Protein 1ICA (pdb70)

Radius of gyration: 9.66 Å; Cα contacts (8 Å, |Δi|>4): 63; chains: 1; bounding box: 19×25×15 Å

InterPro domains:
  IPR001542 Defensin, invertebrate/fungal [PF01097] (62-93)
  IPR001542 Defensin, invertebrate/fungal [PS51378] (54-94)
  IPR003614 Knottins-like [SM00505] (56-94)
  IPR017982 Defensin, insect [PR00271] (65-74)
  IPR017982 Defensin, insect [PR00271] (83-92)
  IPR036574 Knottin, scorpion toxin-like superfamily [G3DSA:3.30.30.10] (55-94)
  IPR036574 Knottin, scorpion toxin-like superfamily [SSF57095] (55-94)

Sequence (40 aa):
ATCDLLSGTGINHSACAAHCLLRGNRGGYCNGKGVCVCRNATCDLLSGTGINHSACAAHCLLRGNRGGYCNGKGVCVCRNATCDLLSGTGINHSACAAHCLLRGNRGGYCNGKGVCVCRNATCDLLSGTGINHSACAAHCLLRGNRGGYCNGKGVCVCRNATCDLLSGTGINHSACAAHCLLRGNRGGYCNGKGVCVCRNATCDLLSGTGINHSACAAHCLLRGNRGGYCNGKGVCVCRNATCDLLSGTGINHSACAAHCLLRGNRGGYCNGKGVCVCRNATCDLLSGTGINHSACAAHCLLRGNRGGYCNGKGVCVCRNATCDLLSGTGINHSACAAHCLLRGNRGGYCNGKGVCVCRNATCDLLSGTGINHSACAAHCLLRGNRGGYCNGKGVCVCRN

Organism: Protophormia terraenovae (NCBI:txid34676)

CATH classification: 3.30.30.10

Solvent-accessible surface area: 3174 Å² total; per-residue (Å²): 157,112,17,65,96,138,73,81,141,31,83,89,32,51,85,9,30,52,101,0,94,154,204,57,45,177,13,4,51,43,49,96,176,40,79,66,44,55,135,149

Structure (mmCIF, N/CA/C/O backbone):
data_1ICA
#
_entry.id   1ICA
#
_cell.length_a   1.000
_cell.length_b   1.000
_cell.length_c   1.000
_cell.angle_alpha   90.00
_cell.angle_beta   90.00
_cell.angle_gamma   90.00
#
_symmetry.space_group_name_H-M   'P 1'
#
loop_
_atom_site.group_PDB
_atom_site.id
_atom_site.type_symbol
_atom_site.label_atom_id
_atom_site.label_alt_id
_atom_site.label_comp_id
_atom_site.label_asym_id
_atom_site.label_entity_id
_atom_site.label_seq_id
_atom_site.pdbx_PDB_ins_code
_atom_site.Cartn_x
_atom_site.Cartn_y
_atom_site.Cartn_z
_atom_site.occupancy
_atom_site.B_iso_or_equiv
_atom_site.auth_seq_id
_atom_site.auth_comp_id
_atom_site.auth_asym_id
_atom_site.auth_atom_id
_atom_site.pdbx_PDB_model_num
ATOM 1 N N . ALA A 1 1 ? -5.752 12.428 -3.473 1.00 0.00 1 ALA A N 1
ATOM 2 C CA . ALA A 1 1 ? -7.051 11.694 -3.493 1.00 0.00 1 ALA A CA 1
ATOM 3 C C . ALA A 1 1 ? -6.847 10.325 -2.839 1.00 0.00 1 ALA A C 1
ATOM 4 O O . ALA A 1 1 ? -7.488 10.011 -1.856 1.00 0.00 1 ALA A O 1
ATOM 13 N N . THR A 1 2 ? -5.957 9.562 -3.415 1.00 0.00 2 THR A N 1
ATOM 14 C CA . THR A 1 2 ? -5.634 8.194 -2.904 1.00 0.00 2 THR A CA 1
ATOM 15 C C . THR A 1 2 ? -4.145 8.154 -2.531 1.00 0.00 2 THR A C 1
ATOM 16 O O . THR A 1 2 ? -3.500 9.184 -2.499 1.00 0.00 2 THR A O 1
ATOM 27 N N . CYS A 1 3 ? -3.645 6.975 -2.261 1.00 0.00 3 CYS A N 1
ATOM 28 C CA . CYS A 1 3 ? -2.207 6.821 -1.884 1.00 0.00 3 CYS A CA 1
ATOM 29 C C . CYS A 1 3 ? -1.449 6.068 -2.981 1.00 0.00 3 CYS A C 1
ATOM 30 O O . CYS A 1 3 ? -1.634 4.881 -3.170 1.00 0.00 3 CYS A O 1
ATOM 37 N N . ASP A 1 4 ? -0.621 6.804 -3.671 1.00 0.00 4 ASP A N 1
ATOM 38 C CA . ASP A 1 4 ? 0.208 6.253 -4.779 1.00 0.00 4 ASP A CA 1
ATOM 39 C C . ASP A 1 4 ? 1.697 6.494 -4.438 1.00 0.00 4 ASP A C 1
ATOM 40 O O . ASP A 1 4 ? 2.152 6.043 -3.403 1.00 0.00 4 ASP A O 1
ATOM 49 N N . LEU A 1 5 ? 2.402 7.183 -5.300 1.00 0.00 5 LEU A N 1
ATOM 50 C CA . LEU A 1 5 ? 3.853 7.488 -5.093 1.00 0.00 5 LEU A CA 1
ATOM 51 C C . LEU A 1 5 ? 4.060 9.012 -5.034 1.00 0.00 5 LEU A C 1
ATOM 52 O O . LEU A 1 5 ? 4.890 9.492 -4.288 1.00 0.00 5 LEU A O 1
ATOM 68 N N . LEU A 1 6 ? 3.299 9.711 -5.846 1.00 0.00 6 LEU A N 1
ATOM 69 C CA . LEU A 1 6 ? 3.328 11.210 -5.954 1.00 0.00 6 LEU A CA 1
ATOM 70 C C . LEU A 1 6 ? 4.601 11.650 -6.688 1.00 0.00 6 LEU A C 1
ATOM 71 O O . LEU A 1 6 ? 4.531 12.135 -7.801 1.00 0.00 6 LEU A O 1
ATOM 87 N N . SER A 1 7 ? 5.722 11.466 -6.042 1.00 0.00 7 SER A N 1
ATOM 88 C CA . SER A 1 7 ? 7.037 11.844 -6.632 1.00 0.00 7 SER A CA 1
ATOM 89 C C . SER A 1 7 ? 7.956 10.625 -6.515 1.00 0.00 7 SER A C 1
ATOM 90 O O . SER A 1 7 ? 7.912 9.942 -5.511 1.00 0.00 7 SER A O 1
ATOM 98 N N . GLY A 1 8 ? 8.740 10.402 -7.544 1.00 0.00 8 GLY A N 1
ATOM 99 C CA . GLY A 1 8 ? 9.715 9.258 -7.614 1.00 0.00 8 GLY A CA 1
ATOM 100 C C . GLY A 1 8 ? 10.121 8.667 -6.255 1.00 0.00 8 GLY A C 1
ATOM 101 O O . GLY A 1 8 ? 9.915 7.497 -5.996 1.00 0.00 8 GLY A O 1
ATOM 105 N N . THR A 1 9 ? 10.685 9.521 -5.439 1.00 0.00 9 THR A N 1
ATOM 106 C CA . THR A 1 9 ? 11.148 9.126 -4.075 1.00 0.00 9 THR A CA 1
ATOM 107 C C . THR A 1 9 ? 10.430 9.932 -2.971 1.00 0.00 9 THR A C 1
ATOM 108 O O . THR A 1 9 ? 11.052 10.550 -2.128 1.00 0.00 9 THR A O 1
ATOM 119 N N . GLY A 1 10 ? 9.124 9.890 -3.015 1.00 0.00 10 GLY A N 1
ATOM 120 C CA . GLY A 1 10 ? 8.276 10.611 -2.013 1.00 0.00 10 GLY A CA 1
ATOM 121 C C . GLY A 1 10 ? 7.741 9.543 -1.058 1.00 0.00 10 GLY A C 1
ATOM 122 O O . GLY A 1 10 ? 8.444 8.585 -0.807 1.00 0.00 10 GLY A O 1
ATOM 126 N N . ILE A 1 11 ? 6.543 9.754 -0.559 1.00 0.00 11 ILE A N 1
ATOM 127 C CA . ILE A 1 11 ? 5.829 8.825 0.395 1.00 0.00 11 ILE A CA 1
ATOM 128 C C . ILE A 1 11 ? 6.412 7.392 0.445 1.00 0.00 11 ILE A C 1
ATOM 129 O O . ILE A 1 11 ? 6.682 6.857 1.502 1.00 0.00 11 ILE A O 1
ATOM 145 N N . ASN A 1 12 ? 6.586 6.838 -0.729 1.00 0.00 12 ASN A N 1
ATOM 146 C CA . ASN A 1 12 ? 7.138 5.461 -0.919 1.00 0.00 12 ASN A CA 1
ATOM 147 C C . ASN A 1 12 ? 6.472 4.418 0.008 1.00 0.00 12 ASN A C 1
ATOM 148 O O . ASN A 1 12 ? 7.114 3.807 0.840 1.00 0.00 12 ASN A O 1
ATOM 159 N N . HIS A 1 13 ? 5.184 4.236 -0.170 1.00 0.00 13 HIS A N 1
ATOM 160 C CA . HIS A 1 13 ? 4.450 3.240 0.683 1.00 0.00 13 HIS A CA 1
ATOM 161 C C . HIS A 1 13 ? 4.915 1.791 0.430 1.00 0.00 13 HIS A C 1
ATOM 162 O O . HIS A 1 13 ? 4.483 0.896 1.129 1.00 0.00 13 HIS A O 1
ATOM 177 N N . SER A 1 14 ? 5.768 1.633 -0.559 1.00 0.00 14 SER A N 1
ATOM 178 C CA . SER A 1 14 ? 6.365 0.316 -0.990 1.00 0.00 14 SER A CA 1
ATOM 179 C C . SER A 1 14 ? 6.271 -0.829 0.033 1.00 0.00 14 SER A C 1
ATOM 180 O O . SER A 1 14 ? 5.822 -1.905 -0.304 1.00 0.00 14 SER A O 1
ATOM 188 N N . ALA A 1 15 ? 6.712 -0.560 1.238 1.00 0.00 15 ALA A N 1
ATOM 189 C CA . ALA A 1 15 ? 6.685 -1.560 2.357 1.00 0.00 15 ALA A CA 1
ATOM 190 C C . ALA A 1 15 ? 5.428 -2.452 2.301 1.00 0.00 15 ALA A C 1
ATOM 191 O O . ALA A 1 15 ? 5.490 -3.665 2.378 1.00 0.00 15 ALA A O 1
ATOM 198 N N . CYS A 1 16 ? 4.311 -1.786 2.148 1.00 0.00 16 CYS A N 1
ATOM 199 C CA . CYS A 1 16 ? 2.991 -2.472 2.077 1.00 0.00 16 CYS A CA 1
ATOM 200 C C . CYS A 1 16 ? 2.919 -3.263 0.768 1.00 0.00 16 CYS A C 1
ATOM 201 O O . CYS A 1 16 ? 2.619 -4.440 0.793 1.00 0.00 16 CYS A O 1
ATOM 208 N N . ALA A 1 17 ? 3.186 -2.603 -0.335 1.00 0.00 17 ALA A N 1
ATOM 209 C CA . ALA A 1 17 ? 3.152 -3.288 -1.670 1.00 0.00 17 ALA A CA 1
ATOM 210 C C . ALA A 1 17 ? 3.878 -4.634 -1.548 1.00 0.00 17 ALA A C 1
ATOM 211 O O . ALA A 1 17 ? 3.316 -5.666 -1.844 1.00 0.00 17 ALA A O 1
ATOM 218 N N . ALA A 1 18 ? 5.112 -4.576 -1.107 1.00 0.00 18 ALA A N 1
ATOM 219 C CA . ALA A 1 18 ? 5.953 -5.805 -0.927 1.00 0.00 18 ALA A CA 1
ATOM 220 C C . ALA A 1 18 ? 5.128 -6.862 -0.182 1.00 0.00 18 ALA A C 1
ATOM 221 O O . ALA A 1 18 ? 4.846 -7.920 -0.711 1.00 0.00 18 ALA A O 1
ATOM 228 N N . HIS A 1 19 ? 4.772 -6.526 1.038 1.00 0.00 19 HIS A N 1
ATOM 229 C CA . HIS A 1 19 ? 3.956 -7.441 1.901 1.00 0.00 19 HIS A CA 1
ATOM 230 C C . HIS A 1 19 ? 2.820 -8.108 1.091 1.00 0.00 19 HIS A C 1
ATOM 231 O O . HIS A 1 19 ? 2.693 -9.316 1.057 1.00 0.00 19 HIS A O 1
ATOM 246 N N . CYS A 1 20 ? 2.027 -7.280 0.458 1.00 0.00 20 CYS A N 1
ATOM 247 C CA . CYS A 1 20 ? 0.877 -7.764 -0.372 1.00 0.00 20 CYS A CA 1
ATOM 248 C C . CYS A 1 20 ? 1.342 -8.731 -1.481 1.00 0.00 20 CYS A C 1
ATOM 249 O O . CYS A 1 20 ? 0.799 -9.810 -1.635 1.00 0.00 20 CYS A O 1
ATOM 256 N N . LEU A 1 21 ? 2.324 -8.296 -2.229 1.00 0.00 21 LEU A N 1
ATOM 257 C CA . LEU A 1 21 ? 2.908 -9.102 -3.348 1.00 0.00 21 LEU A CA 1
ATOM 258 C C . LEU A 1 21 ? 3.215 -10.527 -2.884 1.00 0.00 21 LEU A C 1
ATOM 259 O O . LEU A 1 21 ? 2.766 -11.477 -3.495 1.00 0.00 21 LEU A O 1
ATOM 275 N N . LEU A 1 22 ? 3.974 -10.609 -1.819 1.00 0.00 22 LEU A N 1
ATOM 276 C CA . LEU A 1 22 ? 4.369 -11.932 -1.225 1.00 0.00 22 LEU A CA 1
ATOM 277 C C . LEU A 1 22 ? 3.157 -12.875 -1.142 1.00 0.00 22 LEU A C 1
ATOM 278 O O . LEU A 1 22 ? 3.222 -14.012 -1.570 1.00 0.00 22 LEU A O 1
ATOM 294 N N . ARG A 1 23 ? 2.093 -12.352 -0.581 1.00 0.00 23 ARG A N 1
ATOM 295 C CA . ARG A 1 23 ? 0.824 -13.135 -0.424 1.00 0.00 23 ARG A CA 1
ATOM 296 C C . ARG A 1 23 ? 0.359 -13.588 -1.828 1.00 0.00 23 ARG A C 1
ATOM 297 O O . ARG A 1 23 ? 0.017 -14.735 -2.038 1.00 0.00 23 ARG A O 1
ATOM 318 N N . GLY A 1 24 ? 0.368 -12.637 -2.730 1.00 0.00 24 GLY A N 1
ATOM 319 C CA . GLY A 1 24 ? -0.040 -12.871 -4.153 1.00 0.00 24 GLY A CA 1
ATOM 320 C C . GLY A 1 24 ? -1.045 -11.815 -4.628 1.00 0.00 24 GLY A C 1
ATOM 321 O O . GLY A 1 24 ? -2.098 -12.137 -5.144 1.00 0.00 24 GLY A O 1
ATOM 325 N N . ASN A 1 25 ? -0.664 -10.578 -4.420 1.00 0.00 25 ASN A N 1
ATOM 326 C CA . ASN A 1 25 ? -1.506 -9.403 -4.813 1.00 0.00 25 ASN A CA 1
ATOM 327 C C . ASN A 1 25 ? -0.664 -8.439 -5.659 1.00 0.00 25 ASN A C 1
ATOM 328 O O . ASN A 1 25 ? 0.498 -8.696 -5.898 1.00 0.00 25 ASN A O 1
ATOM 339 N N . ARG A 1 26 ? -1.265 -7.360 -6.092 1.00 0.00 26 ARG A N 1
ATOM 340 C CA . ARG A 1 26 ? -0.544 -6.349 -6.923 1.00 0.00 26 ARG A CA 1
ATOM 341 C C . ARG A 1 26 ? -0.960 -4.941 -6.478 1.00 0.00 26 ARG A C 1
ATOM 342 O O . ARG A 1 26 ? -1.055 -4.023 -7.270 1.00 0.00 26 ARG A O 1
ATOM 363 N N . GLY A 1 27 ? -1.193 -4.841 -5.196 1.00 0.00 27 GLY A N 1
ATOM 364 C CA . GLY A 1 27 ? -1.609 -3.556 -4.551 1.00 0.00 27 GLY A CA 1
ATOM 365 C C . GLY A 1 27 ? -0.822 -3.353 -3.254 1.00 0.00 27 GLY A C 1
ATOM 366 O O . GLY A 1 27 ? 0.092 -4.108 -2.986 1.00 0.00 27 GLY A O 1
ATOM 370 N N . GLY A 1 28 ? -1.183 -2.356 -2.479 1.00 0.00 28 GLY A N 1
ATOM 371 C CA . GLY A 1 28 ? -0.448 -2.113 -1.193 1.00 0.00 28 GLY A CA 1
ATOM 372 C C . GLY A 1 28 ? -0.115 -0.640 -0.959 1.00 0.00 28 GLY A C 1
ATOM 373 O O . GLY A 1 28 ? 1.003 -0.212 -1.182 1.00 0.00 28 GLY A O 1
ATOM 377 N N . TYR A 1 29 ? -1.109 0.084 -0.508 1.00 0.00 29 TYR A N 1
ATOM 378 C CA . TYR A 1 29 ? -0.938 1.543 -0.233 1.00 0.00 29 TYR A CA 1
ATOM 379 C C . TYR A 1 29 ? -1.512 1.929 1.137 1.00 0.00 29 TYR A C 1
ATOM 380 O O . TYR A 1 29 ? -1.959 1.083 1.886 1.00 0.00 29 TYR A O 1
ATOM 398 N N . CYS A 1 30 ? -1.483 3.215 1.390 1.00 0.00 30 CYS A N 1
ATOM 399 C CA . CYS A 1 30 ? -1.990 3.784 2.670 1.00 0.00 30 CYS A CA 1
ATOM 400 C C . CYS A 1 30 ? -3.420 4.299 2.446 1.00 0.00 30 CYS A C 1
ATOM 401 O O . CYS A 1 30 ? -3.667 5.076 1.551 1.00 0.00 30 CYS A O 1
ATOM 408 N N . ASN A 1 31 ? -4.333 3.846 3.268 1.00 0.00 31 ASN A N 1
ATOM 409 C CA . ASN A 1 31 ? -5.763 4.289 3.126 1.00 0.00 31 ASN A CA 1
ATOM 410 C C . ASN A 1 31 ? -6.064 5.574 3.923 1.00 0.00 31 ASN A C 1
ATOM 411 O O . ASN A 1 31 ? -5.203 6.044 4.641 1.00 0.00 31 ASN A O 1
ATOM 422 N N . GLY A 1 32 ? -7.267 6.081 3.752 1.00 0.00 32 GLY A N 1
ATOM 423 C CA . GLY A 1 32 ? -7.772 7.328 4.433 1.00 0.00 32 GLY A CA 1
ATOM 424 C C . GLY A 1 32 ? -6.945 7.835 5.618 1.00 0.00 32 GLY A C 1
ATOM 425 O O . GLY A 1 32 ? -6.472 8.955 5.624 1.00 0.00 32 GLY A O 1
ATOM 429 N N . LYS A 1 33 ? -6.801 6.972 6.590 1.00 0.00 33 LYS A N 1
ATOM 430 C CA . LYS A 1 33 ? -6.018 7.316 7.819 1.00 0.00 33 LYS A CA 1
ATOM 431 C C . LYS A 1 33 ? -4.523 7.204 7.524 1.00 0.00 33 LYS A C 1
ATOM 432 O O . LYS A 1 33 ? -3.776 8.135 7.750 1.00 0.00 33 LYS A O 1
ATOM 451 N N . GLY A 1 34 ? -4.143 6.060 7.024 1.00 0.00 34 GLY A N 1
ATOM 452 C CA . GLY A 1 34 ? -2.719 5.780 6.683 1.00 0.00 34 GLY A CA 1
ATOM 453 C C . GLY A 1 34 ? -2.370 4.418 7.275 1.00 0.00 34 GLY A C 1
ATOM 454 O O . GLY A 1 34 ? -1.500 4.291 8.111 1.00 0.00 34 GLY A O 1
ATOM 458 N N . VAL A 1 35 ? -3.100 3.446 6.799 1.00 0.00 35 VAL A N 1
ATOM 459 C CA . VAL A 1 35 ? -2.939 2.022 7.226 1.00 0.00 35 VAL A CA 1
ATOM 460 C C . VAL A 1 35 ? -2.630 1.263 5.933 1.00 0.00 35 VAL A C 1
ATOM 461 O O . VAL A 1 35 ? -3.033 1.708 4.876 1.00 0.00 35 VAL A O 1
ATOM 474 N N . CYS A 1 36 ? -1.956 0.150 6.058 1.00 0.00 36 CYS A N 1
ATOM 475 C CA . CYS A 1 36 ? -1.598 -0.665 4.855 1.00 0.00 36 CYS A CA 1
ATOM 476 C C . CYS A 1 36 ? -2.709 -1.624 4.417 1.00 0.00 36 CYS A C 1
ATOM 477 O O . CYS A 1 36 ? -3.052 -2.553 5.122 1.00 0.00 36 CYS A O 1
ATOM 484 N N . VAL A 1 37 ? -3.232 -1.346 3.251 1.00 0.00 37 VAL A N 1
ATOM 485 C CA . VAL A 1 37 ? -4.324 -2.181 2.665 1.00 0.00 37 VAL A CA 1
ATOM 486 C C . VAL A 1 37 ? -3.816 -2.678 1.302 1.00 0.00 37 VAL A C 1
ATOM 487 O O . VAL A 1 37 ? -3.002 -2.010 0.691 1.00 0.00 37 VAL A O 1
ATOM 500 N N . CYS A 1 38 ? -4.307 -3.811 0.854 1.00 0.00 38 CYS A N 1
ATOM 501 C CA . CYS A 1 38 ? -3.850 -4.359 -0.465 1.00 0.00 38 CYS A CA 1
ATOM 502 C C . CYS A 1 38 ? -4.963 -4.269 -1.501 1.00 0.00 38 CYS A C 1
ATOM 503 O O . CYS A 1 38 ? -6.122 -4.120 -1.164 1.00 0.00 38 CYS A O 1
ATOM 510 N N . ARG A 1 39 ? -4.558 -4.367 -2.740 1.00 0.00 39 ARG A N 1
ATOM 511 C CA . ARG A 1 39 ? -5.529 -4.298 -3.869 1.00 0.00 39 ARG A CA 1
ATOM 512 C C . ARG A 1 39 ? -5.254 -5.292 -4.991 1.00 0.00 39 ARG A C 1
ATOM 513 O O . ARG A 1 39 ? -4.225 -5.939 -5.069 1.00 0.00 39 ARG A O 1
ATOM 534 N N . ASN A 1 40 ? -6.252 -5.345 -5.834 1.00 0.00 40 ASN A N 1
ATOM 535 C CA . ASN A 1 40 ? -6.245 -6.230 -7.024 1.00 0.00 40 ASN A CA 1
ATOM 536 C C . ASN A 1 40 ? -6.412 -5.368 -8.288 1.00 0.00 40 ASN A C 1
ATOM 537 O O . ASN A 1 40 ? -5.727 -5.679 -9.248 1.00 0.00 40 ASN A O 1
ATOM 549 N N . ALA A 1 1 ? -6.883 6.406 -1.392 1.00 0.00 1 ALA A N 2
ATOM 550 C CA . ALA A 1 1 ? -7.538 7.521 -2.136 1.00 0.00 1 ALA A CA 2
ATOM 551 C C . ALA A 1 1 ? -6.418 8.400 -2.704 1.00 0.00 1 ALA A C 2
ATOM 552 O O . ALA A 1 1 ? -6.126 8.336 -3.881 1.00 0.00 1 ALA A O 2
ATOM 561 N N . THR A 1 2 ? -5.823 9.188 -1.845 1.00 0.00 2 THR A N 2
ATOM 562 C CA . THR A 1 2 ? -4.708 10.095 -2.252 1.00 0.00 2 THR A CA 2
ATOM 563 C C . THR A 1 2 ? -3.514 9.743 -1.343 1.00 0.00 2 THR A C 2
ATOM 564 O O . THR A 1 2 ? -2.795 10.597 -0.859 1.00 0.00 2 THR A O 2
ATOM 575 N N . CYS A 1 3 ? -3.357 8.458 -1.156 1.00 0.00 3 CYS A N 2
ATOM 576 C CA . CYS A 1 3 ? -2.265 7.887 -0.309 1.00 0.00 3 CYS A CA 2
ATOM 577 C C . CYS A 1 3 ? -1.718 6.727 -1.153 1.00 0.00 3 CYS A C 2
ATOM 578 O O . CYS A 1 3 ? -1.619 5.591 -0.727 1.00 0.00 3 CYS A O 2
ATOM 585 N N . ASP A 1 4 ? -1.383 7.084 -2.363 1.00 0.00 4 ASP A N 2
ATOM 586 C CA . ASP A 1 4 ? -0.836 6.111 -3.350 1.00 0.00 4 ASP A CA 2
ATOM 587 C C . ASP A 1 4 ? 0.518 6.644 -3.849 1.00 0.00 4 ASP A C 2
ATOM 588 O O . ASP A 1 4 ? 0.601 7.267 -4.888 1.00 0.00 4 ASP A O 2
ATOM 597 N N . LEU A 1 5 ? 1.537 6.372 -3.067 1.00 0.00 5 LEU A N 2
ATOM 598 C CA . LEU A 1 5 ? 2.937 6.816 -3.385 1.00 0.00 5 LEU A CA 2
ATOM 599 C C . LEU A 1 5 ? 2.996 8.340 -3.620 1.00 0.00 5 LEU A C 2
ATOM 600 O O . LEU A 1 5 ? 3.609 8.806 -4.557 1.00 0.00 5 LEU A O 2
ATOM 616 N N . LEU A 1 6 ? 2.346 9.049 -2.726 1.00 0.00 6 LEU A N 2
ATOM 617 C CA . LEU A 1 6 ? 2.248 10.554 -2.725 1.00 0.00 6 LEU A CA 2
ATOM 618 C C . LEU A 1 6 ? 2.945 11.292 -3.893 1.00 0.00 6 LEU A C 2
ATOM 619 O O . LEU A 1 6 ? 2.291 11.641 -4.856 1.00 0.00 6 LEU A O 2
ATOM 635 N N . SER A 1 7 ? 4.236 11.507 -3.781 1.00 0.00 7 SER A N 2
ATOM 636 C CA . SER A 1 7 ? 4.998 12.214 -4.864 1.00 0.00 7 SER A CA 2
ATOM 637 C C . SER A 1 7 ? 6.248 11.377 -5.199 1.00 0.00 7 SER A C 2
ATOM 638 O O . SER A 1 7 ? 7.341 11.884 -5.365 1.00 0.00 7 SER A O 2
ATOM 646 N N . GLY A 1 8 ? 6.026 10.092 -5.278 1.00 0.00 8 GLY A N 2
ATOM 647 C CA . GLY A 1 8 ? 7.107 9.116 -5.592 1.00 0.00 8 GLY A CA 2
ATOM 648 C C . GLY A 1 8 ? 7.651 8.555 -4.277 1.00 0.00 8 GLY A C 2
ATOM 649 O O . GLY A 1 8 ? 7.344 7.448 -3.879 1.00 0.00 8 GLY A O 2
ATOM 653 N N . THR A 1 9 ? 8.450 9.380 -3.649 1.00 0.00 9 THR A N 2
ATOM 654 C CA . THR A 1 9 ? 9.098 9.040 -2.347 1.00 0.00 9 THR A CA 2
ATOM 655 C C . THR A 1 9 ? 8.666 10.044 -1.262 1.00 0.00 9 THR A C 2
ATOM 656 O O . THR A 1 9 ? 9.408 10.934 -0.889 1.00 0.00 9 THR A O 2
ATOM 667 N N . GLY A 1 10 ? 7.459 9.861 -0.788 1.00 0.00 10 GLY A N 2
ATOM 668 C CA . GLY A 1 10 ? 6.906 10.762 0.272 1.00 0.00 10 GLY A CA 2
ATOM 669 C C . GLY A 1 10 ? 7.004 10.048 1.619 1.00 0.00 10 GLY A C 2
ATOM 670 O O . GLY A 1 10 ? 7.697 10.512 2.503 1.00 0.00 10 GLY A O 2
ATOM 674 N N . ILE A 1 11 ? 6.307 8.945 1.739 1.00 0.00 11 ILE A N 2
ATOM 675 C CA . ILE A 1 11 ? 6.333 8.157 3.017 1.00 0.00 11 ILE A CA 2
ATOM 676 C C . ILE A 1 11 ? 6.827 6.718 2.776 1.00 0.00 11 ILE A C 2
ATOM 677 O O . ILE A 1 11 ? 7.294 6.079 3.697 1.00 0.00 11 ILE A O 2
ATOM 693 N N . ASN A 1 12 ? 6.694 6.264 1.550 1.00 0.00 12 ASN A N 2
ATOM 694 C CA . ASN A 1 12 ? 7.111 4.895 1.085 1.00 0.00 12 ASN A CA 2
ATOM 695 C C . ASN A 1 12 ? 6.006 3.874 1.345 1.00 0.00 12 ASN A C 2
ATOM 696 O O . ASN A 1 12 ? 5.685 3.576 2.477 1.00 0.00 12 ASN A O 2
ATOM 707 N N . HIS A 1 13 ? 5.462 3.365 0.274 1.00 0.00 13 HIS A N 2
ATOM 708 C CA . HIS A 1 13 ? 4.365 2.353 0.377 1.00 0.00 13 HIS A CA 2
ATOM 709 C C . HIS A 1 13 ? 4.979 0.996 -0.005 1.00 0.00 13 HIS A C 2
ATOM 710 O O . HIS A 1 13 ? 4.497 -0.039 0.410 1.00 0.00 13 HIS A O 2
ATOM 725 N N . SER A 1 14 ? 6.023 1.053 -0.804 1.00 0.00 14 SER A N 2
ATOM 726 C CA . SER A 1 14 ? 6.757 -0.172 -1.275 1.00 0.00 14 SER A CA 2
ATOM 727 C C . SER A 1 14 ? 6.843 -1.237 -0.162 1.00 0.00 14 SER A C 2
ATOM 728 O O . SER A 1 14 ? 6.510 -2.384 -0.381 1.00 0.00 14 SER A O 2
ATOM 736 N N . ALA A 1 15 ? 7.302 -0.822 0.996 1.00 0.00 15 ALA A N 2
ATOM 737 C CA . ALA A 1 15 ? 7.429 -1.753 2.171 1.00 0.00 15 ALA A CA 2
ATOM 738 C C . ALA A 1 15 ? 6.195 -2.677 2.276 1.00 0.00 15 ALA A C 2
ATOM 739 O O . ALA A 1 15 ? 6.289 -3.892 2.299 1.00 0.00 15 ALA A O 2
ATOM 746 N N . CYS A 1 16 ? 5.056 -2.035 2.324 1.00 0.00 16 CYS A N 2
ATOM 747 C CA . CYS A 1 16 ? 3.758 -2.764 2.425 1.00 0.00 16 CYS A CA 2
ATOM 748 C C . CYS A 1 16 ? 3.531 -3.537 1.121 1.00 0.00 16 CYS A C 2
ATOM 749 O O . CYS A 1 16 ? 3.162 -4.694 1.143 1.00 0.00 16 CYS A O 2
ATOM 756 N N . ALA A 1 17 ? 3.753 -2.868 0.017 1.00 0.00 17 ALA A N 2
ATOM 757 C CA . ALA A 1 17 ? 3.571 -3.513 -1.326 1.00 0.00 17 ALA A CA 2
ATOM 758 C C . ALA A 1 17 ? 4.194 -4.918 -1.322 1.00 0.00 17 ALA A C 2
ATOM 759 O O . ALA A 1 17 ? 3.522 -5.884 -1.609 1.00 0.00 17 ALA A O 2
ATOM 766 N N . ALA A 1 18 ? 5.462 -4.987 -0.997 1.00 0.00 18 ALA A N 2
ATOM 767 C CA . ALA A 1 18 ? 6.195 -6.296 -0.950 1.00 0.00 18 ALA A CA 2
ATOM 768 C C . ALA A 1 18 ? 5.354 -7.311 -0.161 1.00 0.00 18 ALA A C 2
ATOM 769 O O . ALA A 1 18 ? 4.984 -8.353 -0.667 1.00 0.00 18 ALA A O 2
ATOM 776 N N . HIS A 1 19 ? 5.085 -6.954 1.072 1.00 0.00 19 HIS A N 2
ATOM 777 C CA . HIS A 1 19 ? 4.268 -7.821 1.985 1.00 0.00 19 HIS A CA 2
ATOM 778 C C . HIS A 1 19 ? 3.046 -8.394 1.225 1.00 0.00 19 HIS A C 2
ATOM 779 O O . HIS A 1 19 ? 2.804 -9.588 1.196 1.00 0.00 19 HIS A O 2
ATOM 794 N N . CYS A 1 20 ? 2.313 -7.488 0.627 1.00 0.00 20 CYS A N 2
ATOM 795 C CA . CYS A 1 20 ? 1.092 -7.857 -0.159 1.00 0.00 20 CYS A CA 2
ATOM 796 C C . CYS A 1 20 ? 1.440 -8.831 -1.307 1.00 0.00 20 CYS A C 2
ATOM 797 O O . CYS A 1 20 ? 0.850 -9.888 -1.415 1.00 0.00 20 CYS A O 2
ATOM 804 N N . LEU A 1 21 ? 2.377 -8.439 -2.141 1.00 0.00 21 LEU A N 2
ATOM 805 C CA . LEU A 1 21 ? 2.823 -9.292 -3.299 1.00 0.00 21 LEU A CA 2
ATOM 806 C C . LEU A 1 21 ? 2.912 -10.758 -2.868 1.00 0.00 21 LEU A C 2
ATOM 807 O O . LEU A 1 21 ? 2.352 -11.621 -3.515 1.00 0.00 21 LEU A O 2
ATOM 823 N N . LEU A 1 22 ? 3.626 -10.968 -1.783 1.00 0.00 22 LEU A N 2
ATOM 824 C CA . LEU A 1 22 ? 3.812 -12.346 -1.211 1.00 0.00 22 LEU A CA 2
ATOM 825 C C . LEU A 1 22 ? 2.457 -13.068 -1.168 1.00 0.00 22 LEU A C 2
ATOM 826 O O . LEU A 1 22 ? 2.299 -14.101 -1.791 1.00 0.00 22 LEU A O 2
ATOM 842 N N . ARG A 1 23 ? 1.532 -12.497 -0.426 1.00 0.00 23 ARG A N 2
ATOM 843 C CA . ARG A 1 23 ? 0.157 -13.102 -0.310 1.00 0.00 23 ARG A CA 2
ATOM 844 C C . ARG A 1 23 ? -0.383 -13.452 -1.706 1.00 0.00 23 ARG A C 2
ATOM 845 O O . ARG A 1 23 ? -0.900 -14.528 -1.934 1.00 0.00 23 ARG A O 2
ATOM 866 N N . GLY A 1 24 ? -0.232 -12.495 -2.584 1.00 0.00 24 GLY A N 2
ATOM 867 C CA . GLY A 1 24 ? -0.686 -12.637 -4.003 1.00 0.00 24 GLY A CA 2
ATOM 868 C C . GLY A 1 24 ? -1.567 -11.473 -4.452 1.00 0.00 24 GLY A C 2
ATOM 869 O O . GLY A 1 24 ? -2.618 -11.673 -5.030 1.00 0.00 24 GLY A O 2
ATOM 873 N N . ASN A 1 25 ? -1.095 -10.287 -4.167 1.00 0.00 25 ASN A N 2
ATOM 874 C CA . ASN A 1 25 ? -1.818 -9.023 -4.532 1.00 0.00 25 ASN A CA 2
ATOM 875 C C . ASN A 1 25 ? -0.866 -8.165 -5.386 1.00 0.00 25 ASN A C 2
ATOM 876 O O . ASN A 1 25 ? 0.257 -8.565 -5.620 1.00 0.00 25 ASN A O 2
ATOM 887 N N . ARG A 1 26 ? -1.323 -7.020 -5.835 1.00 0.00 26 ARG A N 2
ATOM 888 C CA . ARG A 1 26 ? -0.448 -6.132 -6.675 1.00 0.00 26 ARG A CA 2
ATOM 889 C C . ARG A 1 26 ? -0.736 -4.637 -6.450 1.00 0.00 26 ARG A C 2
ATOM 890 O O . ARG A 1 26 ? -0.414 -3.810 -7.283 1.00 0.00 26 ARG A O 2
ATOM 911 N N . GLY A 1 27 ? -1.333 -4.336 -5.327 1.00 0.00 27 GLY A N 2
ATOM 912 C CA . GLY A 1 27 ? -1.674 -2.923 -4.970 1.00 0.00 27 GLY A CA 2
ATOM 913 C C . GLY A 1 27 ? -1.144 -2.601 -3.573 1.00 0.00 27 GLY A C 2
ATOM 914 O O . GLY A 1 27 ? -1.782 -2.957 -2.606 1.00 0.00 27 GLY A O 2
ATOM 918 N N . GLY A 1 28 ? -0.011 -1.950 -3.503 1.00 0.00 28 GLY A N 2
ATOM 919 C CA . GLY A 1 28 ? 0.597 -1.589 -2.182 1.00 0.00 28 GLY A CA 2
ATOM 920 C C . GLY A 1 28 ? 0.472 -0.091 -1.908 1.00 0.00 28 GLY A C 2
ATOM 921 O O . GLY A 1 28 ? 1.427 0.643 -2.082 1.00 0.00 28 GLY A O 2
ATOM 925 N N . TYR A 1 29 ? -0.703 0.307 -1.489 1.00 0.00 29 TYR A N 2
ATOM 926 C CA . TYR A 1 29 ? -0.975 1.749 -1.181 1.00 0.00 29 TYR A CA 2
ATOM 927 C C . TYR A 1 29 ? -1.647 1.821 0.199 1.00 0.00 29 TYR A C 2
ATOM 928 O O . TYR A 1 29 ? -1.789 0.812 0.858 1.00 0.00 29 TYR A O 2
ATOM 946 N N . CYS A 1 30 ? -2.043 3.001 0.605 1.00 0.00 30 CYS A N 2
ATOM 947 C CA . CYS A 1 30 ? -2.713 3.163 1.931 1.00 0.00 30 CYS A CA 2
ATOM 948 C C . CYS A 1 30 ? -4.100 3.792 1.796 1.00 0.00 30 CYS A C 2
ATOM 949 O O . CYS A 1 30 ? -4.451 4.341 0.769 1.00 0.00 30 CYS A O 2
ATOM 956 N N . ASN A 1 31 ? -4.843 3.679 2.868 1.00 0.00 31 ASN A N 2
ATOM 957 C CA . ASN A 1 31 ? -6.233 4.236 2.909 1.00 0.00 31 ASN A CA 2
ATOM 958 C C . ASN A 1 31 ? -6.451 5.216 4.061 1.00 0.00 31 ASN A C 2
ATOM 959 O O . ASN A 1 31 ? -5.753 5.165 5.055 1.00 0.00 31 ASN A O 2
ATOM 970 N N . GLY A 1 32 ? -7.440 6.053 3.841 1.00 0.00 32 GLY A N 2
ATOM 971 C CA . GLY A 1 32 ? -7.890 7.129 4.785 1.00 0.00 32 GLY A CA 2
ATOM 972 C C . GLY A 1 32 ? -7.165 7.176 6.132 1.00 0.00 32 GLY A C 2
ATOM 973 O O . GLY A 1 32 ? -6.289 7.994 6.324 1.00 0.00 32 GLY A O 2
ATOM 977 N N . LYS A 1 33 ? -7.575 6.290 7.004 1.00 0.00 33 LYS A N 2
ATOM 978 C CA . LYS A 1 33 ? -6.999 6.159 8.383 1.00 0.00 33 LYS A CA 2
ATOM 979 C C . LYS A 1 33 ? -5.510 6.534 8.524 1.00 0.00 33 LYS A C 2
ATOM 980 O O . LYS A 1 33 ? -5.117 7.172 9.479 1.00 0.00 33 LYS A O 2
ATOM 999 N N . GLY A 1 34 ? -4.739 6.113 7.556 1.00 0.00 34 GLY A N 2
ATOM 1000 C CA . GLY A 1 34 ? -3.268 6.373 7.524 1.00 0.00 34 GLY A CA 2
ATOM 1001 C C . GLY A 1 34 ? -2.555 5.032 7.721 1.00 0.00 34 GLY A C 2
ATOM 1002 O O . GLY A 1 34 ? -1.519 4.968 8.354 1.00 0.00 34 GLY A O 2
ATOM 1006 N N . VAL A 1 35 ? -3.150 4.004 7.160 1.00 0.00 35 VAL A N 2
ATOM 1007 C CA . VAL A 1 35 ? -2.578 2.618 7.265 1.00 0.00 35 VAL A CA 2
ATOM 1008 C C . VAL A 1 35 ? -2.536 2.011 5.853 1.00 0.00 35 VAL A C 2
ATOM 1009 O O . VAL A 1 35 ? -3.242 2.472 4.976 1.00 0.00 35 VAL A O 2
ATOM 1022 N N . CYS A 1 36 ? -1.733 0.991 5.677 1.00 0.00 36 CYS A N 2
ATOM 1023 C CA . CYS A 1 36 ? -1.618 0.335 4.334 1.00 0.00 36 CYS A CA 2
ATOM 1024 C C . CYS A 1 36 ? -2.697 -0.726 4.083 1.00 0.00 36 CYS A C 2
ATOM 1025 O O . CYS A 1 36 ? -3.214 -1.335 5.000 1.00 0.00 36 CYS A O 2
ATOM 1032 N N . VAL A 1 37 ? -2.987 -0.895 2.816 1.00 0.00 37 VAL A N 2
ATOM 1033 C CA . VAL A 1 37 ? -4.001 -1.881 2.342 1.00 0.00 37 VAL A CA 2
ATOM 1034 C C . VAL A 1 37 ? -3.387 -2.595 1.128 1.00 0.00 37 VAL A C 2
ATOM 1035 O O . VAL A 1 37 ? -2.575 -2.032 0.414 1.00 0.00 37 VAL A O 2
ATOM 1048 N N . CYS A 1 38 ? -3.819 -3.815 0.945 1.00 0.00 38 CYS A N 2
ATOM 1049 C CA . CYS A 1 38 ? -3.331 -4.652 -0.187 1.00 0.00 38 CYS A CA 2
ATOM 1050 C C . CYS A 1 38 ? -4.510 -4.793 -1.153 1.00 0.00 38 CYS A C 2
ATOM 1051 O O . CYS A 1 38 ? -5.561 -5.280 -0.780 1.00 0.00 38 CYS A O 2
ATOM 1058 N N . ARG A 1 39 ? -4.289 -4.350 -2.364 1.00 0.00 39 ARG A N 2
ATOM 1059 C CA . ARG A 1 39 ? -5.343 -4.413 -3.423 1.00 0.00 39 ARG A CA 2
ATOM 1060 C C . ARG A 1 39 ? -4.945 -5.229 -4.659 1.00 0.00 39 ARG A C 2
ATOM 1061 O O . ARG A 1 39 ? -3.861 -5.766 -4.784 1.00 0.00 39 ARG A O 2
ATOM 1082 N N . ASN A 1 40 ? -5.902 -5.273 -5.546 1.00 0.00 40 ASN A N 2
ATOM 1083 C CA . ASN A 1 40 ? -5.797 -5.993 -6.842 1.00 0.00 40 ASN A CA 2
ATOM 1084 C C . ASN A 1 40 ? -6.101 -5.073 -8.041 1.00 0.00 40 ASN A C 2
ATOM 1085 O O . ASN A 1 40 ? -6.475 -3.937 -7.790 1.00 0.00 40 ASN A O 2
ATOM 1097 N N . ALA A 1 1 ? -7.865 13.321 1.683 1.00 0.00 1 ALA A N 3
ATOM 1098 C CA . ALA A 1 1 ? -9.033 12.394 1.587 1.00 0.00 1 ALA A CA 3
ATOM 1099 C C . ALA A 1 1 ? -8.492 10.970 1.673 1.00 0.00 1 ALA A C 3
ATOM 1100 O O . ALA A 1 1 ? -8.851 10.211 2.549 1.00 0.00 1 ALA A O 3
ATOM 1109 N N . THR A 1 2 ? -7.631 10.668 0.741 1.00 0.00 2 THR A N 3
ATOM 1110 C CA . THR A 1 2 ? -6.982 9.328 0.652 1.00 0.00 2 THR A CA 3
ATOM 1111 C C . THR A 1 2 ? -5.477 9.563 0.860 1.00 0.00 2 THR A C 3
ATOM 1112 O O . THR A 1 2 ? -5.074 10.659 1.202 1.00 0.00 2 THR A O 3
ATOM 1123 N N . CYS A 1 3 ? -4.698 8.533 0.656 1.00 0.00 3 CYS A N 3
ATOM 1124 C CA . CYS A 1 3 ? -3.214 8.638 0.827 1.00 0.00 3 CYS A CA 3
ATOM 1125 C C . CYS A 1 3 ? -2.580 8.256 -0.525 1.00 0.00 3 CYS A C 3
ATOM 1126 O O . CYS A 1 3 ? -1.956 9.102 -1.140 1.00 0.00 3 CYS A O 3
ATOM 1133 N N . ASP A 1 4 ? -2.757 7.024 -0.956 1.00 0.00 4 ASP A N 3
ATOM 1134 C CA . ASP A 1 4 ? -2.192 6.538 -2.268 1.00 0.00 4 ASP A CA 3
ATOM 1135 C C . ASP A 1 4 ? -0.718 6.967 -2.554 1.00 0.00 4 ASP A C 3
ATOM 1136 O O . ASP A 1 4 ? -0.008 7.354 -1.647 1.00 0.00 4 ASP A O 3
ATOM 1145 N N . LEU A 1 5 ? -0.284 6.878 -3.790 1.00 0.00 5 LEU A N 3
ATOM 1146 C CA . LEU A 1 5 ? 1.112 7.261 -4.189 1.00 0.00 5 LEU A CA 3
ATOM 1147 C C . LEU A 1 5 ? 1.081 8.692 -4.732 1.00 0.00 5 LEU A C 3
ATOM 1148 O O . LEU A 1 5 ? 0.378 8.958 -5.687 1.00 0.00 5 LEU A O 3
ATOM 1164 N N . LEU A 1 6 ? 1.842 9.571 -4.122 1.00 0.00 6 LEU A N 3
ATOM 1165 C CA . LEU A 1 6 ? 1.871 10.998 -4.584 1.00 0.00 6 LEU A CA 3
ATOM 1166 C C . LEU A 1 6 ? 3.264 11.412 -5.088 1.00 0.00 6 LEU A C 3
ATOM 1167 O O . LEU A 1 6 ? 3.406 11.721 -6.256 1.00 0.00 6 LEU A O 3
ATOM 1183 N N . SER A 1 7 ? 4.249 11.413 -4.218 1.00 0.00 7 SER A N 3
ATOM 1184 C CA . SER A 1 7 ? 5.637 11.808 -4.637 1.00 0.00 7 SER A CA 3
ATOM 1185 C C . SER A 1 7 ? 6.700 10.726 -4.349 1.00 0.00 7 SER A C 3
ATOM 1186 O O . SER A 1 7 ? 6.566 9.936 -3.433 1.00 0.00 7 SER A O 3
ATOM 1194 N N . GLY A 1 8 ? 7.724 10.756 -5.171 1.00 0.00 8 GLY A N 3
ATOM 1195 C CA . GLY A 1 8 ? 8.879 9.803 -5.085 1.00 0.00 8 GLY A CA 3
ATOM 1196 C C . GLY A 1 8 ? 9.402 9.607 -3.659 1.00 0.00 8 GLY A C 3
ATOM 1197 O O . GLY A 1 8 ? 9.410 8.507 -3.141 1.00 0.00 8 GLY A O 3
ATOM 1201 N N . THR A 1 9 ? 9.818 10.699 -3.074 1.00 0.00 9 THR A N 3
ATOM 1202 C CA . THR A 1 9 ? 10.360 10.677 -1.683 1.00 0.00 9 THR A CA 3
ATOM 1203 C C . THR A 1 9 ? 9.275 11.213 -0.739 1.00 0.00 9 THR A C 3
ATOM 1204 O O . THR A 1 9 ? 9.496 12.088 0.077 1.00 0.00 9 THR A O 3
ATOM 1215 N N . GLY A 1 10 ? 8.115 10.635 -0.907 1.00 0.00 10 GLY A N 3
ATOM 1216 C CA . GLY A 1 10 ? 6.917 10.995 -0.094 1.00 0.00 10 GLY A CA 3
ATOM 1217 C C . GLY A 1 10 ? 6.551 9.771 0.742 1.00 0.00 10 GLY A C 3
ATOM 1218 O O . GLY A 1 10 ? 7.423 9.011 1.112 1.00 0.00 10 GLY A O 3
ATOM 1222 N N . ILE A 1 11 ? 5.278 9.631 1.020 1.00 0.00 11 ILE A N 3
ATOM 1223 C CA . ILE A 1 11 ? 4.728 8.486 1.824 1.00 0.00 11 ILE A CA 3
ATOM 1224 C C . ILE A 1 11 ? 5.348 7.077 1.628 1.00 0.00 11 ILE A C 3
ATOM 1225 O O . ILE A 1 11 ? 5.090 6.208 2.437 1.00 0.00 11 ILE A O 3
ATOM 1241 N N . ASN A 1 12 ? 6.123 6.912 0.578 1.00 0.00 12 ASN A N 3
ATOM 1242 C CA . ASN A 1 12 ? 6.825 5.638 0.195 1.00 0.00 12 ASN A CA 3
ATOM 1243 C C . ASN A 1 12 ? 6.367 4.401 0.989 1.00 0.00 12 ASN A C 3
ATOM 1244 O O . ASN A 1 12 ? 7.056 3.910 1.863 1.00 0.00 12 ASN A O 3
ATOM 1255 N N . HIS A 1 13 ? 5.198 3.926 0.642 1.00 0.00 13 HIS A N 3
ATOM 1256 C CA . HIS A 1 13 ? 4.640 2.725 1.346 1.00 0.00 13 HIS A CA 3
ATOM 1257 C C . HIS A 1 13 ? 4.976 1.410 0.619 1.00 0.00 13 HIS A C 3
ATOM 1258 O O . HIS A 1 13 ? 4.144 0.541 0.428 1.00 0.00 13 HIS A O 3
ATOM 1273 N N . SER A 1 14 ? 6.227 1.300 0.241 1.00 0.00 14 SER A N 3
ATOM 1274 C CA . SER A 1 14 ? 6.695 0.072 -0.477 1.00 0.00 14 SER A CA 3
ATOM 1275 C C . SER A 1 14 ? 6.595 -1.126 0.479 1.00 0.00 14 SER A C 3
ATOM 1276 O O . SER A 1 14 ? 6.090 -2.160 0.092 1.00 0.00 14 SER A O 3
ATOM 1284 N N . ALA A 1 15 ? 7.089 -0.946 1.683 1.00 0.00 15 ALA A N 3
ATOM 1285 C CA . ALA A 1 15 ? 7.060 -2.017 2.735 1.00 0.00 15 ALA A CA 3
ATOM 1286 C C . ALA A 1 15 ? 5.823 -2.926 2.615 1.00 0.00 15 ALA A C 3
ATOM 1287 O O . ALA A 1 15 ? 5.936 -4.116 2.388 1.00 0.00 15 ALA A O 3
ATOM 1294 N N . CYS A 1 16 ? 4.666 -2.323 2.763 1.00 0.00 16 CYS A N 3
ATOM 1295 C CA . CYS A 1 16 ? 3.413 -3.121 2.664 1.00 0.00 16 CYS A CA 3
ATOM 1296 C C . CYS A 1 16 ? 3.260 -3.700 1.260 1.00 0.00 16 CYS A C 3
ATOM 1297 O O . CYS A 1 16 ? 2.993 -4.877 1.148 1.00 0.00 16 CYS A O 3
ATOM 1304 N N . ALA A 1 17 ? 3.415 -2.902 0.229 1.00 0.00 17 ALA A N 3
ATOM 1305 C CA . ALA A 1 17 ? 3.278 -3.450 -1.163 1.00 0.00 17 ALA A CA 3
ATOM 1306 C C . ALA A 1 17 ? 4.065 -4.754 -1.320 1.00 0.00 17 ALA A C 3
ATOM 1307 O O . ALA A 1 17 ? 3.519 -5.741 -1.762 1.00 0.00 17 ALA A O 3
ATOM 1314 N N . ALA A 1 18 ? 5.321 -4.724 -0.956 1.00 0.00 18 ALA A N 3
ATOM 1315 C CA . ALA A 1 18 ? 6.184 -5.946 -1.060 1.00 0.00 18 ALA A CA 3
ATOM 1316 C C . ALA A 1 18 ? 5.412 -7.116 -0.426 1.00 0.00 18 ALA A C 3
ATOM 1317 O O . ALA A 1 18 ? 5.154 -8.122 -1.057 1.00 0.00 18 ALA A O 3
ATOM 1324 N N . HIS A 1 19 ? 5.067 -6.926 0.824 1.00 0.00 19 HIS A N 3
ATOM 1325 C CA . HIS A 1 19 ? 4.304 -7.963 1.589 1.00 0.00 19 HIS A CA 3
ATOM 1326 C C . HIS A 1 19 ? 3.077 -8.425 0.759 1.00 0.00 19 HIS A C 3
ATOM 1327 O O . HIS A 1 19 ? 2.877 -9.603 0.547 1.00 0.00 19 HIS A O 3
ATOM 1342 N N . CYS A 1 20 ? 2.287 -7.475 0.317 1.00 0.00 20 CYS A N 3
ATOM 1343 C CA . CYS A 1 20 ? 1.063 -7.755 -0.504 1.00 0.00 20 CYS A CA 3
ATOM 1344 C C . CYS A 1 20 ? 1.406 -8.675 -1.688 1.00 0.00 20 CYS A C 3
ATOM 1345 O O . CYS A 1 20 ? 0.798 -9.711 -1.865 1.00 0.00 20 CYS A O 3
ATOM 1352 N N . LEU A 1 21 ? 2.370 -8.256 -2.467 1.00 0.00 21 LEU A N 3
ATOM 1353 C CA . LEU A 1 21 ? 2.820 -9.050 -3.651 1.00 0.00 21 LEU A CA 3
ATOM 1354 C C . LEU A 1 21 ? 3.103 -10.489 -3.204 1.00 0.00 21 LEU A C 3
ATOM 1355 O O . LEU A 1 21 ? 2.568 -11.416 -3.779 1.00 0.00 21 LEU A O 3
ATOM 1371 N N . LEU A 1 22 ? 3.933 -10.626 -2.195 1.00 0.00 22 LEU A N 3
ATOM 1372 C CA . LEU A 1 22 ? 4.276 -11.991 -1.670 1.00 0.00 22 LEU A CA 3
ATOM 1373 C C . LEU A 1 22 ? 2.978 -12.767 -1.382 1.00 0.00 22 LEU A C 3
ATOM 1374 O O . LEU A 1 22 ? 2.803 -13.862 -1.878 1.00 0.00 22 LEU A O 3
ATOM 1390 N N . ARG A 1 23 ? 2.117 -12.178 -0.584 1.00 0.00 23 ARG A N 3
ATOM 1391 C CA . ARG A 1 23 ? 0.802 -12.815 -0.222 1.00 0.00 23 ARG A CA 3
ATOM 1392 C C . ARG A 1 23 ? 0.108 -13.345 -1.489 1.00 0.00 23 ARG A C 3
ATOM 1393 O O . ARG A 1 23 ? -0.366 -14.464 -1.528 1.00 0.00 23 ARG A O 3
ATOM 1414 N N . GLY A 1 24 ? 0.086 -12.487 -2.475 1.00 0.00 24 GLY A N 3
ATOM 1415 C CA . GLY A 1 24 ? -0.534 -12.796 -3.800 1.00 0.00 24 GLY A CA 3
ATOM 1416 C C . GLY A 1 24 ? -1.495 -11.688 -4.224 1.00 0.00 24 GLY A C 3
ATOM 1417 O O . GLY A 1 24 ? -2.624 -11.947 -4.591 1.00 0.00 24 GLY A O 3
ATOM 1421 N N . ASN A 1 25 ? -0.998 -10.480 -4.157 1.00 0.00 25 ASN A N 3
ATOM 1422 C CA . ASN A 1 25 ? -1.792 -9.266 -4.536 1.00 0.00 25 ASN A CA 3
ATOM 1423 C C . ASN A 1 25 ? -0.955 -8.460 -5.533 1.00 0.00 25 ASN A C 3
ATOM 1424 O O . ASN A 1 25 ? 0.137 -8.861 -5.887 1.00 0.00 25 ASN A O 3
ATOM 1435 N N . ARG A 1 26 ? -1.485 -7.348 -5.970 1.00 0.00 26 ARG A N 3
ATOM 1436 C CA . ARG A 1 26 ? -0.747 -6.480 -6.942 1.00 0.00 26 ARG A CA 3
ATOM 1437 C C . ARG A 1 26 ? -1.027 -5.023 -6.562 1.00 0.00 26 ARG A C 3
ATOM 1438 O O . ARG A 1 26 ? -1.068 -4.136 -7.394 1.00 0.00 26 ARG A O 3
ATOM 1459 N N . GLY A 1 27 ? -1.207 -4.854 -5.276 1.00 0.00 27 GLY A N 3
ATOM 1460 C CA . GLY A 1 27 ? -1.495 -3.527 -4.666 1.00 0.00 27 GLY A CA 3
ATOM 1461 C C . GLY A 1 27 ? -0.472 -3.252 -3.571 1.00 0.00 27 GLY A C 3
ATOM 1462 O O . GLY A 1 27 ? 0.585 -3.854 -3.531 1.00 0.00 27 GLY A O 3
ATOM 1466 N N . GLY A 1 28 ? -0.830 -2.342 -2.705 1.00 0.00 28 GLY A N 3
ATOM 1467 C CA . GLY A 1 28 ? 0.068 -1.962 -1.578 1.00 0.00 28 GLY A CA 3
ATOM 1468 C C . GLY A 1 28 ? 0.148 -0.456 -1.535 1.00 0.00 28 GLY A C 3
ATOM 1469 O O . GLY A 1 28 ? 1.149 0.141 -1.887 1.00 0.00 28 GLY A O 3
ATOM 1473 N N . TYR A 1 29 ? -0.943 0.103 -1.096 1.00 0.00 29 TYR A N 3
ATOM 1474 C CA . TYR A 1 29 ? -1.050 1.578 -0.987 1.00 0.00 29 TYR A CA 3
ATOM 1475 C C . TYR A 1 29 ? -1.679 1.880 0.368 1.00 0.00 29 TYR A C 3
ATOM 1476 O O . TYR A 1 29 ? -2.014 0.969 1.098 1.00 0.00 29 TYR A O 3
ATOM 1494 N N . CYS A 1 30 ? -1.825 3.142 0.666 1.00 0.00 30 CYS A N 3
ATOM 1495 C CA . CYS A 1 30 ? -2.428 3.544 1.968 1.00 0.00 30 CYS A CA 3
ATOM 1496 C C . CYS A 1 30 ? -3.761 4.259 1.753 1.00 0.00 30 CYS A C 3
ATOM 1497 O O . CYS A 1 30 ? -3.983 4.877 0.729 1.00 0.00 30 CYS A O 3
ATOM 1504 N N . ASN A 1 31 ? -4.599 4.143 2.751 1.00 0.00 31 ASN A N 3
ATOM 1505 C CA . ASN A 1 31 ? -5.957 4.779 2.714 1.00 0.00 31 ASN A CA 3
ATOM 1506 C C . ASN A 1 31 ? -6.232 5.644 3.953 1.00 0.00 31 ASN A C 3
ATOM 1507 O O . ASN A 1 31 ? -5.599 5.469 4.976 1.00 0.00 31 ASN A O 3
ATOM 1518 N N . GLY A 1 32 ? -7.187 6.531 3.779 1.00 0.00 32 GLY A N 3
ATOM 1519 C CA . GLY A 1 32 ? -7.667 7.509 4.817 1.00 0.00 32 GLY A CA 3
ATOM 1520 C C . GLY A 1 32 ? -7.011 7.429 6.202 1.00 0.00 32 GLY A C 3
ATOM 1521 O O . GLY A 1 32 ? -6.206 8.273 6.545 1.00 0.00 32 GLY A O 3
ATOM 1525 N N . LYS A 1 33 ? -7.396 6.418 6.946 1.00 0.00 33 LYS A N 3
ATOM 1526 C CA . LYS A 1 33 ? -6.867 6.168 8.332 1.00 0.00 33 LYS A CA 3
ATOM 1527 C C . LYS A 1 33 ? -5.396 6.574 8.534 1.00 0.00 33 LYS A C 3
ATOM 1528 O O . LYS A 1 33 ? -5.026 7.173 9.525 1.00 0.00 33 LYS A O 3
ATOM 1547 N N . GLY A 1 34 ? -4.622 6.209 7.550 1.00 0.00 34 GLY A N 3
ATOM 1548 C CA . GLY A 1 34 ? -3.154 6.471 7.513 1.00 0.00 34 GLY A CA 3
ATOM 1549 C C . GLY A 1 34 ? -2.534 5.089 7.729 1.00 0.00 34 GLY A C 3
ATOM 1550 O O . GLY A 1 34 ? -1.545 4.945 8.422 1.00 0.00 34 GLY A O 3
ATOM 1554 N N . VAL A 1 35 ? -3.159 4.114 7.111 1.00 0.00 35 VAL A N 3
ATOM 1555 C CA . VAL A 1 35 ? -2.698 2.689 7.213 1.00 0.00 35 VAL A CA 3
ATOM 1556 C C . VAL A 1 35 ? -2.602 2.084 5.801 1.00 0.00 35 VAL A C 3
ATOM 1557 O O . VAL A 1 35 ? -3.207 2.603 4.882 1.00 0.00 35 VAL A O 3
ATOM 1570 N N . CYS A 1 36 ? -1.862 1.004 5.698 1.00 0.00 36 CYS A N 3
ATOM 1571 C CA . CYS A 1 36 ? -1.656 0.286 4.393 1.00 0.00 36 CYS A CA 3
ATOM 1572 C C . CYS A 1 36 ? -2.693 -0.831 4.173 1.00 0.00 36 CYS A C 3
ATOM 1573 O O . CYS A 1 36 ? -3.078 -1.528 5.091 1.00 0.00 36 CYS A O 3
ATOM 1580 N N . VAL A 1 37 ? -3.096 -0.940 2.932 1.00 0.00 37 VAL A N 3
ATOM 1581 C CA . VAL A 1 37 ? -4.092 -1.955 2.474 1.00 0.00 37 VAL A CA 3
ATOM 1582 C C . VAL A 1 37 ? -3.545 -2.553 1.162 1.00 0.00 37 VAL A C 3
ATOM 1583 O O . VAL A 1 37 ? -2.805 -1.894 0.454 1.00 0.00 37 VAL A O 3
ATOM 1596 N N . CYS A 1 38 ? -3.938 -3.770 0.876 1.00 0.00 38 CYS A N 3
ATOM 1597 C CA . CYS A 1 38 ? -3.476 -4.459 -0.374 1.00 0.00 38 CYS A CA 3
ATOM 1598 C C . CYS A 1 38 ? -4.680 -4.571 -1.322 1.00 0.00 38 CYS A C 3
ATOM 1599 O O . CYS A 1 38 ? -5.807 -4.628 -0.866 1.00 0.00 38 CYS A O 3
ATOM 1606 N N . ARG A 1 39 ? -4.417 -4.599 -2.607 1.00 0.00 39 ARG A N 3
ATOM 1607 C CA . ARG A 1 39 ? -5.527 -4.705 -3.611 1.00 0.00 39 ARG A CA 3
ATOM 1608 C C . ARG A 1 39 ? -5.211 -5.578 -4.836 1.00 0.00 39 ARG A C 3
ATOM 1609 O O . ARG A 1 39 ? -4.123 -6.097 -5.008 1.00 0.00 39 ARG A O 3
ATOM 1630 N N . ASN A 1 40 ? -6.229 -5.691 -5.648 1.00 0.00 40 ASN A N 3
ATOM 1631 C CA . ASN A 1 40 ? -6.188 -6.478 -6.912 1.00 0.00 40 ASN A CA 3
ATOM 1632 C C . ASN A 1 40 ? -6.577 -5.514 -8.043 1.00 0.00 40 ASN A C 3
ATOM 1633 O O . ASN A 1 40 ? -5.853 -5.478 -9.023 1.00 0.00 40 ASN A O 3
ATOM 1645 N N . ALA A 1 1 ? -7.320 6.370 -3.322 1.00 0.00 1 ALA A N 4
ATOM 1646 C CA . ALA A 1 1 ? -7.211 7.004 -1.975 1.00 0.00 1 ALA A CA 4
ATOM 1647 C C . ALA A 1 1 ? -6.221 8.177 -2.056 1.00 0.00 1 ALA A C 4
ATOM 1648 O O . ALA A 1 1 ? -5.706 8.469 -3.118 1.00 0.00 1 ALA A O 4
ATOM 1657 N N . THR A 1 2 ? -5.984 8.811 -0.936 1.00 0.00 2 THR A N 4
ATOM 1658 C CA . THR A 1 2 ? -5.036 9.971 -0.889 1.00 0.00 2 THR A CA 4
ATOM 1659 C C . THR A 1 2 ? -3.748 9.584 -0.140 1.00 0.00 2 THR A C 4
ATOM 1660 O O . THR A 1 2 ? -2.998 10.437 0.295 1.00 0.00 2 THR A O 4
ATOM 1671 N N . CYS A 1 3 ? -3.545 8.295 -0.023 1.00 0.00 3 CYS A N 4
ATOM 1672 C CA . CYS A 1 3 ? -2.341 7.749 0.673 1.00 0.00 3 CYS A CA 4
ATOM 1673 C C . CYS A 1 3 ? -1.683 6.719 -0.271 1.00 0.00 3 CYS A C 4
ATOM 1674 O O . CYS A 1 3 ? -1.518 5.563 0.060 1.00 0.00 3 CYS A O 4
ATOM 1681 N N . ASP A 1 4 ? -1.326 7.161 -1.448 1.00 0.00 4 ASP A N 4
ATOM 1682 C CA . ASP A 1 4 ? -0.676 6.238 -2.434 1.00 0.00 4 ASP A CA 4
ATOM 1683 C C . ASP A 1 4 ? 0.599 6.934 -2.919 1.00 0.00 4 ASP A C 4
ATOM 1684 O O . ASP A 1 4 ? 0.616 8.147 -2.975 1.00 0.00 4 ASP A O 4
ATOM 1693 N N . LEU A 1 5 ? 1.592 6.135 -3.243 1.00 0.00 5 LEU A N 4
ATOM 1694 C CA . LEU A 1 5 ? 2.944 6.574 -3.747 1.00 0.00 5 LEU A CA 4
ATOM 1695 C C . LEU A 1 5 ? 3.117 8.084 -4.029 1.00 0.00 5 LEU A C 4
ATOM 1696 O O . LEU A 1 5 ? 3.338 8.489 -5.154 1.00 0.00 5 LEU A O 4
ATOM 1712 N N . LEU A 1 6 ? 3.007 8.869 -2.983 1.00 0.00 6 LEU A N 4
ATOM 1713 C CA . LEU A 1 6 ? 3.148 10.352 -3.102 1.00 0.00 6 LEU A CA 4
ATOM 1714 C C . LEU A 1 6 ? 4.444 10.714 -3.836 1.00 0.00 6 LEU A C 4
ATOM 1715 O O . LEU A 1 6 ? 4.404 11.281 -4.909 1.00 0.00 6 LEU A O 4
ATOM 1731 N N . SER A 1 7 ? 5.550 10.372 -3.228 1.00 0.00 7 SER A N 4
ATOM 1732 C CA . SER A 1 7 ? 6.882 10.666 -3.839 1.00 0.00 7 SER A CA 4
ATOM 1733 C C . SER A 1 7 ? 7.887 9.568 -3.486 1.00 0.00 7 SER A C 4
ATOM 1734 O O . SER A 1 7 ? 7.612 8.675 -2.706 1.00 0.00 7 SER A O 4
ATOM 1742 N N . GLY A 1 8 ? 9.039 9.697 -4.093 1.00 0.00 8 GLY A N 4
ATOM 1743 C CA . GLY A 1 8 ? 10.152 8.731 -3.867 1.00 0.00 8 GLY A CA 4
ATOM 1744 C C . GLY A 1 8 ? 10.714 9.147 -2.498 1.00 0.00 8 GLY A C 4
ATOM 1745 O O . GLY A 1 8 ? 11.370 8.378 -1.826 1.00 0.00 8 GLY A O 4
ATOM 1749 N N . THR A 1 9 ? 10.420 10.376 -2.144 1.00 0.00 9 THR A N 4
ATOM 1750 C CA . THR A 1 9 ? 10.853 10.978 -0.858 1.00 0.00 9 THR A CA 4
ATOM 1751 C C . THR A 1 9 ? 9.541 11.183 -0.067 1.00 0.00 9 THR A C 4
ATOM 1752 O O . THR A 1 9 ? 9.307 12.228 0.509 1.00 0.00 9 THR A O 4
ATOM 1763 N N . GLY A 1 10 ? 8.722 10.158 -0.070 1.00 0.00 10 GLY A N 4
ATOM 1764 C CA . GLY A 1 10 ? 7.408 10.206 0.649 1.00 0.00 10 GLY A CA 4
ATOM 1765 C C . GLY A 1 10 ? 7.356 9.188 1.791 1.00 0.00 10 GLY A C 4
ATOM 1766 O O . GLY A 1 10 ? 8.211 8.329 1.885 1.00 0.00 10 GLY A O 4
ATOM 1770 N N . ILE A 1 11 ? 6.342 9.340 2.614 1.00 0.00 11 ILE A N 4
ATOM 1771 C CA . ILE A 1 11 ? 6.103 8.450 3.803 1.00 0.00 11 ILE A CA 4
ATOM 1772 C C . ILE A 1 11 ? 6.653 7.013 3.658 1.00 0.00 11 ILE A C 4
ATOM 1773 O O . ILE A 1 11 ? 7.279 6.526 4.576 1.00 0.00 11 ILE A O 4
ATOM 1789 N N . ASN A 1 12 ? 6.385 6.415 2.514 1.00 0.00 12 ASN A N 4
ATOM 1790 C CA . ASN A 1 12 ? 6.801 5.019 2.111 1.00 0.00 12 ASN A CA 4
ATOM 1791 C C . ASN A 1 12 ? 5.580 4.086 1.946 1.00 0.00 12 ASN A C 4
ATOM 1792 O O . ASN A 1 12 ? 5.080 3.538 2.908 1.00 0.00 12 ASN A O 4
ATOM 1803 N N . HIS A 1 13 ? 5.129 3.931 0.726 1.00 0.00 13 HIS A N 4
ATOM 1804 C CA . HIS A 1 13 ? 3.946 3.041 0.446 1.00 0.00 13 HIS A CA 4
ATOM 1805 C C . HIS A 1 13 ? 4.496 1.680 -0.012 1.00 0.00 13 HIS A C 4
ATOM 1806 O O . HIS A 1 13 ? 3.911 0.646 0.242 1.00 0.00 13 HIS A O 4
ATOM 1821 N N . SER A 1 14 ? 5.620 1.738 -0.689 1.00 0.00 14 SER A N 4
ATOM 1822 C CA . SER A 1 14 ? 6.327 0.521 -1.215 1.00 0.00 14 SER A CA 4
ATOM 1823 C C . SER A 1 14 ? 6.292 -0.632 -0.184 1.00 0.00 14 SER A C 4
ATOM 1824 O O . SER A 1 14 ? 6.026 -1.769 -0.524 1.00 0.00 14 SER 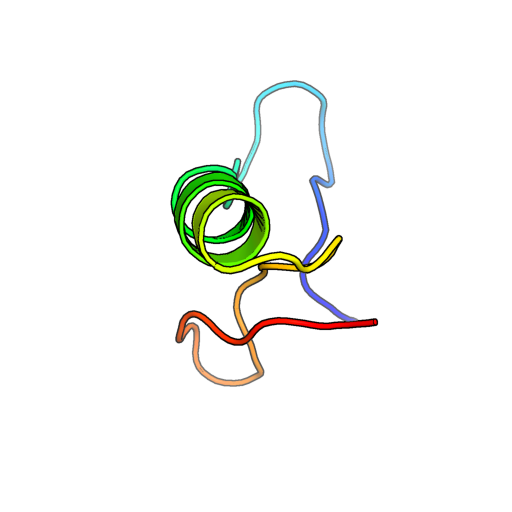A O 4
ATOM 1832 N N . ALA A 1 15 ? 6.578 -0.292 1.053 1.00 0.00 15 ALA A N 4
ATOM 1833 C CA . ALA A 1 15 ? 6.576 -1.303 2.163 1.00 0.00 15 ALA A CA 4
ATOM 1834 C C . ALA A 1 15 ? 5.326 -2.189 2.073 1.00 0.00 15 ALA A C 4
ATOM 1835 O O . ALA A 1 15 ? 5.412 -3.404 2.038 1.00 0.00 15 ALA A O 4
ATOM 1842 N N . CYS A 1 16 ? 4.194 -1.526 2.038 1.00 0.00 16 CYS A N 4
ATOM 1843 C CA . CYS A 1 16 ? 2.884 -2.236 1.947 1.00 0.00 16 CYS A CA 4
ATOM 1844 C C . CYS A 1 16 ? 2.939 -3.231 0.776 1.00 0.00 16 CYS A C 4
ATOM 1845 O O . CYS A 1 16 ? 2.668 -4.405 0.936 1.00 0.00 16 CYS A O 4
ATOM 1852 N N . ALA A 1 17 ? 3.295 -2.704 -0.374 1.00 0.00 17 ALA A N 4
ATOM 1853 C CA . ALA A 1 17 ? 3.398 -3.537 -1.616 1.00 0.00 17 ALA A CA 4
ATOM 1854 C C . ALA A 1 17 ? 4.141 -4.840 -1.343 1.00 0.00 17 ALA A C 4
ATOM 1855 O O . ALA A 1 17 ? 3.567 -5.890 -1.507 1.00 0.00 17 ALA A O 4
ATOM 1862 N N . ALA A 1 18 ? 5.382 -4.740 -0.938 1.00 0.00 18 ALA A N 4
ATOM 1863 C CA . ALA A 1 18 ? 6.208 -5.962 -0.639 1.00 0.00 18 ALA A CA 4
ATOM 1864 C C . ALA A 1 18 ? 5.357 -7.039 0.060 1.00 0.00 18 ALA A C 4
ATOM 1865 O O . ALA A 1 18 ? 5.175 -8.135 -0.436 1.00 0.00 18 ALA A O 4
ATOM 1872 N N . HIS A 1 19 ? 4.854 -6.658 1.208 1.00 0.00 19 HIS A N 4
ATOM 1873 C CA . HIS A 1 19 ? 3.998 -7.575 2.026 1.00 0.00 19 HIS A CA 4
ATOM 1874 C C . HIS A 1 19 ? 2.854 -8.171 1.177 1.00 0.00 19 HIS A C 4
ATOM 1875 O O . HIS A 1 19 ? 2.692 -9.375 1.085 1.00 0.00 19 HIS A O 4
ATOM 1890 N N . CYS A 1 20 ? 2.088 -7.294 0.579 1.00 0.00 20 CYS A N 4
ATOM 1891 C CA . CYS A 1 20 ? 0.936 -7.717 -0.281 1.00 0.00 20 CYS A CA 4
ATOM 1892 C C . CYS A 1 20 ? 1.384 -8.726 -1.364 1.00 0.00 20 CYS A C 4
ATOM 1893 O O . CYS A 1 20 ? 0.789 -9.774 -1.520 1.00 0.00 20 CYS A O 4
ATOM 1900 N N . LEU A 1 21 ? 2.416 -8.369 -2.083 1.00 0.00 21 LEU A N 4
ATOM 1901 C CA . LEU A 1 21 ? 2.980 -9.234 -3.167 1.00 0.00 21 LEU A CA 4
ATOM 1902 C C . LEU A 1 21 ? 3.183 -10.657 -2.639 1.00 0.00 21 LEU A C 4
ATOM 1903 O O . LEU A 1 21 ? 2.635 -11.583 -3.203 1.00 0.00 21 LEU A O 4
ATOM 1919 N N . LEU A 1 22 ? 3.961 -10.782 -1.585 1.00 0.00 22 LEU A N 4
ATOM 1920 C CA . LEU A 1 22 ? 4.236 -12.128 -0.967 1.00 0.00 22 LEU A CA 4
ATOM 1921 C C . LEU A 1 22 ? 2.954 -12.976 -0.923 1.00 0.00 22 LEU A C 4
ATOM 1922 O O . LEU A 1 22 ? 2.917 -14.075 -1.441 1.00 0.00 22 LEU A O 4
ATOM 1938 N N . ARG A 1 23 ? 1.950 -12.418 -0.293 1.00 0.00 23 ARG A N 4
ATOM 1939 C CA . ARG A 1 23 ? 0.624 -13.110 -0.166 1.00 0.00 23 ARG A CA 4
ATOM 1940 C C . ARG A 1 23 ? 0.122 -13.525 -1.561 1.00 0.00 23 ARG A C 4
ATOM 1941 O O . ARG A 1 23 ? -0.285 -14.652 -1.773 1.00 0.00 23 ARG A O 4
ATOM 1962 N N . GLY A 1 24 ? 0.174 -12.573 -2.457 1.00 0.00 24 GLY A N 4
ATOM 1963 C CA . GLY A 1 24 ? -0.265 -12.782 -3.874 1.00 0.00 24 GLY A CA 4
ATOM 1964 C C . GLY A 1 24 ? -1.241 -11.688 -4.310 1.00 0.00 24 GLY A C 4
ATOM 1965 O O . GLY A 1 24 ? -2.329 -11.970 -4.772 1.00 0.00 24 GLY A O 4
ATOM 1969 N N . ASN A 1 25 ? -0.803 -10.467 -4.142 1.00 0.00 25 ASN A N 4
ATOM 1970 C CA . ASN A 1 25 ? -1.623 -9.267 -4.514 1.00 0.00 25 ASN A CA 4
ATOM 1971 C C . ASN A 1 25 ? -0.745 -8.355 -5.387 1.00 0.00 25 ASN A C 4
ATOM 1972 O O . ASN A 1 25 ? 0.417 -8.657 -5.586 1.00 0.00 25 ASN A O 4
ATOM 1983 N N . ARG A 1 26 ? -1.293 -7.274 -5.892 1.00 0.00 26 ARG A N 4
ATOM 1984 C CA . ARG A 1 26 ? -0.483 -6.350 -6.754 1.00 0.00 26 ARG A CA 4
ATOM 1985 C C . ARG A 1 26 ? -0.760 -4.864 -6.466 1.00 0.00 26 ARG A C 4
ATOM 1986 O O . ARG A 1 26 ? -0.392 -4.008 -7.248 1.00 0.00 26 ARG A O 4
ATOM 2007 N N . GLY A 1 27 ? -1.395 -4.610 -5.350 1.00 0.00 27 GLY A N 4
ATOM 2008 C CA . GLY A 1 27 ? -1.731 -3.211 -4.936 1.00 0.00 27 GLY A CA 4
ATOM 2009 C C . GLY A 1 27 ? -1.091 -2.948 -3.574 1.00 0.00 27 GLY A C 4
ATOM 2010 O O . GLY A 1 27 ? -1.483 -3.564 -2.607 1.00 0.00 27 GLY A O 4
ATOM 2014 N N . GLY A 1 28 ? -0.135 -2.053 -3.536 1.00 0.00 28 GLY A N 4
ATOM 2015 C CA . GLY A 1 28 ? 0.572 -1.707 -2.260 1.00 0.00 28 GLY A CA 4
ATOM 2016 C C . GLY A 1 28 ? 0.466 -0.222 -1.925 1.00 0.00 28 GLY A C 4
ATOM 2017 O O . GLY A 1 28 ? 1.423 0.510 -2.094 1.00 0.00 28 GLY A O 4
ATOM 2021 N N . TYR A 1 29 ? -0.691 0.177 -1.463 1.00 0.00 29 TYR A N 4
ATOM 2022 C CA . TYR A 1 29 ? -0.909 1.614 -1.104 1.00 0.00 29 TYR A CA 4
ATOM 2023 C C . TYR A 1 29 ? -1.638 1.659 0.246 1.00 0.00 29 TYR A C 4
ATOM 2024 O O . TYR A 1 29 ? -1.923 0.619 0.802 1.00 0.00 29 TYR A O 4
ATOM 2042 N N . CYS A 1 30 ? -1.926 2.832 0.754 1.00 0.00 30 CYS A N 4
ATOM 2043 C CA . CYS A 1 30 ? -2.637 2.938 2.065 1.00 0.00 30 CYS A CA 4
ATOM 2044 C C . CYS A 1 30 ? -3.942 3.743 1.985 1.00 0.00 30 CYS A C 4
ATOM 2045 O O . CYS A 1 30 ? -4.317 4.281 0.961 1.00 0.00 30 CYS A O 4
ATOM 2052 N N . ASN A 1 31 ? -4.594 3.787 3.114 1.00 0.00 31 ASN A N 4
ATOM 2053 C CA . ASN A 1 31 ? -5.897 4.511 3.272 1.00 0.00 31 ASN A CA 4
ATOM 2054 C C . ASN A 1 31 ? -5.791 5.751 4.168 1.00 0.00 31 ASN A C 4
ATOM 2055 O O . ASN A 1 31 ? -4.803 5.946 4.847 1.00 0.00 31 ASN A O 4
ATOM 2066 N N . GLY A 1 32 ? -6.844 6.533 4.112 1.00 0.00 32 GLY A N 4
ATOM 2067 C CA . GLY A 1 32 ? -6.972 7.797 4.905 1.00 0.00 32 GLY A CA 4
ATOM 2068 C C . GLY A 1 32 ? -6.354 7.689 6.300 1.00 0.00 32 GLY A C 4
ATOM 2069 O O . GLY A 1 32 ? -5.386 8.367 6.585 1.00 0.00 32 GLY A O 4
ATOM 2073 N N . LYS A 1 33 ? -6.955 6.842 7.108 1.00 0.00 33 LYS A N 4
ATOM 2074 C CA . LYS A 1 33 ? -6.491 6.600 8.519 1.00 0.00 33 LYS A CA 4
ATOM 2075 C C . LYS A 1 33 ? -4.964 6.658 8.600 1.00 0.00 33 LYS A C 4
ATOM 2076 O O . LYS A 1 33 ? -4.399 7.388 9.390 1.00 0.00 33 LYS A O 4
ATOM 2095 N N . GLY A 1 34 ? -4.365 5.858 7.754 1.00 0.00 34 GLY A N 4
ATOM 2096 C CA . GLY A 1 34 ? -2.881 5.766 7.672 1.00 0.00 34 GLY A CA 4
ATOM 2097 C C . GLY A 1 34 ? -2.452 4.321 7.909 1.00 0.00 34 GLY A C 4
ATOM 2098 O O . GLY A 1 34 ? -1.491 4.063 8.607 1.00 0.00 34 GLY A O 4
ATOM 2102 N N . VAL A 1 35 ? -3.192 3.422 7.316 1.00 0.00 35 VAL A N 4
ATOM 2103 C CA . VAL A 1 35 ? -2.903 1.955 7.436 1.00 0.00 35 VAL A CA 4
ATOM 2104 C C . VAL A 1 35 ? -2.760 1.448 5.988 1.00 0.00 35 VAL A C 4
ATOM 2105 O O . VAL A 1 35 ? -3.260 2.088 5.083 1.00 0.00 35 VAL A O 4
ATOM 2118 N N . CYS A 1 36 ? -2.109 0.327 5.794 1.00 0.00 36 CYS A N 4
ATOM 2119 C CA . CYS A 1 36 ? -1.927 -0.222 4.405 1.00 0.00 36 CYS A CA 4
ATOM 2120 C C . CYS A 1 36 ? -3.128 -1.051 3.922 1.00 0.00 36 CYS A C 4
ATOM 2121 O O . CYS A 1 36 ? -3.844 -1.637 4.711 1.00 0.00 36 CYS A O 4
ATOM 2128 N N . VAL A 1 37 ? -3.297 -1.058 2.623 1.00 0.00 37 VAL A N 4
ATOM 2129 C CA . VAL A 1 37 ? -4.398 -1.807 1.953 1.00 0.00 37 VAL A CA 4
ATOM 2130 C C . VAL A 1 37 ? -3.759 -2.576 0.781 1.00 0.00 37 VAL A C 4
ATOM 2131 O O . VAL A 1 37 ? -2.895 -2.045 0.106 1.00 0.00 37 VAL A O 4
ATOM 2144 N N . CYS A 1 38 ? -4.208 -3.789 0.575 1.00 0.00 38 CYS A N 4
ATOM 2145 C CA . CYS A 1 38 ? -3.661 -4.622 -0.538 1.00 0.00 38 CYS A CA 4
ATOM 2146 C C . CYS A 1 38 ? -4.784 -4.790 -1.565 1.00 0.00 38 CYS A C 4
ATOM 2147 O O . CYS A 1 38 ? -5.885 -5.157 -1.199 1.00 0.00 38 CYS A O 4
ATOM 2154 N N . ARG A 1 39 ? -4.480 -4.515 -2.811 1.00 0.00 39 ARG A N 4
ATOM 2155 C CA . ARG A 1 39 ? -5.505 -4.641 -3.903 1.00 0.00 39 ARG A CA 4
ATOM 2156 C C . ARG A 1 39 ? -5.049 -5.314 -5.213 1.00 0.00 39 ARG A C 4
ATOM 2157 O O . ARG A 1 39 ? -3.995 -5.915 -5.303 1.00 0.00 39 ARG A O 4
ATOM 2178 N N . ASN A 1 40 ? -5.919 -5.168 -6.185 1.00 0.00 40 ASN A N 4
ATOM 2179 C CA . ASN A 1 40 ? -5.736 -5.712 -7.561 1.00 0.00 40 ASN A CA 4
ATOM 2180 C C . ASN A 1 40 ? -5.466 -4.566 -8.540 1.00 0.00 40 ASN A C 4
ATOM 2181 O O . ASN A 1 40 ? -4.627 -4.790 -9.399 1.00 0.00 40 ASN A O 4
ATOM 2193 N N . ALA A 1 1 ? -9.609 6.200 -1.573 1.00 0.00 1 ALA A N 5
ATOM 2194 C CA . ALA A 1 1 ? -8.120 6.216 -1.585 1.00 0.00 1 ALA A CA 5
ATOM 2195 C C . ALA A 1 1 ? -7.650 7.674 -1.529 1.00 0.00 1 ALA A C 5
ATOM 2196 O O . ALA A 1 1 ? -7.514 8.328 -2.544 1.00 0.00 1 ALA A O 5
ATOM 2205 N N . THR A 1 2 ? -7.430 8.132 -0.324 1.00 0.00 2 THR A N 5
ATOM 2206 C CA . THR A 1 2 ? -6.964 9.535 -0.091 1.00 0.00 2 THR A CA 5
ATOM 2207 C C . THR A 1 2 ? -5.471 9.528 0.268 1.00 0.00 2 THR A C 5
ATOM 2208 O O . THR A 1 2 ? -4.894 10.563 0.543 1.00 0.00 2 THR A O 5
ATOM 2219 N N . CYS A 1 3 ? -4.902 8.347 0.251 1.00 0.00 3 CYS A N 5
ATOM 2220 C CA . CYS A 1 3 ? -3.458 8.182 0.576 1.00 0.00 3 CYS A CA 5
ATOM 2221 C C . CYS A 1 3 ? -2.806 7.302 -0.504 1.00 0.00 3 CYS A C 5
ATOM 2222 O O . CYS A 1 3 ? -3.507 6.668 -1.268 1.00 0.00 3 CYS A O 5
ATOM 2229 N N . ASP A 1 4 ? -1.495 7.325 -0.481 1.00 0.00 4 ASP A N 5
ATOM 2230 C CA . ASP A 1 4 ? -0.545 6.584 -1.394 1.00 0.00 4 ASP A CA 5
ATOM 2231 C C . ASP A 1 4 ? 0.342 7.648 -2.069 1.00 0.00 4 ASP A C 5
ATOM 2232 O O . ASP A 1 4 ? 0.097 8.817 -1.854 1.00 0.00 4 ASP A O 5
ATOM 2241 N N . LEU A 1 5 ? 1.318 7.214 -2.842 1.00 0.00 5 LEU A N 5
ATOM 2242 C CA . LEU A 1 5 ? 2.284 8.105 -3.585 1.00 0.00 5 LEU A CA 5
ATOM 2243 C C . LEU A 1 5 ? 2.015 9.608 -3.382 1.00 0.00 5 LEU A C 5
ATOM 2244 O O . LEU A 1 5 ? 1.423 10.275 -4.208 1.00 0.00 5 LEU A O 5
ATOM 2260 N N . LEU A 1 6 ? 2.480 10.080 -2.253 1.00 0.00 6 LEU A N 5
ATOM 2261 C CA . LEU A 1 6 ? 2.304 11.514 -1.878 1.00 0.00 6 LEU A CA 5
ATOM 2262 C C . LEU A 1 6 ? 3.434 12.344 -2.496 1.00 0.00 6 LEU A C 5
ATOM 2263 O O . LEU A 1 6 ? 3.202 13.202 -3.327 1.00 0.00 6 LEU A O 5
ATOM 2279 N N . SER A 1 7 ? 4.625 12.048 -2.053 1.00 0.00 7 SER A N 5
ATOM 2280 C CA . SER A 1 7 ? 5.852 12.748 -2.537 1.00 0.00 7 SER A CA 5
ATOM 2281 C C . SER A 1 7 ? 6.862 11.668 -2.942 1.00 0.00 7 SER A C 5
ATOM 2282 O O . SER A 1 7 ? 6.574 10.486 -2.923 1.00 0.00 7 SER A O 5
ATOM 2290 N N . GLY A 1 8 ? 8.025 12.141 -3.292 1.00 0.00 8 GLY A N 5
ATOM 2291 C CA . GLY A 1 8 ? 9.155 11.265 -3.707 1.00 0.00 8 GLY A CA 5
ATOM 2292 C C . GLY A 1 8 ? 9.929 11.056 -2.394 1.00 0.00 8 GLY A C 5
ATOM 2293 O O . GLY A 1 8 ? 10.622 10.074 -2.216 1.00 0.00 8 GLY A O 5
ATOM 2297 N N . THR A 1 9 ? 9.760 12.018 -1.513 1.00 0.00 9 THR A N 5
ATOM 2298 C CA . THR A 1 9 ? 10.411 12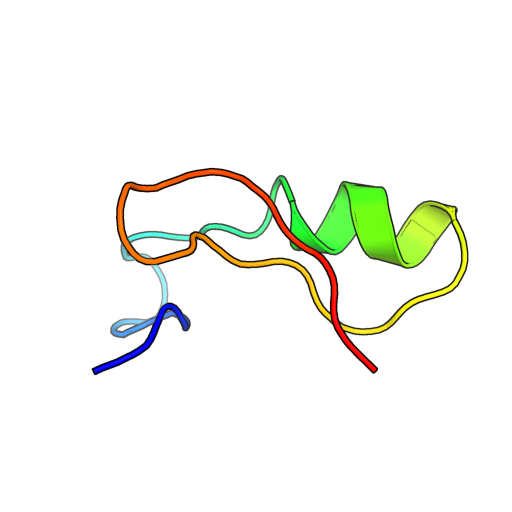.021 -0.172 1.00 0.00 9 THR A CA 5
ATOM 2299 C C . THR A 1 9 ? 9.267 12.062 0.865 1.00 0.00 9 THR A C 5
ATOM 2300 O O . THR A 1 9 ? 9.280 12.841 1.799 1.00 0.00 9 THR A O 5
ATOM 2311 N N . GLY A 1 10 ? 8.307 11.198 0.651 1.00 0.00 10 GLY A N 5
ATOM 2312 C CA . GLY A 1 10 ? 7.114 11.093 1.554 1.00 0.00 10 GLY A CA 5
ATOM 2313 C C . GLY A 1 10 ? 7.222 9.774 2.312 1.00 0.00 10 GLY A C 5
ATOM 2314 O O . GLY A 1 10 ? 8.313 9.255 2.455 1.00 0.00 10 GLY A O 5
ATOM 2318 N N . ILE A 1 11 ? 6.117 9.247 2.785 1.00 0.00 11 ILE A N 5
ATOM 2319 C CA . ILE A 1 11 ? 6.195 7.949 3.536 1.00 0.00 11 ILE A CA 5
ATOM 2320 C C . ILE A 1 11 ? 6.731 6.858 2.574 1.00 0.00 11 ILE A C 5
ATOM 2321 O O . ILE A 1 11 ? 7.178 5.818 3.009 1.00 0.00 11 ILE A O 5
ATOM 2337 N N . ASN A 1 12 ? 6.645 7.168 1.297 1.00 0.00 12 ASN A N 5
ATOM 2338 C CA . ASN A 1 12 ? 7.097 6.322 0.144 1.00 0.00 12 ASN A CA 5
ATOM 2339 C C . ASN A 1 12 ? 6.150 5.213 -0.334 1.00 0.00 12 ASN A C 5
ATOM 2340 O O . ASN A 1 12 ? 5.924 5.128 -1.525 1.00 0.00 12 ASN A O 5
ATOM 2351 N N . HIS A 1 13 ? 5.633 4.405 0.561 1.00 0.00 13 HIS A N 5
ATOM 2352 C CA . HIS A 1 13 ? 4.689 3.274 0.191 1.00 0.00 13 HIS A CA 5
ATOM 2353 C C . HIS A 1 13 ? 5.580 2.163 -0.418 1.00 0.00 13 HIS A C 5
ATOM 2354 O O . HIS A 1 13 ? 6.783 2.291 -0.341 1.00 0.00 13 HIS A O 5
ATOM 2369 N N . SER A 1 14 ? 5.025 1.115 -0.985 1.00 0.00 14 SER A N 5
ATOM 2370 C CA . SER A 1 14 ? 5.843 -0.006 -1.603 1.00 0.00 14 SER A CA 5
ATOM 2371 C C . SER A 1 14 ? 6.217 -1.055 -0.543 1.00 0.00 14 SER A C 5
ATOM 2372 O O . SER A 1 14 ? 6.087 -2.235 -0.788 1.00 0.00 14 SER A O 5
ATOM 2380 N N . ALA A 1 15 ? 6.689 -0.620 0.605 1.00 0.00 15 ALA A N 5
ATOM 2381 C CA . ALA A 1 15 ? 7.065 -1.597 1.690 1.00 0.00 15 ALA A CA 5
ATOM 2382 C C . ALA A 1 15 ? 5.867 -2.548 1.865 1.00 0.00 15 ALA A C 5
ATOM 2383 O O . ALA A 1 15 ? 5.979 -3.759 1.859 1.00 0.00 15 ALA A O 5
ATOM 2390 N N . CYS A 1 16 ? 4.730 -1.917 2.014 1.00 0.00 16 CYS A N 5
ATOM 2391 C CA . CYS A 1 16 ? 3.443 -2.649 2.189 1.00 0.00 16 CYS A CA 5
ATOM 2392 C C . CYS A 1 16 ? 3.219 -3.525 0.946 1.00 0.00 16 CYS A C 5
ATOM 2393 O O . CYS A 1 16 ? 2.796 -4.660 1.055 1.00 0.00 16 CYS A O 5
ATOM 2400 N N . ALA A 1 17 ? 3.513 -2.976 -0.210 1.00 0.00 17 ALA A N 5
ATOM 2401 C CA . ALA A 1 17 ? 3.331 -3.751 -1.478 1.00 0.00 17 ALA A CA 5
ATOM 2402 C C . ALA A 1 17 ? 4.069 -5.069 -1.362 1.00 0.00 17 ALA A C 5
ATOM 2403 O O . ALA A 1 17 ? 3.441 -6.090 -1.500 1.00 0.00 17 ALA A O 5
ATOM 2410 N N . ALA A 1 18 ? 5.355 -5.032 -1.121 1.00 0.00 18 ALA A N 5
ATOM 2411 C CA . ALA A 1 18 ? 6.161 -6.296 -0.984 1.00 0.00 18 ALA A CA 5
ATOM 2412 C C . ALA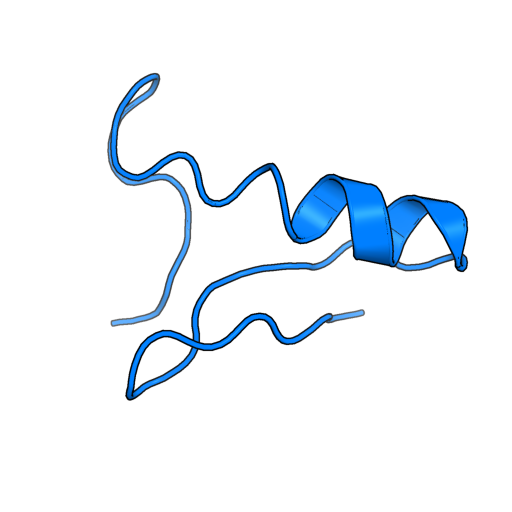 A 1 18 ? 5.340 -7.357 -0.219 1.00 0.00 18 ALA A C 5
ATOM 2413 O O . ALA A 1 18 ? 5.107 -8.451 -0.694 1.00 0.00 18 ALA A O 5
ATOM 2420 N N . HIS A 1 19 ? 4.924 -6.975 0.963 1.00 0.00 19 HIS A N 5
ATOM 2421 C CA . HIS A 1 19 ? 4.108 -7.887 1.828 1.00 0.00 19 HIS A CA 5
ATOM 2422 C C . HIS A 1 19 ? 2.908 -8.445 1.021 1.00 0.00 19 HIS A C 5
ATOM 2423 O O . HIS A 1 19 ? 2.717 -9.642 0.913 1.00 0.00 19 HIS A O 5
ATOM 2438 N N . CYS A 1 20 ? 2.132 -7.541 0.475 1.00 0.00 20 CYS A N 5
ATOM 2439 C CA . CYS A 1 20 ? 0.933 -7.926 -0.340 1.00 0.00 20 CYS A CA 5
ATOM 2440 C C . CYS A 1 20 ? 1.325 -8.898 -1.478 1.00 0.00 20 CYS A C 5
ATOM 2441 O O . CYS A 1 20 ? 0.692 -9.916 -1.677 1.00 0.00 20 CYS A O 5
ATOM 2448 N N . LEU A 1 21 ? 2.356 -8.532 -2.195 1.00 0.00 21 LEU A N 5
ATOM 2449 C CA . LEU A 1 21 ? 2.891 -9.343 -3.331 1.00 0.00 21 LEU A CA 5
ATOM 2450 C C . LEU A 1 21 ? 3.048 -10.793 -2.866 1.00 0.00 21 LEU A C 5
ATOM 2451 O O . LEU A 1 21 ? 2.494 -11.681 -3.483 1.00 0.00 21 LEU A O 5
ATOM 2467 N N . LEU A 1 22 ? 3.799 -10.976 -1.802 1.00 0.00 22 LEU A N 5
ATOM 2468 C CA . LEU A 1 22 ? 4.033 -12.346 -1.229 1.00 0.00 22 LEU A CA 5
ATOM 2469 C C . LEU A 1 22 ? 2.696 -13.098 -1.166 1.00 0.00 22 LEU A C 5
ATOM 2470 O O . LEU A 1 22 ? 2.579 -14.189 -1.686 1.00 0.00 22 LEU A O 5
ATOM 2486 N N . ARG A 1 23 ? 1.735 -12.480 -0.518 1.00 0.00 23 ARG A N 5
ATOM 2487 C CA . ARG A 1 23 ? 0.365 -13.088 -0.382 1.00 0.00 23 ARG A CA 5
ATOM 2488 C C . ARG A 1 23 ? -0.114 -13.563 -1.777 1.00 0.00 23 ARG A C 5
ATOM 2489 O O . ARG A 1 23 ? -0.541 -14.687 -1.957 1.00 0.00 23 ARG A O 5
ATOM 2510 N N . GLY A 1 24 ? -0.012 -12.644 -2.702 1.00 0.00 24 GLY A N 5
ATOM 2511 C CA . GLY A 1 24 ? -0.409 -12.865 -4.130 1.00 0.00 24 GLY A CA 5
ATOM 2512 C C . GLY A 1 24 ? -1.329 -11.728 -4.576 1.00 0.00 24 GLY A C 5
ATOM 2513 O O . GLY A 1 24 ? -2.400 -11.953 -5.103 1.00 0.00 24 GLY A O 5
ATOM 2517 N N . ASN A 1 25 ? -0.853 -10.531 -4.340 1.00 0.00 25 ASN A N 5
ATOM 2518 C CA . ASN A 1 25 ? -1.607 -9.284 -4.701 1.00 0.00 25 ASN A CA 5
ATOM 2519 C C . ASN A 1 25 ? -0.718 -8.357 -5.537 1.00 0.00 25 ASN A C 5
ATOM 2520 O O . ASN A 1 25 ? 0.468 -8.590 -5.645 1.00 0.00 25 ASN A O 5
ATOM 2531 N N . ARG A 1 26 ? -1.316 -7.339 -6.106 1.00 0.00 26 ARG A N 5
ATOM 2532 C CA . ARG A 1 26 ? -0.526 -6.369 -6.933 1.00 0.00 26 ARG A CA 5
ATOM 2533 C C . ARG A 1 26 ? -0.819 -4.926 -6.485 1.00 0.00 26 ARG A C 5
ATOM 2534 O O . ARG A 1 26 ? -0.969 -4.023 -7.286 1.00 0.00 26 ARG A O 5
ATOM 2555 N N . GLY A 1 27 ? -0.881 -4.779 -5.185 1.00 0.00 27 GLY A N 5
ATOM 2556 C CA . GLY A 1 27 ? -1.154 -3.460 -4.534 1.00 0.00 27 GLY A CA 5
ATOM 2557 C C . GLY A 1 27 ? -0.080 -3.162 -3.479 1.00 0.00 27 GLY A C 5
ATOM 2558 O O . GLY A 1 27 ? 0.973 -3.770 -3.489 1.00 0.00 27 GLY A O 5
ATOM 2562 N N . GLY A 1 28 ? -0.390 -2.236 -2.603 1.00 0.00 28 GLY A N 5
ATOM 2563 C CA . GLY A 1 28 ? 0.554 -1.823 -1.505 1.00 0.00 28 GLY A CA 5
ATOM 2564 C C . GLY A 1 28 ? 0.544 -0.304 -1.391 1.00 0.00 28 GLY A C 5
ATOM 2565 O O . GLY A 1 28 ? 1.543 0.367 -1.592 1.00 0.00 28 GLY A O 5
ATOM 2569 N N . TYR A 1 29 ? -0.632 0.145 -1.042 1.00 0.00 29 TYR A N 5
ATOM 2570 C CA . TYR A 1 29 ? -0.933 1.593 -0.867 1.00 0.00 29 TYR A CA 5
ATOM 2571 C C . TYR A 1 29 ? -1.584 1.789 0.506 1.00 0.00 29 TYR A C 5
ATOM 2572 O O . TYR A 1 29 ? -1.722 0.848 1.262 1.00 0.00 29 TYR A O 5
ATOM 2590 N N . CYS A 1 30 ? -1.969 3.010 0.777 1.00 0.00 30 CYS A N 5
ATOM 2591 C CA . CYS A 1 30 ? -2.621 3.332 2.080 1.00 0.00 30 CYS A CA 5
ATOM 2592 C C . CYS A 1 30 ? -4.018 3.926 1.876 1.00 0.00 30 CYS A C 5
ATOM 2593 O O . CYS A 1 30 ? -4.361 4.399 0.810 1.00 0.00 30 CYS A O 5
ATOM 2600 N N . ASN A 1 31 ? -4.776 3.867 2.939 1.00 0.00 31 ASN A N 5
ATOM 2601 C CA . ASN A 1 31 ? -6.179 4.393 2.943 1.00 0.00 31 ASN A CA 5
ATOM 2602 C C . ASN A 1 31 ? -6.422 5.410 4.068 1.00 0.00 31 ASN A C 5
ATOM 2603 O O . ASN A 1 31 ? -5.704 5.410 5.047 1.00 0.00 31 ASN A O 5
ATOM 2614 N N . GLY A 1 32 ? -7.438 6.218 3.861 1.00 0.00 32 GLY A N 5
ATOM 2615 C CA . GLY A 1 32 ? -7.886 7.302 4.804 1.00 0.00 32 GLY A CA 5
ATOM 2616 C C . GLY A 1 32 ? -7.178 7.361 6.160 1.00 0.00 32 GLY A C 5
ATOM 2617 O O . GLY A 1 32 ? -6.349 8.220 6.379 1.00 0.00 32 GLY A O 5
ATOM 2621 N N . LYS A 1 33 ? -7.553 6.440 7.014 1.00 0.00 33 LYS A N 5
ATOM 2622 C CA . LYS A 1 33 ? -6.982 6.315 8.399 1.00 0.00 33 LYS A CA 5
ATOM 2623 C C . LYS A 1 33 ? -5.509 6.743 8.539 1.00 0.00 33 LYS A C 5
ATOM 2624 O O . LYS A 1 33 ? -5.126 7.389 9.493 1.00 0.00 33 LYS A O 5
ATOM 2643 N N . GLY A 1 34 ? -4.743 6.348 7.557 1.00 0.00 34 GLY A N 5
ATOM 2644 C CA . GLY A 1 34 ? -3.284 6.639 7.490 1.00 0.00 34 GLY A CA 5
ATOM 2645 C C . GLY A 1 34 ? -2.599 5.297 7.759 1.00 0.00 34 GLY A C 5
ATOM 2646 O O . GLY A 1 34 ? -1.578 5.235 8.413 1.00 0.00 34 GLY A O 5
ATOM 2650 N N . VAL A 1 35 ? -3.206 4.259 7.232 1.00 0.00 35 VAL A N 5
ATOM 2651 C CA . VAL A 1 35 ? -2.682 2.863 7.400 1.00 0.00 35 VAL A CA 5
ATOM 2652 C C . VAL A 1 35 ? -2.602 2.215 6.011 1.00 0.00 35 VAL A C 5
ATOM 2653 O O . VAL A 1 35 ? -3.188 2.728 5.077 1.00 0.00 35 VAL A O 5
ATOM 2666 N N . CYS A 1 36 ? -1.906 1.108 5.919 1.00 0.00 36 CYS A N 5
ATOM 2667 C CA . CYS A 1 36 ? -1.757 0.393 4.610 1.00 0.00 36 CYS A CA 5
ATOM 2668 C C . CYS A 1 36 ? -2.786 -0.721 4.397 1.00 0.00 36 CYS A C 5
ATOM 2669 O O . CYS A 1 36 ? -3.282 -1.325 5.329 1.00 0.00 36 CYS A O 5
ATOM 2676 N N . VAL A 1 37 ? -3.052 -0.928 3.132 1.00 0.00 37 VAL A N 5
ATOM 2677 C CA . VAL A 1 37 ? -4.016 -1.956 2.643 1.00 0.00 37 VAL A CA 5
ATOM 2678 C C . VAL A 1 37 ? -3.427 -2.551 1.344 1.00 0.00 37 VAL A C 5
ATOM 2679 O O . VAL A 1 37 ? -2.532 -1.975 0.753 1.00 0.00 37 VAL A O 5
ATOM 2692 N N . CYS A 1 38 ? -3.948 -3.678 0.930 1.00 0.00 38 CYS A N 5
ATOM 2693 C CA . CYS A 1 38 ? -3.456 -4.341 -0.322 1.00 0.00 38 CYS A CA 5
ATOM 2694 C C . CYS A 1 38 ? -4.580 -4.223 -1.362 1.00 0.00 38 CYS A C 5
ATOM 2695 O O . CYS A 1 38 ? -5.740 -4.152 -0.998 1.00 0.00 38 CYS A O 5
ATOM 2702 N N . ARG A 1 39 ? -4.220 -4.202 -2.621 1.00 0.00 39 ARG A N 5
ATOM 2703 C CA . ARG A 1 39 ? -5.265 -4.083 -3.690 1.00 0.00 39 ARG A CA 5
ATOM 2704 C C . ARG A 1 39 ? -4.935 -4.904 -4.950 1.00 0.00 39 ARG A C 5
ATOM 2705 O O . ARG A 1 39 ? -3.790 -5.217 -5.214 1.00 0.00 39 ARG A O 5
ATOM 2726 N N . ASN A 1 40 ? -5.971 -5.224 -5.686 1.00 0.00 40 ASN A N 5
ATOM 2727 C CA . ASN A 1 40 ? -5.852 -6.015 -6.951 1.00 0.00 40 ASN A CA 5
ATOM 2728 C C . ASN A 1 40 ? -6.728 -5.379 -8.049 1.00 0.00 40 ASN A C 5
ATOM 2729 O O . ASN A 1 40 ? -7.542 -4.556 -7.670 1.00 0.00 40 ASN A O 5
ATOM 2741 N N . ALA A 1 1 ? -4.653 11.396 -4.360 1.00 0.00 1 ALA A N 6
ATOM 2742 C CA . ALA A 1 1 ? -6.128 11.443 -4.125 1.00 0.00 1 ALA A CA 6
ATOM 2743 C C . ALA A 1 1 ? -6.393 10.808 -2.758 1.00 0.00 1 ALA A C 6
ATOM 2744 O O . ALA A 1 1 ? -7.071 11.350 -1.908 1.00 0.00 1 ALA A O 6
ATOM 2753 N N . THR A 1 2 ? -5.812 9.650 -2.626 1.00 0.00 2 THR A N 6
ATOM 2754 C CA . THR A 1 2 ? -5.881 8.793 -1.407 1.00 0.00 2 THR A CA 6
ATOM 2755 C C . THR A 1 2 ? -4.409 8.835 -0.949 1.00 0.00 2 THR A C 6
ATOM 2756 O O . THR A 1 2 ? -3.689 9.737 -1.341 1.00 0.00 2 THR A O 6
ATOM 2767 N N . CYS A 1 3 ? -3.977 7.893 -0.151 1.00 0.00 3 CYS A N 6
ATOM 2768 C CA . CYS A 1 3 ? -2.554 7.909 0.303 1.00 0.00 3 CYS A CA 6
ATOM 2769 C C . CYS A 1 3 ? -1.868 6.919 -0.655 1.00 0.00 3 CYS A C 6
ATOM 2770 O O . CYS A 1 3 ? -1.355 5.875 -0.299 1.00 0.00 3 CYS A O 6
ATOM 2777 N N . ASP A 1 4 ? -1.924 7.336 -1.893 1.00 0.00 4 ASP A N 6
ATOM 2778 C CA . ASP A 1 4 ? -1.342 6.578 -3.034 1.00 0.00 4 ASP A CA 6
ATOM 2779 C C . ASP A 1 4 ? -0.217 7.423 -3.652 1.00 0.00 4 ASP A C 6
ATOM 2780 O O . ASP A 1 4 ? -0.473 8.418 -4.302 1.00 0.00 4 ASP A O 6
ATOM 2789 N N . LEU A 1 5 ? 0.993 6.974 -3.399 1.00 0.00 5 LEU A N 6
ATOM 2790 C CA . LEU A 1 5 ? 2.274 7.609 -3.886 1.00 0.00 5 LEU A CA 6
ATOM 2791 C C . LEU A 1 5 ? 2.105 9.033 -4.466 1.00 0.00 5 LEU A C 6
ATOM 2792 O O . LEU A 1 5 ? 2.255 9.255 -5.653 1.00 0.00 5 LEU A O 6
ATOM 2808 N N . LEU A 1 6 ? 1.798 9.957 -3.589 1.00 0.00 6 LEU A N 6
ATOM 2809 C CA . LEU A 1 6 ? 1.597 11.380 -4.006 1.00 0.00 6 LEU A CA 6
ATOM 2810 C C . LEU A 1 6 ? 2.919 12.100 -4.305 1.00 0.00 6 LEU A C 6
ATOM 2811 O O . LEU A 1 6 ? 3.055 12.700 -5.354 1.00 0.00 6 LEU A O 6
ATOM 2827 N N . SER A 1 7 ? 3.851 12.028 -3.390 1.00 0.00 7 SER A N 6
ATOM 2828 C CA . SER A 1 7 ? 5.168 12.705 -3.609 1.00 0.00 7 SER A CA 6
ATOM 2829 C C . SER A 1 7 ? 6.245 11.637 -3.801 1.00 0.00 7 SER A C 6
ATOM 2830 O O . SER A 1 7 ? 6.215 10.624 -3.129 1.00 0.00 7 SER A O 6
ATOM 2838 N N . GLY A 1 8 ? 7.139 11.937 -4.717 1.00 0.00 8 GLY A N 6
ATOM 2839 C CA . GLY A 1 8 ? 8.299 11.058 -5.097 1.00 0.00 8 GLY A CA 6
ATOM 2840 C C . GLY A 1 8 ? 8.564 9.918 -4.113 1.00 0.00 8 GLY A C 6
ATOM 2841 O O . GLY A 1 8 ? 8.371 8.755 -4.416 1.00 0.00 8 GLY A O 6
ATOM 2845 N N . THR A 1 9 ? 9.007 10.325 -2.956 1.00 0.00 9 THR A N 6
ATOM 2846 C CA . THR A 1 9 ? 9.326 9.379 -1.849 1.00 0.00 9 THR A CA 6
ATOM 2847 C C . THR A 1 9 ? 8.774 10.014 -0.548 1.00 0.00 9 THR A C 6
ATOM 2848 O O . THR A 1 9 ? 9.492 10.244 0.405 1.00 0.00 9 THR A O 6
ATOM 2859 N N . GLY A 1 10 ? 7.489 10.277 -0.544 1.00 0.00 10 GLY A N 6
ATOM 2860 C CA . GLY A 1 10 ? 6.840 10.904 0.658 1.00 0.00 10 GLY A CA 6
ATOM 2861 C C . GLY A 1 10 ? 6.248 9.918 1.670 1.00 0.00 10 GLY A C 6
ATOM 2862 O O . GLY A 1 10 ? 6.690 9.911 2.802 1.00 0.00 10 GLY A O 6
ATOM 2866 N N . ILE A 1 11 ? 5.288 9.115 1.280 1.00 0.00 11 ILE A N 6
ATOM 2867 C CA . ILE A 1 11 ? 4.693 8.139 2.261 1.00 0.00 11 ILE A CA 6
ATOM 2868 C C . ILE A 1 11 ? 5.178 6.716 1.950 1.00 0.00 11 ILE A C 6
ATOM 2869 O O . ILE A 1 11 ? 4.520 5.747 2.271 1.00 0.00 11 ILE A O 6
ATOM 2885 N N . ASN A 1 12 ? 6.333 6.685 1.328 1.00 0.00 12 ASN A N 6
ATOM 2886 C CA . ASN A 1 12 ? 7.047 5.432 0.900 1.00 0.00 12 ASN A CA 6
ATOM 2887 C C . ASN A 1 12 ? 6.544 4.134 1.574 1.00 0.00 12 ASN A C 6
ATOM 2888 O O . ASN A 1 12 ? 7.119 3.660 2.535 1.00 0.00 12 ASN A O 6
ATOM 2899 N N . HIS A 1 13 ? 5.476 3.591 1.043 1.00 0.00 13 HIS A N 6
ATOM 2900 C CA . HIS A 1 13 ? 4.902 2.332 1.616 1.00 0.00 13 HIS A CA 6
ATOM 2901 C C . HIS A 1 13 ? 5.278 1.118 0.756 1.00 0.00 13 HIS A C 6
ATOM 2902 O O . HIS A 1 13 ? 4.453 0.321 0.350 1.00 0.00 13 HIS A O 6
ATOM 2917 N N . SER A 1 14 ? 6.564 1.026 0.520 1.00 0.00 14 SER A N 6
ATOM 2918 C CA . SER A 1 14 ? 7.106 -0.098 -0.303 1.00 0.00 14 SER A CA 6
ATOM 2919 C C . SER A 1 14 ? 6.887 -1.405 0.467 1.00 0.00 14 SER A C 6
ATOM 2920 O O . SER A 1 14 ? 6.370 -2.347 -0.102 1.00 0.00 14 SER A O 6
ATOM 2928 N N . ALA A 1 15 ? 7.294 -1.430 1.717 1.00 0.00 15 ALA A N 6
ATOM 2929 C CA . ALA A 1 15 ? 7.122 -2.652 2.572 1.00 0.00 15 ALA A CA 6
ATOM 2930 C C . ALA A 1 15 ? 5.731 -3.252 2.326 1.00 0.00 15 ALA A C 6
ATOM 2931 O O . ALA A 1 15 ? 5.598 -4.418 2.008 1.00 0.00 15 ALA A O 6
ATOM 2938 N N . CYS A 1 16 ? 4.743 -2.402 2.488 1.00 0.00 16 CYS A N 6
ATOM 2939 C CA . CYS A 1 16 ? 3.313 -2.796 2.288 1.00 0.00 16 CYS A CA 6
ATOM 2940 C C . CYS A 1 16 ? 3.198 -3.561 0.957 1.00 0.00 16 CYS A C 6
ATOM 2941 O O . CYS A 1 16 ? 2.837 -4.722 0.941 1.00 0.00 16 CYS A O 6
ATOM 2948 N N . ALA A 1 17 ? 3.518 -2.886 -0.124 1.00 0.00 17 ALA A N 6
ATOM 2949 C CA . ALA A 1 17 ? 3.451 -3.524 -1.481 1.00 0.00 17 ALA A CA 6
ATOM 2950 C C . ALA A 1 17 ? 4.173 -4.875 -1.491 1.00 0.00 17 ALA A C 6
ATOM 2951 O O . ALA A 1 17 ? 3.575 -5.877 -1.815 1.00 0.00 17 ALA A O 6
ATOM 2958 N N . ALA A 1 18 ? 5.432 -4.868 -1.133 1.00 0.00 18 ALA A N 6
ATOM 2959 C CA . ALA A 1 18 ? 6.243 -6.130 -1.103 1.00 0.00 18 ALA A CA 6
ATOM 2960 C C . ALA A 1 18 ? 5.433 -7.258 -0.448 1.00 0.00 18 ALA A C 6
ATOM 2961 O O . ALA A 1 18 ? 5.188 -8.290 -1.042 1.00 0.00 18 ALA A O 6
ATOM 2968 N N . HIS A 1 19 ? 5.042 -7.007 0.774 1.00 0.00 19 HIS A N 6
ATOM 2969 C CA . HIS A 1 19 ? 4.241 -7.989 1.565 1.00 0.00 19 HIS A CA 6
ATOM 2970 C C . HIS A 1 19 ? 3.036 -8.475 0.736 1.00 0.00 19 HIS A C 6
ATOM 2971 O O . HIS A 1 19 ? 2.844 -9.661 0.540 1.00 0.00 19 HIS A O 6
ATOM 2986 N N . CYS A 1 20 ? 2.259 -7.522 0.283 1.00 0.00 20 CYS A N 6
ATOM 2987 C CA . CYS A 1 20 ? 1.050 -7.825 -0.542 1.00 0.00 20 CYS A CA 6
ATOM 2988 C C . CYS A 1 20 ? 1.425 -8.809 -1.664 1.00 0.00 20 CYS A C 6
ATOM 2989 O O . CYS A 1 20 ? 0.812 -9.849 -1.807 1.00 0.00 20 CYS A O 6
ATOM 2996 N N . LEU A 1 21 ? 2.424 -8.431 -2.423 1.00 0.00 21 LEU A N 6
ATOM 2997 C CA . LEU A 1 21 ? 2.924 -9.275 -3.553 1.00 0.00 21 LEU A CA 6
ATOM 2998 C C . LEU A 1 21 ? 3.158 -10.717 -3.088 1.00 0.00 21 LEU A C 6
ATOM 2999 O O . LEU A 1 21 ? 2.585 -11.632 -3.647 1.00 0.00 21 LEU A O 6
ATOM 3015 N N . LEU A 1 22 ? 3.993 -10.868 -2.088 1.00 0.00 22 LEU A N 6
ATOM 3016 C CA . LEU A 1 22 ? 4.305 -12.231 -1.533 1.00 0.00 22 LEU A CA 6
ATOM 3017 C C . LEU A 1 22 ? 3.021 -13.054 -1.349 1.00 0.00 22 LEU A C 6
ATOM 3018 O O . LEU A 1 22 ? 2.941 -14.167 -1.830 1.00 0.00 22 LEU A O 6
ATOM 3034 N N . ARG A 1 23 ? 2.061 -12.487 -0.658 1.00 0.00 23 ARG A N 6
ATOM 3035 C CA . ARG A 1 23 ? 0.773 -13.224 -0.437 1.00 0.00 23 ARG A CA 6
ATOM 3036 C C . ARG A 1 23 ? 0.124 -13.559 -1.789 1.00 0.00 23 ARG A C 6
ATOM 3037 O O . ARG A 1 23 ? -0.341 -14.666 -1.979 1.00 0.00 23 ARG A O 6
ATOM 3058 N N . GLY A 1 24 ? 0.114 -12.589 -2.667 1.00 0.00 24 GLY A N 6
ATOM 3059 C CA . GLY A 1 24 ? -0.476 -12.772 -4.030 1.00 0.00 24 GLY A CA 6
ATOM 3060 C C . GLY A 1 24 ? -1.431 -11.652 -4.429 1.00 0.00 24 GLY A C 6
ATOM 3061 O O . GLY A 1 24 ? -2.565 -11.902 -4.789 1.00 0.00 24 GLY A O 6
ATOM 3065 N N . ASN A 1 25 ? -0.939 -10.442 -4.349 1.00 0.00 25 ASN A N 6
ATOM 3066 C CA . ASN A 1 25 ? -1.748 -9.231 -4.706 1.00 0.00 25 ASN A CA 6
ATOM 3067 C C . ASN A 1 25 ? -0.917 -8.322 -5.630 1.00 0.00 25 ASN A C 6
ATOM 3068 O O . ASN A 1 25 ? 0.223 -8.635 -5.913 1.00 0.00 25 ASN A O 6
ATOM 3079 N N . ARG A 1 26 ? -1.492 -7.235 -6.079 1.00 0.00 26 ARG A N 6
ATOM 3080 C CA . ARG A 1 26 ? -0.750 -6.292 -6.979 1.00 0.00 26 ARG A CA 6
ATOM 3081 C C . ARG A 1 26 ? -1.055 -4.854 -6.540 1.00 0.00 26 ARG A C 6
ATOM 3082 O O . ARG A 1 26 ? -1.294 -3.971 -7.344 1.00 0.00 26 ARG A O 6
ATOM 3103 N N . GLY A 1 27 ? -1.031 -4.684 -5.245 1.00 0.00 27 GLY A N 6
ATOM 3104 C CA . GLY A 1 27 ? -1.303 -3.361 -4.612 1.00 0.00 27 GLY A CA 6
ATOM 3105 C C . GLY A 1 27 ? -0.196 -3.024 -3.619 1.00 0.00 27 GLY A C 6
ATOM 3106 O O . GLY A 1 27 ? 0.888 -3.571 -3.688 1.00 0.00 27 GLY A O 6
ATOM 3110 N N . GLY A 1 28 ? -0.522 -2.128 -2.722 1.00 0.00 28 GLY A N 6
ATOM 3111 C CA . GLY A 1 28 ? 0.446 -1.681 -1.672 1.00 0.00 28 GLY A CA 6
ATOM 3112 C C . GLY A 1 28 ? 0.384 -0.168 -1.519 1.00 0.00 28 GLY A C 6
ATOM 3113 O O . GLY A 1 28 ? 1.311 0.535 -1.880 1.00 0.00 28 GLY A O 6
ATOM 3117 N N . TYR A 1 29 ? -0.725 0.282 -0.985 1.00 0.00 29 TYR A N 6
ATOM 3118 C CA . TYR A 1 29 ? -0.931 1.745 -0.773 1.00 0.00 29 TYR A CA 6
ATOM 3119 C C . TYR A 1 29 ? -1.632 1.961 0.575 1.00 0.00 29 TYR A C 6
ATOM 3120 O O . TYR A 1 29 ? -2.003 1.001 1.224 1.00 0.00 29 TYR A O 6
ATOM 3138 N N . CYS A 1 30 ? -1.803 3.199 0.963 1.00 0.00 30 CYS A N 6
ATOM 3139 C CA . CYS A 1 30 ? -2.479 3.475 2.263 1.00 0.00 30 CYS A CA 6
ATOM 3140 C C . CYS A 1 30 ? -3.825 4.159 2.013 1.00 0.00 30 CYS A C 6
ATOM 3141 O O . CYS A 1 30 ? -4.058 4.769 0.984 1.00 0.00 30 CYS A O 6
ATOM 3148 N N . ASN A 1 31 ? -4.684 4.020 2.988 1.00 0.00 31 ASN A N 6
ATOM 3149 C CA . ASN A 1 31 ? -6.054 4.623 2.899 1.00 0.00 31 ASN A CA 6
ATOM 3150 C C . ASN A 1 31 ? -6.599 5.271 4.190 1.00 0.00 31 ASN A C 6
ATOM 3151 O O . ASN A 1 31 ? -5.986 5.216 5.240 1.00 0.00 31 ASN A O 6
ATOM 3162 N N . GLY A 1 32 ? -7.758 5.851 3.982 1.00 0.00 32 GLY A N 6
ATOM 3163 C CA . GLY A 1 32 ? -8.590 6.576 4.996 1.00 0.00 32 GLY A CA 6
ATOM 3164 C C . GLY A 1 32 ? -8.116 6.640 6.450 1.00 0.00 32 GLY A C 6
ATOM 3165 O O . GLY A 1 32 ? -8.578 5.852 7.251 1.00 0.00 32 GLY A O 6
ATOM 3169 N N . LYS A 1 33 ? -7.224 7.572 6.702 1.00 0.00 33 LYS A N 6
ATOM 3170 C CA . LYS A 1 33 ? -6.592 7.858 8.048 1.00 0.00 33 LYS A CA 6
ATOM 3171 C C . LYS A 1 33 ? -5.071 7.750 7.976 1.00 0.00 33 LYS A C 6
ATOM 3172 O O . LYS A 1 33 ? -4.379 8.586 8.524 1.00 0.00 33 LYS A O 6
ATOM 3191 N N . GLY A 1 34 ? -4.590 6.735 7.310 1.00 0.00 34 GLY A N 6
ATOM 3192 C CA . GLY A 1 34 ? -3.118 6.529 7.186 1.00 0.00 34 GLY A CA 6
ATOM 3193 C C . GLY A 1 34 ? -2.754 5.127 7.673 1.00 0.00 34 GLY A C 6
ATOM 3194 O O . GLY A 1 34 ? -1.914 4.959 8.535 1.00 0.00 34 GLY A O 6
ATOM 3198 N N . VAL A 1 35 ? -3.433 4.168 7.098 1.00 0.00 35 VAL A N 6
ATOM 3199 C CA . VAL A 1 35 ? -3.218 2.720 7.425 1.00 0.00 35 VAL A CA 6
ATOM 3200 C C . VAL A 1 35 ? -2.842 2.096 6.069 1.00 0.00 35 VAL A C 6
ATOM 3201 O O . VAL A 1 35 ? -3.262 2.624 5.058 1.00 0.00 35 VAL A O 6
ATOM 3214 N N . CYS A 1 36 ? -2.102 1.013 6.061 1.00 0.00 36 CYS A N 6
ATOM 3215 C CA . CYS A 1 36 ? -1.698 0.366 4.763 1.00 0.00 36 CYS A CA 6
ATOM 3216 C C . CYS A 1 36 ? -2.530 -0.885 4.484 1.00 0.00 36 CYS A C 6
ATOM 3217 O O . CYS A 1 36 ? -2.776 -1.680 5.371 1.00 0.00 36 CYS A O 6
ATOM 3224 N N . VAL A 1 37 ? -2.932 -1.001 3.243 1.00 0.00 37 VAL A N 6
ATOM 3225 C CA . VAL A 1 37 ? -3.757 -2.157 2.780 1.00 0.00 37 VAL A CA 6
ATOM 3226 C C . VAL A 1 37 ? -3.287 -2.656 1.400 1.00 0.00 37 VAL A C 6
ATOM 3227 O O . VAL A 1 37 ? -2.522 -1.992 0.720 1.00 0.00 37 VAL A O 6
ATOM 3240 N N . CYS A 1 38 ? -3.783 -3.818 1.034 1.00 0.00 38 CYS A N 6
ATOM 3241 C CA . CYS A 1 38 ? -3.426 -4.440 -0.281 1.00 0.00 38 CYS A CA 6
ATOM 3242 C C . CYS A 1 38 ? -4.686 -4.533 -1.153 1.00 0.00 38 CYS A C 6
ATOM 3243 O O . CYS A 1 38 ? -5.782 -4.656 -0.641 1.00 0.00 38 CYS A O 6
ATOM 3250 N N . ARG A 1 39 ? -4.478 -4.470 -2.446 1.00 0.00 39 ARG A N 6
ATOM 3251 C CA . ARG A 1 39 ? -5.600 -4.546 -3.434 1.00 0.00 39 ARG A CA 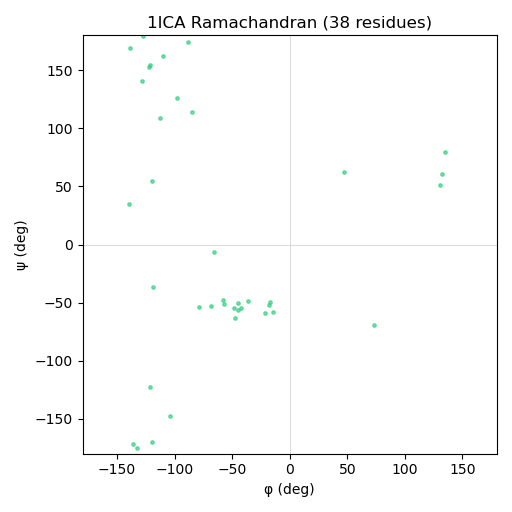6
ATOM 3252 C C . ARG A 1 39 ? -5.219 -5.388 -4.664 1.00 0.00 39 ARG A C 6
ATOM 3253 O O . ARG A 1 39 ? -4.103 -5.850 -4.816 1.00 0.00 39 ARG A O 6
ATOM 3274 N N . ASN A 1 40 ? -6.202 -5.555 -5.513 1.00 0.00 40 ASN A N 6
ATOM 3275 C CA . ASN A 1 40 ? -6.037 -6.334 -6.775 1.00 0.00 40 ASN A CA 6
ATOM 3276 C C . ASN A 1 40 ? -6.598 -5.507 -7.936 1.00 0.00 40 ASN A C 6
ATOM 3277 O O . ASN A 1 40 ? -5.851 -5.317 -8.882 1.00 0.00 40 ASN A O 6
ATOM 3289 N N . ALA A 1 1 ? -10.121 10.018 3.790 1.00 0.00 1 ALA A N 7
ATOM 3290 C CA . ALA A 1 1 ? -9.073 10.680 2.960 1.00 0.00 1 ALA A CA 7
ATOM 3291 C C . ALA A 1 1 ? -8.382 9.610 2.100 1.00 0.00 1 ALA A C 7
ATOM 3292 O O . ALA A 1 1 ? -8.665 8.437 2.253 1.00 0.00 1 ALA A O 7
ATOM 3301 N N . THR A 1 2 ? -7.504 10.044 1.231 1.00 0.00 2 THR A N 7
ATOM 3302 C CA . THR A 1 2 ? -6.765 9.096 0.339 1.00 0.00 2 THR A CA 7
ATOM 3303 C C . THR A 1 2 ? -5.273 9.109 0.704 1.00 0.00 2 THR A C 7
ATOM 3304 O O . THR A 1 2 ? -4.786 10.036 1.324 1.00 0.00 2 THR A O 7
ATOM 3315 N N . CYS A 1 3 ? -4.590 8.069 0.303 1.00 0.00 3 CYS A N 7
ATOM 3316 C CA . CYS A 1 3 ? -3.133 7.9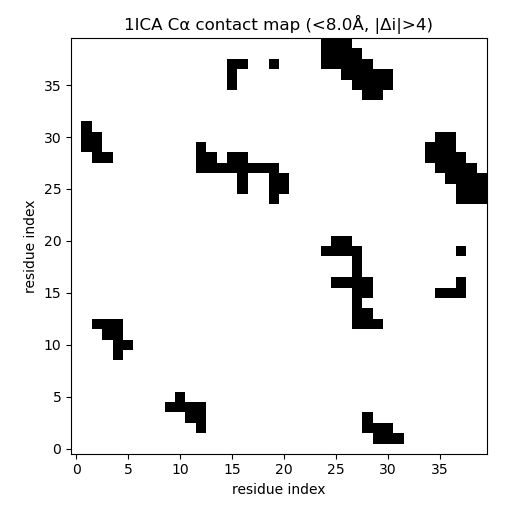44 0.594 1.00 0.00 3 CYS A CA 7
ATOM 3317 C C . CYS A 1 3 ? -2.481 7.281 -0.633 1.00 0.00 3 CYS A C 7
ATOM 3318 O O . CYS A 1 3 ? -2.269 6.081 -0.649 1.00 0.00 3 CYS A O 7
ATOM 3325 N N . ASP A 1 4 ? -2.211 8.108 -1.615 1.00 0.00 4 ASP A N 7
ATOM 3326 C CA . ASP A 1 4 ? -1.578 7.676 -2.899 1.00 0.00 4 ASP A CA 7
ATOM 3327 C C . ASP A 1 4 ? -0.343 8.573 -3.169 1.00 0.00 4 ASP A C 7
ATOM 3328 O O . ASP A 1 4 ? -0.428 9.579 -3.846 1.00 0.00 4 ASP A O 7
ATOM 3337 N N . LEU A 1 5 ? 0.759 8.131 -2.605 1.00 0.00 5 LEU A N 7
ATOM 3338 C CA . LEU A 1 5 ? 2.126 8.764 -2.659 1.00 0.00 5 LEU A CA 7
ATOM 3339 C C . LEU A 1 5 ? 2.085 10.284 -2.931 1.00 0.00 5 LEU A C 7
ATOM 3340 O O . LEU A 1 5 ? 2.778 10.825 -3.771 1.00 0.00 5 LEU A O 7
ATOM 3356 N N . LEU A 1 6 ? 1.231 10.904 -2.156 1.00 0.00 6 LEU A N 7
ATOM 3357 C CA . LEU A 1 6 ? 0.996 12.380 -2.209 1.00 0.00 6 LEU A CA 7
ATOM 3358 C C . LEU A 1 6 ? 2.289 13.207 -2.299 1.00 0.00 6 LEU A C 7
ATOM 3359 O O . LEU A 1 6 ? 2.426 14.004 -3.205 1.00 0.00 6 LEU A O 7
ATOM 3375 N N . SER A 1 7 ? 3.164 12.969 -1.349 1.00 0.00 7 SER A N 7
ATOM 3376 C CA . SER A 1 7 ? 4.512 13.637 -1.189 1.00 0.00 7 SER A CA 7
ATOM 3377 C C . SER A 1 7 ? 4.537 14.185 0.248 1.00 0.00 7 SER A C 7
ATOM 3378 O O . SER A 1 7 ? 3.860 15.144 0.563 1.00 0.00 7 SER A O 7
ATOM 3386 N N . GLY A 1 8 ? 5.322 13.544 1.076 1.00 0.00 8 GLY A N 7
ATOM 3387 C CA . GLY A 1 8 ? 5.446 13.960 2.508 1.00 0.00 8 GLY A CA 7
ATOM 3388 C C . GLY A 1 8 ? 4.961 12.775 3.339 1.00 0.00 8 GLY A C 7
ATOM 3389 O O . GLY A 1 8 ? 3.768 12.597 3.496 1.00 0.00 8 GLY A O 7
ATOM 3393 N N . THR A 1 9 ? 5.903 12.011 3.844 1.00 0.00 9 THR A N 7
ATOM 3394 C CA . THR A 1 9 ? 5.615 10.795 4.684 1.00 0.00 9 THR A CA 7
ATOM 3395 C C . THR A 1 9 ? 4.277 10.117 4.314 1.00 0.00 9 THR A C 7
ATOM 3396 O O . THR A 1 9 ? 3.375 9.976 5.117 1.00 0.00 9 THR A O 7
ATOM 3407 N N . GLY A 1 10 ? 4.219 9.717 3.069 1.00 0.00 10 GLY A N 7
ATOM 3408 C CA . GLY A 1 10 ? 3.001 9.040 2.526 1.00 0.00 10 GLY A CA 7
ATOM 3409 C C . GLY A 1 10 ? 3.307 7.571 2.235 1.00 0.00 10 GLY A C 7
ATOM 3410 O O . GLY A 1 10 ? 4.422 7.131 2.439 1.00 0.00 10 GLY A O 7
ATOM 3414 N N . ILE A 1 11 ? 2.288 6.886 1.775 1.00 0.00 11 ILE A N 7
ATOM 3415 C CA . ILE A 1 11 ? 2.305 5.425 1.405 1.00 0.00 11 ILE A CA 7
ATOM 3416 C C . ILE A 1 11 ? 3.694 4.786 1.278 1.00 0.00 11 ILE A C 7
ATOM 3417 O O . ILE A 1 11 ? 3.936 3.732 1.832 1.00 0.00 11 ILE A O 7
ATOM 3433 N N . ASN A 1 12 ? 4.538 5.464 0.536 1.00 0.00 12 ASN A N 7
ATOM 3434 C CA . ASN A 1 12 ? 5.952 5.062 0.249 1.00 0.00 12 ASN A CA 7
ATOM 3435 C C . ASN A 1 12 ? 5.854 4.156 -0.975 1.00 0.00 12 ASN A C 7
ATOM 3436 O O . ASN A 1 12 ? 6.413 4.438 -2.014 1.00 0.00 12 ASN A O 7
ATOM 3447 N N . HIS A 1 13 ? 5.127 3.080 -0.773 1.00 0.00 13 HIS A N 7
ATOM 3448 C CA . HIS A 1 13 ? 4.869 2.025 -1.812 1.00 0.00 13 HIS A CA 7
ATOM 3449 C C . HIS A 1 13 ? 6.101 1.112 -1.759 1.00 0.00 13 HIS A C 7
ATOM 3450 O O . HIS A 1 13 ? 7.010 1.412 -1.013 1.00 0.00 13 HIS A O 7
ATOM 3465 N N . SER A 1 14 ? 6.111 0.040 -2.514 1.00 0.00 14 SER A N 7
ATOM 3466 C CA . SER A 1 14 ? 7.270 -0.920 -2.541 1.00 0.00 14 SER A CA 7
ATOM 3467 C C . SER A 1 14 ? 7.249 -1.813 -1.285 1.00 0.00 14 SER A C 7
ATOM 3468 O O . SER A 1 14 ? 7.290 -3.020 -1.402 1.00 0.00 14 SER A O 7
ATOM 3476 N N . ALA A 1 15 ? 7.173 -1.212 -0.121 1.00 0.00 15 ALA A N 7
ATOM 3477 C CA . ALA A 1 15 ? 7.145 -1.989 1.157 1.00 0.00 15 ALA A CA 7
ATOM 3478 C C . ALA A 1 15 ? 5.722 -2.521 1.324 1.00 0.00 15 ALA A C 7
ATOM 3479 O O . ALA A 1 15 ? 5.529 -3.719 1.435 1.00 0.00 15 ALA A O 7
ATOM 3486 N N . CYS A 1 16 ? 4.762 -1.622 1.341 1.00 0.00 16 CYS A N 7
ATOM 3487 C CA . CYS A 1 16 ? 3.325 -2.035 1.489 1.00 0.00 16 CYS A CA 7
ATOM 3488 C C . CYS A 1 16 ? 3.107 -3.098 0.395 1.00 0.00 16 CYS A C 7
ATOM 3489 O O . CYS A 1 16 ? 2.546 -4.149 0.636 1.00 0.00 16 CYS A O 7
ATOM 3496 N N . ALA A 1 17 ? 3.588 -2.777 -0.786 1.00 0.00 17 ALA A N 7
ATOM 3497 C CA . ALA A 1 17 ? 3.467 -3.705 -1.951 1.00 0.00 17 ALA A CA 7
ATOM 3498 C C . ALA A 1 17 ? 4.085 -5.058 -1.570 1.00 0.00 17 ALA A C 7
ATOM 3499 O O . ALA A 1 17 ? 3.397 -6.049 -1.612 1.00 0.00 17 ALA A O 7
ATOM 3506 N N . ALA A 1 18 ? 5.351 -5.075 -1.220 1.00 0.00 18 ALA A N 7
ATOM 3507 C CA . ALA A 1 18 ? 6.057 -6.341 -0.822 1.00 0.00 18 ALA A CA 7
ATOM 3508 C C . ALA A 1 18 ? 5.151 -7.238 0.029 1.00 0.00 18 ALA A C 7
ATOM 3509 O O . ALA A 1 18 ? 4.872 -8.368 -0.322 1.00 0.00 18 ALA A O 7
ATOM 3516 N N . HIS A 1 19 ? 4.715 -6.686 1.134 1.00 0.00 19 HIS A N 7
ATOM 3517 C CA . HIS A 1 19 ? 3.818 -7.439 2.068 1.00 0.00 19 HIS A CA 7
ATOM 3518 C C . HIS A 1 19 ? 2.668 -8.082 1.266 1.00 0.00 19 HIS A C 7
ATOM 3519 O O . HIS A 1 19 ? 2.449 -9.278 1.316 1.00 0.00 19 HIS A O 7
ATOM 3534 N N . CYS A 1 20 ? 1.965 -7.247 0.543 1.00 0.00 20 CYS A N 7
ATOM 3535 C CA . CYS A 1 20 ? 0.818 -7.712 -0.298 1.00 0.00 20 CYS A CA 7
ATOM 3536 C C . CYS A 1 20 ? 1.249 -8.829 -1.274 1.00 0.00 20 CYS A C 7
ATOM 3537 O O . CYS A 1 20 ? 0.602 -9.850 -1.380 1.00 0.00 20 CYS A O 7
ATOM 3544 N N . LEU A 1 21 ? 2.332 -8.599 -1.970 1.00 0.00 21 LEU A N 7
ATOM 3545 C CA . LEU A 1 21 ? 2.878 -9.589 -2.952 1.00 0.00 21 LEU A CA 7
ATOM 3546 C C . LEU A 1 21 ? 2.946 -10.984 -2.316 1.00 0.00 21 LEU A C 7
ATOM 3547 O O . LEU A 1 21 ? 2.418 -11.919 -2.887 1.00 0.00 21 LEU A O 7
ATOM 3563 N N . LEU A 1 22 ? 3.585 -11.092 -1.172 1.00 0.00 22 LEU A N 7
ATOM 3564 C CA . LEU A 1 22 ? 3.682 -12.428 -0.484 1.00 0.00 22 LEU A CA 7
ATOM 3565 C C . LEU A 1 22 ? 2.286 -13.075 -0.417 1.00 0.00 22 LEU A C 7
ATOM 3566 O O . LEU A 1 22 ? 2.101 -14.183 -0.880 1.00 0.00 22 LEU A O 7
ATOM 3582 N N . ARG A 1 23 ? 1.359 -12.348 0.168 1.00 0.00 23 ARG A N 7
ATOM 3583 C CA . ARG A 1 23 ? -0.060 -12.837 0.309 1.00 0.00 23 ARG A CA 7
ATOM 3584 C C . ARG A 1 23 ? -0.554 -13.372 -1.047 1.00 0.00 23 ARG A C 7
ATOM 3585 O O . ARG A 1 23 ? -1.078 -14.463 -1.151 1.00 0.00 23 ARG A O 7
ATOM 3606 N N . GLY A 1 24 ? -0.349 -12.539 -2.035 1.00 0.00 24 GLY A N 7
ATOM 3607 C CA . GLY A 1 24 ? -0.739 -12.839 -3.447 1.00 0.00 24 GLY A CA 7
ATOM 3608 C C . GLY A 1 24 ? -1.530 -11.685 -4.073 1.00 0.00 24 GLY A C 7
ATOM 3609 O O . GLY A 1 24 ? -2.505 -11.900 -4.767 1.00 0.00 24 GLY A O 7
ATOM 3613 N N . ASN A 1 25 ? -1.074 -10.491 -3.798 1.00 0.00 25 ASN A N 7
ATOM 3614 C CA . ASN A 1 25 ? -1.707 -9.234 -4.320 1.00 0.00 25 ASN A CA 7
ATOM 3615 C C . ASN A 1 25 ? -0.604 -8.448 -5.061 1.00 0.00 25 ASN A C 7
ATOM 3616 O O . ASN A 1 25 ? 0.533 -8.871 -5.063 1.00 0.00 25 ASN A O 7
ATOM 3627 N N . ARG A 1 26 ? -0.941 -7.339 -5.673 1.00 0.00 26 ARG A N 7
ATOM 3628 C CA . ARG A 1 26 ? 0.081 -6.525 -6.414 1.00 0.00 26 ARG A CA 7
ATOM 3629 C C . ARG A 1 26 ? -0.136 -5.009 -6.235 1.00 0.00 26 ARG A C 7
ATOM 3630 O O . ARG A 1 26 ? 0.039 -4.239 -7.161 1.00 0.00 26 ARG A O 7
ATOM 3651 N N . GLY A 1 27 ? -0.510 -4.623 -5.040 1.00 0.00 27 GLY A N 7
ATOM 3652 C CA . GLY A 1 27 ? -0.752 -3.173 -4.738 1.00 0.00 27 GLY A CA 7
ATOM 3653 C C . GLY A 1 27 ? -0.114 -2.755 -3.413 1.00 0.00 27 GLY A C 7
ATOM 3654 O O . GLY A 1 27 ? -0.030 -3.556 -2.504 1.00 0.00 27 GLY A O 7
ATOM 3658 N N . GLY A 1 28 ? 0.314 -1.516 -3.334 1.00 0.00 28 GLY A N 7
ATOM 3659 C CA . GLY A 1 28 ? 0.953 -1.008 -2.076 1.00 0.00 28 GLY A CA 7
ATOM 3660 C C . GLY A 1 28 ? 0.643 0.467 -1.759 1.00 0.00 28 GLY A C 7
ATOM 3661 O O . GLY A 1 28 ? 1.529 1.298 -1.836 1.00 0.00 28 GLY A O 7
ATOM 3665 N N . TYR A 1 29 ? -0.587 0.754 -1.411 1.00 0.00 29 TYR A N 7
ATOM 3666 C CA . TYR A 1 29 ? -1.000 2.165 -1.077 1.00 0.00 29 TYR A CA 7
ATOM 3667 C C . TYR A 1 29 ? -1.681 2.120 0.300 1.00 0.00 29 TYR A C 7
ATOM 3668 O O . TYR A 1 29 ? -1.727 1.068 0.903 1.00 0.00 29 TYR A O 7
ATOM 3686 N N . CYS A 1 30 ? -2.193 3.227 0.776 1.00 0.00 30 CYS A N 7
ATOM 3687 C CA . CYS A 1 30 ? -2.869 3.225 2.115 1.00 0.00 30 CYS A CA 7
ATOM 3688 C C . CYS A 1 30 ? -4.287 3.818 2.054 1.00 0.00 30 CYS A C 7
ATOM 3689 O O . CYS A 1 30 ? -4.690 4.361 1.043 1.00 0.00 30 CYS A O 7
ATOM 3696 N N . ASN A 1 31 ? -4.998 3.682 3.148 1.00 0.00 31 ASN A N 7
ATOM 3697 C CA . ASN A 1 31 ? -6.399 4.213 3.237 1.00 0.00 31 ASN A CA 7
ATOM 3698 C C . ASN A 1 31 ? -6.614 5.052 4.511 1.00 0.00 31 ASN A C 7
ATOM 3699 O O . ASN A 1 31 ? -5.922 4.857 5.491 1.00 0.00 31 ASN A O 7
ATOM 3710 N N . GLY A 1 32 ? -7.583 5.935 4.410 1.00 0.00 32 GLY A N 7
ATOM 3711 C CA . GLY A 1 32 ? -8.012 6.889 5.493 1.00 0.00 32 GLY A CA 7
ATOM 3712 C C . GLY A 1 32 ? -7.173 6.913 6.780 1.00 0.00 32 GLY A C 7
ATOM 3713 O O . GLY A 1 32 ? -6.333 7.778 6.930 1.00 0.00 32 GLY A O 7
ATOM 3717 N N . LYS A 1 33 ? -7.439 5.972 7.657 1.00 0.00 33 LYS A N 7
ATOM 3718 C CA . LYS A 1 33 ? -6.707 5.851 8.970 1.00 0.00 33 LYS A CA 7
ATOM 3719 C C . LYS A 1 33 ? -5.227 6.260 8.892 1.00 0.00 33 LYS A C 7
ATOM 3720 O O . LYS A 1 33 ? -4.711 6.971 9.732 1.00 0.00 33 LYS A O 7
ATOM 3739 N N . GLY A 1 34 ? -4.615 5.767 7.848 1.00 0.00 34 GLY A N 7
ATOM 3740 C CA . GLY A 1 34 ? -3.177 6.008 7.551 1.00 0.00 34 GLY A CA 7
ATOM 3741 C C . GLY A 1 34 ? -2.497 4.645 7.705 1.00 0.00 34 GLY A C 7
ATOM 3742 O O . GLY A 1 34 ? -1.426 4.542 8.267 1.00 0.00 34 GLY A O 7
ATOM 3746 N N . VAL A 1 35 ? -3.166 3.639 7.190 1.00 0.00 35 VAL A N 7
ATOM 3747 C CA . VAL A 1 35 ? -2.656 2.228 7.250 1.00 0.00 35 VAL A CA 7
ATOM 3748 C C . VAL A 1 35 ? -2.581 1.702 5.809 1.00 0.00 35 VAL A C 7
ATOM 3749 O O . VAL A 1 35 ? -3.235 2.246 4.942 1.00 0.00 35 VAL A O 7
ATOM 3762 N N . CYS A 1 36 ? -1.817 0.660 5.602 1.00 0.00 36 CYS A N 7
ATOM 3763 C CA . CYS A 1 36 ? -1.664 0.070 4.231 1.00 0.00 36 CYS A CA 7
ATOM 3764 C C . CYS A 1 36 ? -2.769 -0.918 3.827 1.00 0.00 36 CYS A C 7
ATOM 3765 O O . CYS A 1 36 ? -3.297 -1.660 4.635 1.00 0.00 36 CYS A O 7
ATOM 3772 N N . VAL A 1 37 ? -3.060 -0.862 2.553 1.00 0.00 37 VAL A N 7
ATOM 3773 C CA . VAL A 1 37 ? -4.092 -1.711 1.880 1.00 0.00 37 VAL A CA 7
ATOM 3774 C C . VAL A 1 37 ? -3.435 -2.318 0.641 1.00 0.00 37 VAL A C 7
ATOM 3775 O O . VAL A 1 37 ? -2.478 -1.784 0.107 1.00 0.00 37 VAL A O 7
ATOM 3788 N N . CYS A 1 38 ? -3.992 -3.419 0.214 1.00 0.00 38 CYS A N 7
ATOM 3789 C CA . CYS A 1 38 ? -3.452 -4.119 -0.984 1.00 0.00 38 CYS A CA 7
ATOM 3790 C C . CYS A 1 38 ? -4.461 -4.037 -2.129 1.00 0.00 38 CYS A C 7
ATOM 3791 O O . CYS A 1 38 ? -5.634 -3.795 -1.912 1.00 0.00 38 CYS A O 7
ATOM 3798 N N . ARG A 1 39 ? -3.954 -4.239 -3.318 1.00 0.00 39 ARG A N 7
ATOM 3799 C CA . ARG A 1 39 ? -4.813 -4.194 -4.539 1.00 0.00 39 ARG A CA 7
ATOM 3800 C C . ARG A 1 39 ? -4.429 -5.250 -5.567 1.00 0.00 39 ARG A C 7
ATOM 3801 O O . ARG A 1 39 ? -3.443 -5.947 -5.429 1.00 0.00 39 ARG A O 7
ATOM 3822 N N . ASN A 1 40 ? -5.249 -5.318 -6.579 1.00 0.00 40 ASN A N 7
ATOM 3823 C CA . ASN A 1 40 ? -5.045 -6.282 -7.693 1.00 0.00 40 ASN A CA 7
ATOM 3824 C C . ASN A 1 40 ? -5.026 -5.539 -9.036 1.00 0.00 40 ASN A C 7
ATOM 3825 O O . ASN A 1 40 ? -4.301 -6.014 -9.893 1.00 0.00 40 ASN A O 7
ATOM 3837 N N . ALA A 1 1 ? -12.369 5.987 2.284 1.00 0.00 1 ALA A N 8
ATOM 3838 C CA . ALA A 1 1 ? -11.565 6.862 1.380 1.00 0.00 1 ALA A CA 8
ATOM 3839 C C . ALA A 1 1 ? -10.129 6.324 1.305 1.00 0.00 1 ALA A C 8
ATOM 3840 O O . ALA A 1 1 ? -9.760 5.441 2.056 1.00 0.00 1 ALA A O 8
ATOM 3849 N N . THR A 1 2 ? -9.354 6.879 0.409 1.00 0.00 2 THR A N 8
ATOM 3850 C CA . THR A 1 2 ? -7.934 6.438 0.243 1.00 0.00 2 THR A CA 8
ATOM 3851 C C . THR A 1 2 ? -6.980 7.527 0.745 1.00 0.00 2 THR A C 8
ATOM 3852 O O . THR A 1 2 ? -7.396 8.629 1.048 1.00 0.00 2 THR A O 8
ATOM 3863 N N . CYS A 1 3 ? -5.726 7.169 0.821 1.00 0.00 3 CYS A N 8
ATOM 3864 C CA . CYS A 1 3 ? -4.650 8.091 1.291 1.00 0.00 3 CYS A CA 8
ATOM 3865 C C . CYS A 1 3 ? -3.495 8.107 0.287 1.00 0.00 3 CYS A C 8
ATOM 3866 O O . CYS A 1 3 ? -3.348 7.185 -0.493 1.00 0.00 3 CYS A O 8
ATOM 3873 N N . ASP A 1 4 ? -2.713 9.156 0.341 1.00 0.00 4 ASP A N 8
ATOM 3874 C CA . ASP A 1 4 ? -1.547 9.285 -0.583 1.00 0.00 4 ASP A CA 8
ATOM 3875 C C . ASP A 1 4 ? -0.314 9.628 0.283 1.00 0.00 4 ASP A C 8
ATOM 3876 O O . ASP A 1 4 ? 0.200 8.780 0.981 1.00 0.00 4 ASP A O 8
ATOM 3885 N N . LEU A 1 5 ? 0.122 10.859 0.217 1.00 0.00 5 LEU A N 8
ATOM 3886 C CA . LEU A 1 5 ? 1.300 11.358 0.997 1.00 0.00 5 LEU A CA 8
ATOM 3887 C C . LEU A 1 5 ? 0.616 12.409 1.887 1.00 0.00 5 LEU A C 8
ATOM 3888 O O . LEU A 1 5 ? 0.904 13.589 1.832 1.00 0.00 5 LEU A O 8
ATOM 3904 N N . LEU A 1 6 ? -0.288 11.904 2.690 1.00 0.00 6 LEU A N 8
ATOM 3905 C CA . LEU A 1 6 ? -1.085 12.752 3.632 1.00 0.00 6 LEU A CA 8
ATOM 3906 C C . LEU A 1 6 ? -0.777 12.505 5.112 1.00 0.00 6 LEU A C 8
ATOM 3907 O O . LEU A 1 6 ? -0.899 13.412 5.913 1.00 0.00 6 LEU A O 8
ATOM 3923 N N . SER A 1 7 ? -0.392 11.299 5.440 1.00 0.00 7 SER A N 8
ATOM 3924 C CA . SER A 1 7 ? -0.068 10.954 6.860 1.00 0.00 7 SER A CA 8
ATOM 3925 C C . SER A 1 7 ? 1.442 11.125 7.075 1.00 0.00 7 SER A C 8
ATOM 3926 O O . SER A 1 7 ? 2.121 11.680 6.232 1.00 0.00 7 SER A O 8
ATOM 3934 N N . GLY A 1 8 ? 1.931 10.645 8.192 1.00 0.00 8 GLY A N 8
ATOM 3935 C CA . GLY A 1 8 ? 3.395 10.773 8.475 1.00 0.00 8 GLY A CA 8
ATOM 3936 C C . GLY A 1 8 ? 4.127 9.519 7.987 1.00 0.00 8 GLY A C 8
ATOM 3937 O O . GLY A 1 8 ? 5.254 9.269 8.361 1.00 0.00 8 GLY A O 8
ATOM 3941 N N . THR A 1 9 ? 3.441 8.772 7.161 1.00 0.00 9 THR A N 8
ATOM 3942 C CA . THR A 1 9 ? 3.983 7.517 6.575 1.00 0.00 9 THR A CA 8
ATOM 3943 C C . THR A 1 9 ? 3.821 7.631 5.053 1.00 0.00 9 THR A C 8
ATOM 3944 O O . THR A 1 9 ? 4.751 7.391 4.307 1.00 0.00 9 THR A O 8
ATOM 3955 N N . GLY A 1 10 ? 2.628 7.992 4.638 1.00 0.00 10 GLY A N 8
ATOM 3956 C CA . GLY A 1 10 ? 2.331 8.145 3.188 1.00 0.00 10 GLY A CA 8
ATOM 3957 C C . GLY A 1 10 ? 1.948 6.786 2.616 1.00 0.00 10 GLY A C 8
ATOM 3958 O O . GLY A 1 10 ? 1.768 5.835 3.354 1.00 0.00 10 GLY A O 8
ATOM 3962 N N . ILE A 1 11 ? 1.831 6.738 1.313 1.00 0.00 11 ILE A N 8
ATOM 3963 C CA . ILE A 1 11 ? 1.472 5.473 0.592 1.00 0.00 11 ILE A CA 8
ATOM 3964 C C . ILE A 1 11 ? 2.343 4.278 1.006 1.00 0.00 11 ILE A C 8
ATOM 3965 O O . ILE A 1 11 ? 1.998 3.146 0.728 1.00 0.00 11 ILE A O 8
ATOM 3981 N N . ASN A 1 12 ? 3.437 4.597 1.658 1.00 0.00 12 ASN A N 8
ATOM 3982 C CA . ASN A 1 12 ? 4.452 3.622 2.164 1.00 0.00 12 ASN A CA 8
ATOM 3983 C C . ASN A 1 12 ? 4.574 2.381 1.256 1.00 0.00 12 ASN A C 8
ATOM 3984 O O . ASN A 1 12 ? 4.717 1.252 1.689 1.00 0.00 12 ASN A O 8
ATOM 3995 N N . HIS A 1 13 ? 4.528 2.656 -0.024 1.00 0.00 13 HIS A N 8
ATOM 3996 C CA . HIS A 1 13 ? 4.634 1.548 -1.011 1.00 0.00 13 HIS A CA 8
ATOM 3997 C C . HIS A 1 13 ? 6.107 1.165 -1.076 1.00 0.00 13 HIS A C 8
ATOM 3998 O O . HIS A 1 13 ? 6.960 1.976 -0.777 1.00 0.00 13 HIS A O 8
ATOM 4013 N N . SER A 1 14 ? 6.323 -0.068 -1.457 1.00 0.00 14 SER A N 8
ATOM 4014 C CA . SER A 1 14 ? 7.678 -0.717 -1.595 1.00 0.00 14 SER A CA 8
ATOM 4015 C C . SER A 1 14 ? 7.635 -1.744 -0.449 1.00 0.00 14 SER A C 8
ATOM 4016 O O . SER A 1 14 ? 8.030 -2.882 -0.604 1.00 0.00 14 SER A O 8
ATOM 4024 N N . ALA A 1 15 ? 7.127 -1.277 0.673 1.00 0.00 15 ALA A N 8
ATOM 4025 C CA . ALA A 1 15 ? 6.997 -2.116 1.901 1.00 0.00 15 ALA A CA 8
ATOM 4026 C C . ALA A 1 15 ? 5.558 -2.648 1.902 1.00 0.00 15 ALA A C 8
ATOM 4027 O O . ALA A 1 15 ? 5.377 -3.852 1.902 1.00 0.00 15 ALA A O 8
ATOM 4034 N N . CYS A 1 16 ? 4.582 -1.757 1.901 1.00 0.00 16 CYS A N 8
ATOM 4035 C CA . CYS A 1 16 ? 3.144 -2.195 1.890 1.00 0.00 16 CYS A CA 8
ATOM 4036 C C . CYS A 1 16 ? 3.039 -3.219 0.743 1.00 0.00 16 CYS A C 8
ATOM 4037 O O . CYS A 1 16 ? 2.521 -4.309 0.887 1.00 0.00 16 CYS A O 8
ATOM 4044 N N . ALA A 1 17 ? 3.566 -2.788 -0.379 1.00 0.00 17 ALA A N 8
ATOM 4045 C CA . ALA A 1 17 ? 3.576 -3.623 -1.615 1.00 0.00 17 ALA A CA 8
ATOM 4046 C C . ALA A 1 17 ? 4.188 -4.985 -1.286 1.00 0.00 17 ALA A C 8
ATOM 4047 O O . ALA A 1 17 ? 3.474 -5.963 -1.317 1.00 0.00 17 ALA A O 8
ATOM 4054 N N . ALA A 1 18 ? 5.467 -5.021 -0.988 1.00 0.00 18 ALA A N 8
ATOM 4055 C CA . ALA A 1 18 ? 6.165 -6.308 -0.644 1.00 0.00 18 ALA A CA 8
ATOM 4056 C C . ALA A 1 18 ? 5.228 -7.252 0.125 1.00 0.00 18 ALA A C 8
ATOM 4057 O O . ALA A 1 18 ? 4.957 -8.357 -0.304 1.00 0.00 18 ALA A O 8
ATOM 4064 N N . HIS A 1 19 ? 4.764 -6.759 1.245 1.00 0.00 19 HIS A N 8
ATOM 4065 C CA . HIS A 1 19 ? 3.832 -7.531 2.127 1.00 0.00 19 HIS A CA 8
ATOM 4066 C C . HIS A 1 19 ? 2.690 -8.169 1.299 1.00 0.00 19 HIS A C 8
ATOM 4067 O O . HIS A 1 19 ? 2.507 -9.374 1.287 1.00 0.00 19 HIS A O 8
ATOM 4082 N N . CYS A 1 20 ? 1.955 -7.321 0.622 1.00 0.00 20 CYS A N 8
ATOM 4083 C CA . CYS A 1 20 ? 0.813 -7.795 -0.225 1.00 0.00 20 CYS A CA 8
ATOM 4084 C C . CYS A 1 20 ? 1.274 -8.797 -1.309 1.00 0.00 20 CYS A C 8
ATOM 4085 O O . CYS A 1 20 ? 0.663 -9.827 -1.514 1.00 0.00 20 CYS A O 8
ATOM 4092 N N . LEU A 1 21 ? 2.337 -8.448 -1.984 1.00 0.00 21 LEU A N 8
ATOM 4093 C CA . LEU A 1 21 ? 2.921 -9.306 -3.065 1.00 0.00 21 LEU A CA 8
ATOM 4094 C C . LEU A 1 21 ? 3.155 -10.728 -2.549 1.00 0.00 21 LEU A C 8
ATOM 4095 O O . LEU A 1 21 ? 2.677 -11.664 -3.159 1.00 0.00 21 LEU A O 8
ATOM 4111 N N . LEU A 1 22 ? 3.881 -10.846 -1.459 1.00 0.00 22 LEU A N 8
ATOM 4112 C CA . LEU A 1 22 ? 4.173 -12.189 -0.850 1.00 0.00 22 LEU A CA 8
ATOM 4113 C C . LEU A 1 22 ? 2.900 -13.045 -0.870 1.00 0.00 22 LEU A C 8
ATOM 4114 O O . LEU A 1 22 ? 2.897 -14.153 -1.370 1.00 0.00 22 LEU A O 8
ATOM 4130 N N . ARG A 1 23 ? 1.856 -12.478 -0.313 1.00 0.00 23 ARG A N 8
ATOM 4131 C CA . ARG A 1 23 ? 0.533 -13.182 -0.260 1.00 0.00 23 ARG A CA 8
ATOM 4132 C C . ARG A 1 23 ? 0.099 -13.589 -1.682 1.00 0.00 23 ARG A C 8
ATOM 4133 O O . ARG A 1 23 ? -0.266 -14.724 -1.921 1.00 0.00 23 ARG A O 8
ATOM 4154 N N . GLY A 1 24 ? 0.157 -12.625 -2.567 1.00 0.00 24 GLY A N 8
ATOM 4155 C CA . GLY A 1 24 ? -0.220 -12.834 -4.004 1.00 0.00 24 GLY A CA 8
ATOM 4156 C C . GLY A 1 24 ? -1.195 -11.769 -4.525 1.00 0.00 24 GLY A C 8
ATOM 4157 O O . GLY A 1 24 ? -2.204 -12.091 -5.123 1.00 0.00 24 GLY A O 8
ATOM 4161 N N . ASN A 1 25 ? -0.849 -10.529 -4.283 1.00 0.00 25 ASN A N 8
ATOM 4162 C CA . ASN A 1 25 ? -1.688 -9.360 -4.722 1.00 0.00 25 ASN A CA 8
ATOM 4163 C C . ASN A 1 25 ? -0.814 -8.432 -5.582 1.00 0.00 25 ASN A C 8
ATOM 4164 O O . ASN A 1 25 ? 0.356 -8.711 -5.761 1.00 0.00 25 ASN A O 8
ATOM 4175 N N . ARG A 1 26 ? -1.383 -7.365 -6.093 1.00 0.00 26 ARG A N 8
ATOM 4176 C CA . ARG A 1 26 ? -0.591 -6.414 -6.942 1.00 0.00 26 ARG A CA 8
ATOM 4177 C C . ARG A 1 26 ? -0.869 -4.954 -6.536 1.00 0.00 26 ARG A C 8
ATOM 4178 O O . ARG A 1 26 ? -0.893 -4.059 -7.361 1.00 0.00 26 ARG A O 8
ATOM 4199 N N . GLY A 1 27 ? -1.062 -4.774 -5.254 1.00 0.00 27 GLY A N 8
ATOM 4200 C CA . GLY A 1 27 ? -1.344 -3.426 -4.668 1.00 0.00 27 GLY A CA 8
ATOM 4201 C C . GLY A 1 27 ? -0.401 -3.151 -3.492 1.00 0.00 27 GLY A C 8
ATOM 4202 O O . GLY A 1 27 ? 0.573 -3.856 -3.310 1.00 0.00 27 GLY A O 8
ATOM 4206 N N . GLY A 1 28 ? -0.718 -2.135 -2.724 1.00 0.00 28 GLY A N 8
ATOM 4207 C CA . GLY A 1 28 ? 0.132 -1.772 -1.541 1.00 0.00 28 GLY A CA 8
ATOM 4208 C C . GLY A 1 28 ? 0.353 -0.262 -1.406 1.00 0.00 28 GLY A C 8
ATOM 4209 O O . GLY A 1 28 ? 1.452 0.230 -1.588 1.00 0.00 28 GLY A O 8
ATOM 4213 N N . TYR A 1 29 ? -0.723 0.413 -1.086 1.00 0.00 29 TYR A N 8
ATOM 4214 C CA . TYR A 1 29 ? -0.701 1.904 -0.906 1.00 0.00 29 TYR A CA 8
ATOM 4215 C C . TYR A 1 29 ? -1.453 2.200 0.409 1.00 0.00 29 TYR A C 8
ATOM 4216 O O . TYR A 1 29 ? -1.795 1.256 1.097 1.00 0.00 29 TYR A O 8
ATOM 4234 N N . CYS A 1 30 ? -1.709 3.448 0.738 1.00 0.00 30 CYS A N 8
ATOM 4235 C CA . CYS A 1 30 ? -2.434 3.734 2.024 1.00 0.00 30 CYS A CA 8
ATOM 4236 C C . CYS A 1 30 ? -3.899 4.166 1.868 1.00 0.00 30 CYS A C 8
ATOM 4237 O O . CYS A 1 30 ? -4.322 4.690 0.858 1.00 0.00 30 CYS A O 8
ATOM 4244 N N . ASN A 1 31 ? -4.633 3.910 2.923 1.00 0.00 31 ASN A N 8
ATOM 4245 C CA . ASN A 1 31 ? -6.094 4.259 2.979 1.00 0.00 31 ASN A CA 8
ATOM 4246 C C . ASN A 1 31 ? -6.385 5.195 4.154 1.00 0.00 31 ASN A C 8
ATOM 4247 O O . ASN A 1 31 ? -5.592 5.256 5.072 1.00 0.00 31 ASN A O 8
ATOM 4258 N N . GLY A 1 32 ? -7.514 5.859 4.067 1.00 0.00 32 GLY A N 8
ATOM 4259 C CA . GLY A 1 32 ? -8.009 6.836 5.100 1.00 0.00 32 GLY A CA 8
ATOM 4260 C C . GLY A 1 32 ? -7.199 6.918 6.402 1.00 0.00 32 GLY A C 8
ATOM 4261 O O . GLY A 1 32 ? -6.450 7.854 6.600 1.00 0.00 32 GLY A O 8
ATOM 4265 N N . LYS A 1 33 ? -7.392 5.927 7.240 1.00 0.00 33 LYS A N 8
ATOM 4266 C CA . LYS A 1 33 ? -6.691 5.818 8.568 1.00 0.00 33 LYS A CA 8
ATOM 4267 C C . LYS A 1 33 ? -5.247 6.357 8.588 1.00 0.00 33 LYS A C 8
ATOM 4268 O O . LYS A 1 33 ? -4.838 7.045 9.502 1.00 0.00 33 LYS A O 8
ATOM 4287 N N . GLY A 1 34 ? -4.539 5.998 7.552 1.00 0.00 34 GLY A N 8
ATOM 4288 C CA . GLY A 1 34 ? -3.111 6.385 7.349 1.00 0.00 34 GLY A CA 8
ATOM 4289 C C . GLY A 1 34 ? -2.315 5.090 7.545 1.00 0.00 34 GLY A C 8
ATOM 4290 O O . GLY A 1 34 ? -1.246 5.089 8.120 1.00 0.00 34 GLY A O 8
ATOM 4294 N N . VAL A 1 35 ? -2.891 4.024 7.044 1.00 0.00 35 VAL A N 8
ATOM 4295 C CA . VAL A 1 35 ? -2.273 2.658 7.141 1.00 0.00 35 VAL A CA 8
ATOM 4296 C C . VAL A 1 35 ? -2.269 2.029 5.736 1.00 0.00 35 VAL A C 8
ATOM 4297 O O . VAL A 1 35 ? -2.899 2.566 4.846 1.00 0.00 35 VAL A O 8
ATOM 4310 N N . CYS A 1 36 ? -1.586 0.919 5.593 1.00 0.00 36 CYS A N 8
ATOM 4311 C CA . CYS A 1 36 ? -1.498 0.209 4.274 1.00 0.00 36 CYS A CA 8
ATOM 4312 C C . CYS A 1 36 ? -2.659 -0.776 4.018 1.00 0.00 36 CYS A C 8
ATOM 4313 O O . CYS A 1 36 ? -3.166 -1.406 4.927 1.00 0.00 36 CYS A O 8
ATOM 4320 N N . VAL A 1 37 ? -3.027 -0.855 2.763 1.00 0.00 37 VAL A N 8
ATOM 4321 C CA . VAL A 1 37 ? -4.121 -1.762 2.298 1.00 0.00 37 VAL A CA 8
ATOM 4322 C C . VAL A 1 37 ? -3.635 -2.394 0.985 1.00 0.00 37 VAL A C 8
ATOM 4323 O O . VAL A 1 37 ? -2.806 -1.815 0.305 1.00 0.00 37 VAL A O 8
ATOM 4336 N N . CYS A 1 38 ? -4.167 -3.547 0.661 1.00 0.00 38 CYS A N 8
ATOM 4337 C CA . CYS A 1 38 ? -3.764 -4.250 -0.599 1.00 0.00 38 CYS A CA 8
ATOM 4338 C C . CYS A 1 38 ? -4.951 -4.205 -1.576 1.00 0.00 38 CYS A C 8
ATOM 4339 O O . CYS A 1 38 ? -6.089 -4.306 -1.155 1.00 0.00 38 CYS A O 8
ATOM 4346 N N . ARG A 1 39 ? -4.624 -4.048 -2.837 1.00 0.00 39 ARG A N 8
ATOM 4347 C CA . ARG A 1 39 ? -5.619 -3.973 -3.963 1.00 0.00 39 ARG A CA 8
ATOM 4348 C C . ARG A 1 39 ? -5.222 -4.902 -5.128 1.00 0.00 39 ARG A C 8
ATOM 4349 O O . ARG A 1 39 ? -4.281 -5.671 -5.042 1.00 0.00 39 ARG A O 8
ATOM 4370 N N . ASN A 1 40 ? -5.979 -4.782 -6.190 1.00 0.00 40 ASN A N 8
ATOM 4371 C CA . ASN A 1 40 ? -5.742 -5.597 -7.418 1.00 0.00 40 ASN A CA 8
ATOM 4372 C C . ASN A 1 40 ? -5.211 -4.626 -8.504 1.00 0.00 40 ASN A C 8
ATOM 4373 O O . ASN A 1 40 ? -5.680 -4.676 -9.631 1.00 0.00 40 ASN A O 8
ATOM 4385 N N . ALA A 1 1 ? -10.790 6.316 -1.603 1.00 0.00 1 ALA A N 9
ATOM 4386 C CA . ALA A 1 1 ? -10.012 6.788 -0.419 1.00 0.00 1 ALA A CA 9
ATOM 4387 C C . ALA A 1 1 ? -8.668 6.041 -0.395 1.00 0.00 1 ALA A C 9
ATOM 4388 O O . ALA A 1 1 ? -8.377 5.283 0.510 1.00 0.00 1 ALA A O 9
ATOM 4397 N N . THR A 1 2 ? -7.881 6.299 -1.406 1.00 0.00 2 THR A N 9
ATOM 4398 C CA . THR A 1 2 ? -6.538 5.655 -1.548 1.00 0.00 2 THR A CA 9
ATOM 4399 C C . THR A 1 2 ? -5.422 6.643 -1.172 1.00 0.00 2 THR A C 9
ATOM 4400 O O . THR A 1 2 ? -5.698 7.772 -0.811 1.00 0.00 2 THR A O 9
ATOM 4411 N N . CYS A 1 3 ? -4.204 6.176 -1.278 1.00 0.00 3 CYS A N 9
ATOM 4412 C CA . CYS A 1 3 ? -3.000 7.005 -0.951 1.00 0.00 3 CYS A CA 9
ATOM 4413 C C . CYS A 1 3 ? -2.143 7.325 -2.193 1.00 0.00 3 CYS A C 9
ATOM 4414 O O . CYS A 1 3 ? -2.579 7.167 -3.318 1.00 0.00 3 CYS A O 9
ATOM 4421 N N . ASP A 1 4 ? -0.938 7.769 -1.922 1.00 0.00 4 ASP A N 9
ATOM 4422 C CA . ASP A 1 4 ? 0.056 8.142 -2.972 1.00 0.00 4 ASP A CA 9
ATOM 4423 C C . ASP A 1 4 ? 1.010 6.980 -3.319 1.00 0.00 4 ASP A C 9
ATOM 4424 O O . ASP A 1 4 ? 0.822 5.859 -2.886 1.00 0.00 4 ASP A O 9
ATOM 4433 N N . LEU A 1 5 ? 1.990 7.372 -4.098 1.00 0.00 5 LEU A N 9
ATOM 4434 C CA . LEU A 1 5 ? 3.127 6.574 -4.676 1.00 0.00 5 LEU A CA 9
ATOM 4435 C C . LEU A 1 5 ? 2.856 6.846 -6.166 1.00 0.00 5 LEU A C 9
ATOM 4436 O O . LEU A 1 5 ? 2.626 5.960 -6.967 1.00 0.00 5 LEU A O 9
ATOM 4452 N N . LEU A 1 6 ? 2.886 8.120 -6.469 1.00 0.00 6 LEU A N 9
ATOM 4453 C CA . LEU A 1 6 ? 2.644 8.622 -7.855 1.00 0.00 6 LEU A CA 9
ATOM 4454 C C . LEU A 1 6 ? 3.751 9.575 -8.313 1.00 0.00 6 LEU A C 9
ATOM 4455 O O . LEU A 1 6 ? 4.139 9.554 -9.465 1.00 0.00 6 LEU A O 9
ATOM 4471 N N . SER A 1 7 ? 4.222 10.383 -7.395 1.00 0.00 7 SER A N 9
ATOM 4472 C CA . SER A 1 7 ? 5.302 11.366 -7.725 1.00 0.00 7 SER A CA 9
ATOM 4473 C C . SER A 1 7 ? 6.647 10.987 -7.092 1.00 0.00 7 SER A C 9
ATOM 4474 O O . SER A 1 7 ? 6.692 10.351 -6.056 1.00 0.00 7 SER A O 9
ATOM 4482 N N . GLY A 1 8 ? 7.684 11.414 -7.774 1.00 0.00 8 GLY A N 9
ATOM 4483 C CA . GLY A 1 8 ? 9.115 11.187 -7.384 1.00 0.00 8 GLY A CA 9
ATOM 4484 C C . GLY A 1 8 ? 9.374 10.825 -5.918 1.00 0.00 8 GLY A C 9
ATOM 4485 O O . GLY A 1 8 ? 9.888 9.765 -5.619 1.00 0.00 8 GLY A O 9
ATOM 4489 N N . THR A 1 9 ? 9.000 11.736 -5.056 1.00 0.00 9 THR A N 9
ATOM 4490 C CA . THR A 1 9 ? 9.186 11.543 -3.587 1.00 0.00 9 THR A CA 9
ATOM 4491 C C . THR A 1 9 ? 7.856 11.512 -2.820 1.00 0.00 9 THR A C 9
ATOM 4492 O O . THR A 1 9 ? 7.485 12.462 -2.158 1.00 0.00 9 THR A O 9
ATOM 4503 N N . GLY A 1 10 ? 7.167 10.407 -2.931 1.00 0.00 10 GLY A N 9
ATOM 4504 C CA . GLY A 1 10 ? 5.861 10.272 -2.216 1.00 0.00 10 GLY A CA 9
ATOM 4505 C C . GLY A 1 10 ? 6.214 9.856 -0.783 1.00 0.00 10 GLY A C 9
ATOM 4506 O O . GLY A 1 10 ? 7.343 10.020 -0.360 1.00 0.00 10 GLY A O 9
ATOM 4510 N N . ILE A 1 11 ? 5.265 9.326 -0.060 1.00 0.00 11 ILE A N 9
ATOM 4511 C CA . ILE A 1 11 ? 5.568 8.904 1.346 1.00 0.00 11 ILE A CA 9
ATOM 4512 C C . ILE A 1 11 ? 6.293 7.547 1.281 1.00 0.00 11 ILE A C 9
ATOM 4513 O O . ILE A 1 11 ? 6.839 7.088 2.265 1.00 0.00 11 ILE A O 9
ATOM 4529 N N . ASN A 1 12 ? 6.253 6.968 0.100 1.00 0.00 12 ASN A N 9
ATOM 4530 C CA . ASN A 1 12 ? 6.881 5.649 -0.225 1.00 0.00 12 ASN A CA 9
ATOM 4531 C C . ASN A 1 12 ? 6.144 4.507 0.475 1.00 0.00 12 ASN A C 9
ATOM 4532 O O . ASN A 1 12 ? 5.932 4.557 1.668 1.00 0.00 12 ASN A O 9
ATOM 4543 N N . HIS A 1 13 ? 5.775 3.500 -0.274 1.00 0.00 13 HIS A N 9
ATOM 4544 C CA . HIS A 1 13 ? 5.045 2.346 0.349 1.00 0.00 13 HIS A CA 9
ATOM 4545 C C . HIS A 1 13 ? 5.798 1.019 0.145 1.00 0.00 13 HIS A C 9
ATOM 4546 O O . HIS A 1 13 ? 5.255 -0.010 0.484 1.00 0.00 13 HIS A O 9
ATOM 4561 N N . SER A 1 14 ? 6.998 1.067 -0.396 1.00 0.00 14 SER A N 9
ATOM 4562 C CA . SER A 1 14 ? 7.838 -0.165 -0.646 1.00 0.00 14 SER A CA 9
ATOM 4563 C C . SER A 1 14 ? 7.479 -1.393 0.219 1.00 0.00 14 SER A C 9
ATOM 4564 O O . SER A 1 14 ? 7.034 -2.399 -0.298 1.00 0.00 14 SER A O 9
ATOM 4572 N N . ALA A 1 15 ? 7.688 -1.259 1.510 1.00 0.00 15 ALA A N 9
ATOM 4573 C CA . ALA A 1 15 ? 7.391 -2.355 2.490 1.00 0.00 15 ALA A CA 9
ATOM 4574 C C . ALA A 1 15 ? 6.027 -3.008 2.211 1.00 0.00 15 ALA A C 9
ATOM 4575 O O . ALA A 1 15 ? 5.943 -4.177 1.891 1.00 0.00 15 ALA A O 9
ATOM 4582 N N . CYS A 1 16 ? 4.995 -2.213 2.341 1.00 0.00 16 CYS A N 9
ATOM 4583 C CA . CYS A 1 16 ? 3.601 -2.698 2.103 1.00 0.00 16 CYS A CA 9
ATOM 4584 C C . CYS A 1 16 ? 3.505 -3.271 0.679 1.00 0.00 16 CYS A C 9
ATOM 4585 O O . CYS A 1 16 ? 2.982 -4.350 0.470 1.00 0.00 16 CYS A O 9
ATOM 4592 N N . ALA A 1 17 ? 4.046 -2.506 -0.238 1.00 0.00 17 ALA A N 9
ATOM 4593 C CA . ALA A 1 17 ? 4.071 -2.855 -1.695 1.00 0.00 17 ALA A CA 9
ATOM 4594 C C . ALA A 1 17 ? 4.896 -4.114 -2.025 1.00 0.00 17 ALA A C 9
ATOM 4595 O O . ALA A 1 17 ? 5.092 -4.435 -3.179 1.00 0.00 17 ALA A O 9
ATOM 4602 N N . ALA A 1 18 ? 5.359 -4.786 -1.005 1.00 0.00 18 ALA A N 9
ATOM 4603 C CA . ALA A 1 18 ? 6.164 -6.032 -1.169 1.00 0.00 18 ALA A CA 9
ATOM 4604 C C . ALA A 1 18 ? 5.349 -7.072 -0.394 1.00 0.00 18 ALA A C 9
ATOM 4605 O O . ALA A 1 18 ? 4.930 -8.080 -0.926 1.00 0.00 18 ALA A O 9
ATOM 4612 N N . HIS A 1 19 ? 5.156 -6.765 0.863 1.00 0.00 19 HIS A N 9
ATOM 4613 C CA . HIS A 1 19 ? 4.384 -7.634 1.800 1.00 0.00 19 HIS A CA 9
ATOM 4614 C C . HIS A 1 19 ? 3.121 -8.219 1.140 1.00 0.00 19 HIS A C 9
ATOM 4615 O O . HIS A 1 19 ? 2.922 -9.418 1.127 1.00 0.00 19 HIS A O 9
ATOM 4630 N N . CYS A 1 20 ? 2.306 -7.346 0.597 1.00 0.00 20 CYS A N 9
ATOM 4631 C CA . CYS A 1 20 ? 1.044 -7.793 -0.070 1.00 0.00 20 CYS A CA 9
ATOM 4632 C C . CYS A 1 20 ? 1.321 -8.530 -1.384 1.00 0.00 20 CYS A C 9
ATOM 4633 O O . CYS A 1 20 ? 0.632 -9.483 -1.698 1.00 0.00 20 CYS A O 9
ATOM 4640 N N . LEU A 1 21 ? 2.302 -8.070 -2.123 1.00 0.00 21 LEU A N 9
ATOM 4641 C CA . LEU A 1 21 ? 2.650 -8.734 -3.422 1.00 0.00 21 LEU A CA 9
ATOM 4642 C C . LEU A 1 21 ? 2.860 -10.222 -3.137 1.00 0.00 21 LEU A C 9
ATOM 4643 O O . LEU A 1 21 ? 2.264 -11.061 -3.786 1.00 0.00 21 LEU A O 9
ATOM 4659 N N . LEU A 1 22 ? 3.701 -10.487 -2.166 1.00 0.00 22 LEU A N 9
ATOM 4660 C CA . LEU A 1 22 ? 4.007 -11.897 -1.760 1.00 0.00 22 LEU A CA 9
ATOM 4661 C C . LEU A 1 22 ? 2.687 -12.660 -1.569 1.00 0.00 22 LEU A C 9
ATOM 4662 O O . LEU A 1 22 ? 2.468 -13.675 -2.200 1.00 0.00 22 LEU A O 9
ATOM 4678 N N . ARG A 1 23 ? 1.857 -12.141 -0.693 1.00 0.00 23 ARG A N 9
ATOM 4679 C CA . ARG A 1 23 ? 0.524 -12.772 -0.406 1.00 0.00 23 ARG A CA 9
ATOM 4680 C C . ARG A 1 23 ? -0.213 -13.144 -1.706 1.00 0.00 23 ARG A C 9
ATOM 4681 O O . ARG A 1 23 ? -0.701 -14.248 -1.857 1.00 0.00 23 ARG A O 9
ATOM 4702 N N . GLY A 1 24 ? -0.264 -12.186 -2.595 1.00 0.00 24 GLY A N 9
ATOM 4703 C CA . GLY A 1 24 ? -0.936 -12.366 -3.922 1.00 0.00 24 GLY A CA 9
ATOM 4704 C C . GLY A 1 24 ? -1.846 -11.179 -4.246 1.00 0.00 24 GLY A C 9
ATOM 4705 O O . GLY A 1 24 ? -3.005 -11.337 -4.578 1.00 0.00 24 GLY A O 9
ATOM 4709 N N . ASN A 1 25 ? -1.266 -10.013 -4.128 1.00 0.00 25 ASN A N 9
ATOM 4710 C CA . ASN A 1 25 ? -1.981 -8.726 -4.402 1.00 0.00 25 ASN A CA 9
ATOM 4711 C C . ASN A 1 25 ? -1.034 -7.877 -5.252 1.00 0.00 25 ASN A C 9
ATOM 4712 O O . ASN A 1 25 ? 0.041 -8.332 -5.590 1.00 0.00 25 ASN A O 9
ATOM 4723 N N . ARG A 1 26 ? -1.442 -6.679 -5.582 1.00 0.00 26 ARG A N 9
ATOM 4724 C CA . ARG A 1 26 ? -0.571 -5.786 -6.412 1.00 0.00 26 ARG A CA 9
ATOM 4725 C C . ARG A 1 26 ? -0.530 -4.354 -5.883 1.00 0.00 26 ARG A C 9
ATOM 4726 O O . ARG A 1 26 ? 0.424 -3.635 -6.114 1.00 0.00 26 ARG A O 9
ATOM 4747 N N . GLY A 1 27 ? -1.569 -3.985 -5.185 1.00 0.00 27 GLY A N 9
ATOM 4748 C CA . GLY A 1 27 ? -1.659 -2.617 -4.612 1.00 0.00 27 GLY A CA 9
ATOM 4749 C C . GLY A 1 27 ? -1.406 -2.657 -3.109 1.00 0.00 27 GLY A C 9
ATOM 4750 O O . GLY A 1 27 ? -2.330 -2.717 -2.325 1.00 0.00 27 GLY A O 9
ATOM 4754 N N . GLY A 1 28 ? -0.144 -2.624 -2.766 1.00 0.00 28 GLY A N 9
ATOM 4755 C CA . GLY A 1 28 ? 0.271 -2.657 -1.333 1.00 0.00 28 GLY A CA 9
ATOM 4756 C C . GLY A 1 28 ? 0.589 -1.224 -0.903 1.00 0.00 28 GLY A C 9
ATOM 4757 O O . GLY A 1 28 ? 1.708 -0.892 -0.561 1.00 0.00 28 GLY A O 9
ATOM 4761 N N . TYR A 1 29 ? -0.445 -0.422 -0.951 1.00 0.00 29 TYR A N 9
ATOM 4762 C CA . TYR A 1 29 ? -0.361 1.025 -0.572 1.00 0.00 29 TYR A CA 9
ATOM 4763 C C . TYR A 1 29 ? -1.335 1.265 0.588 1.00 0.00 29 TYR A C 9
ATOM 4764 O O . TYR A 1 29 ? -1.809 0.306 1.168 1.00 0.00 29 TYR A O 9
ATOM 4782 N N . CYS A 1 30 ? -1.620 2.505 0.908 1.00 0.00 30 CYS A N 9
ATOM 4783 C CA . CYS A 1 30 ? -2.566 2.768 2.037 1.00 0.00 30 CYS A CA 9
ATOM 4784 C C . CYS A 1 30 ? -3.883 3.433 1.647 1.00 0.00 30 CYS A C 9
ATOM 4785 O O . CYS A 1 30 ? -4.080 3.920 0.551 1.00 0.00 30 CYS A O 9
ATOM 4792 N N . ASN A 1 31 ? -4.756 3.406 2.616 1.00 0.00 31 ASN A N 9
ATOM 4793 C CA . ASN A 1 31 ? -6.117 4.002 2.464 1.00 0.00 31 ASN A CA 9
ATOM 4794 C C . ASN A 1 31 ? -6.348 5.065 3.536 1.00 0.00 31 ASN A C 9
ATOM 4795 O O . ASN A 1 31 ? -5.762 5.004 4.601 1.00 0.00 31 ASN A O 9
ATOM 4806 N N . GLY A 1 32 ? -7.217 5.979 3.172 1.00 0.00 32 GLY A N 9
ATOM 4807 C CA . GLY A 1 32 ? -7.646 7.155 4.009 1.00 0.00 32 GLY A CA 9
ATOM 4808 C C . GLY A 1 32 ? -6.953 7.294 5.368 1.00 0.00 32 GLY A C 9
ATOM 4809 O O . GLY A 1 32 ? -6.003 8.041 5.489 1.00 0.00 32 GLY A O 9
ATOM 4813 N N . LYS A 1 33 ? -7.469 6.568 6.330 1.00 0.00 33 LYS A N 9
ATOM 4814 C CA . LYS A 1 33 ? -6.939 6.551 7.738 1.00 0.00 33 LYS A CA 9
ATOM 4815 C C . LYS A 1 33 ? -5.434 6.847 7.860 1.00 0.00 33 LYS A C 9
ATOM 4816 O O . LYS A 1 33 ? -5.004 7.617 8.696 1.00 0.00 33 LYS A O 9
ATOM 4835 N N . GLY A 1 34 ? -4.699 6.200 6.995 1.00 0.00 34 GLY A N 9
ATOM 4836 C CA . GLY A 1 34 ? -3.216 6.326 6.934 1.00 0.00 34 GLY A CA 9
ATOM 4837 C C . GLY A 1 34 ? -2.646 4.961 7.333 1.00 0.00 34 GLY A C 9
ATOM 4838 O O . GLY A 1 34 ? -1.661 4.886 8.041 1.00 0.00 34 GLY A O 9
ATOM 4842 N N . VAL A 1 35 ? -3.295 3.923 6.860 1.00 0.00 35 VAL A N 9
ATOM 4843 C CA . VAL A 1 35 ? -2.856 2.520 7.168 1.00 0.00 35 VAL A CA 9
ATOM 4844 C C . VAL A 1 35 ? -2.760 1.748 5.845 1.00 0.00 35 VAL A C 9
ATOM 4845 O O . VAL A 1 35 ? -3.466 2.079 4.912 1.00 0.00 35 VAL A O 9
ATOM 4858 N N . CYS A 1 36 ? -1.920 0.742 5.810 1.00 0.00 36 CYS A N 9
ATOM 4859 C CA . CYS A 1 36 ? -1.753 -0.063 4.557 1.00 0.00 36 CYS A CA 9
ATOM 4860 C C . CYS A 1 36 ? -2.752 -1.210 4.415 1.00 0.00 36 CYS A C 9
ATOM 4861 O O . CYS A 1 36 ? -3.165 -1.825 5.379 1.00 0.00 36 CYS A O 9
ATOM 4868 N N . VAL A 1 37 ? -3.095 -1.437 3.172 1.00 0.00 37 VAL A N 9
ATOM 4869 C CA . VAL A 1 37 ? -4.058 -2.510 2.791 1.00 0.00 37 VAL A CA 9
ATOM 4870 C C . VAL A 1 37 ? -3.488 -3.224 1.557 1.00 0.00 37 VAL A C 9
ATOM 4871 O O . VAL A 1 37 ? -2.591 -2.724 0.902 1.00 0.00 37 VAL A O 9
ATOM 4884 N N . CYS A 1 38 ? -4.046 -4.373 1.287 1.00 0.00 38 CYS A N 9
ATOM 4885 C CA . CYS A 1 38 ? -3.622 -5.194 0.122 1.00 0.00 38 CYS A CA 9
ATOM 4886 C C . CYS A 1 38 ? -4.825 -5.099 -0.823 1.00 0.00 38 CYS A C 9
ATOM 4887 O O . CYS A 1 38 ? -5.809 -5.801 -0.689 1.00 0.00 38 CYS A O 9
ATOM 4894 N N . ARG A 1 39 ? -4.671 -4.192 -1.751 1.00 0.00 39 ARG A N 9
ATOM 4895 C CA . ARG A 1 39 ? -5.697 -3.888 -2.793 1.00 0.00 39 ARG A CA 9
ATOM 4896 C C . ARG A 1 39 ? -5.381 -4.498 -4.170 1.00 0.00 39 ARG A C 9
ATOM 4897 O O . ARG A 1 39 ? -4.326 -5.062 -4.410 1.00 0.00 39 ARG A O 9
ATOM 4918 N N . ASN A 1 40 ? -6.351 -4.334 -5.037 1.00 0.00 40 ASN A N 9
ATOM 4919 C CA . ASN A 1 40 ? -6.263 -4.847 -6.438 1.00 0.00 40 ASN A CA 9
ATOM 4920 C C . ASN A 1 40 ? -6.124 -3.703 -7.459 1.00 0.00 40 ASN A C 9
ATOM 4921 O O . ASN A 1 40 ? -6.292 -2.561 -7.055 1.00 0.00 40 ASN A O 9
ATOM 4933 N N . ALA A 1 1 ? -4.934 7.684 -1.969 1.00 0.00 1 ALA A N 10
ATOM 4934 C CA . ALA A 1 1 ? -5.463 9.032 -1.610 1.00 0.00 1 ALA A CA 10
ATOM 4935 C C . ALA A 1 1 ? -4.306 9.969 -1.240 1.00 0.00 1 ALA A C 10
ATOM 4936 O O . ALA A 1 1 ? -4.148 11.023 -1.825 1.00 0.00 1 ALA A O 10
ATOM 4945 N N . THR A 1 2 ? -3.542 9.541 -0.269 1.00 0.00 2 THR A N 10
ATOM 4946 C CA . THR A 1 2 ? -2.368 10.325 0.224 1.00 0.00 2 THR A CA 10
ATOM 4947 C C . THR A 1 2 ? -1.096 9.509 -0.004 1.00 0.00 2 THR A C 10
ATOM 4948 O O . THR A 1 2 ? -0.171 9.969 -0.640 1.00 0.00 2 THR A O 10
ATOM 4959 N N . CYS A 1 3 ? -1.094 8.313 0.525 1.00 0.00 3 CYS A N 10
ATOM 4960 C CA . CYS A 1 3 ? 0.083 7.406 0.376 1.00 0.00 3 CYS A CA 10
ATOM 4961 C C . CYS A 1 3 ? -0.249 6.310 -0.647 1.00 0.00 3 CYS A C 10
ATOM 4962 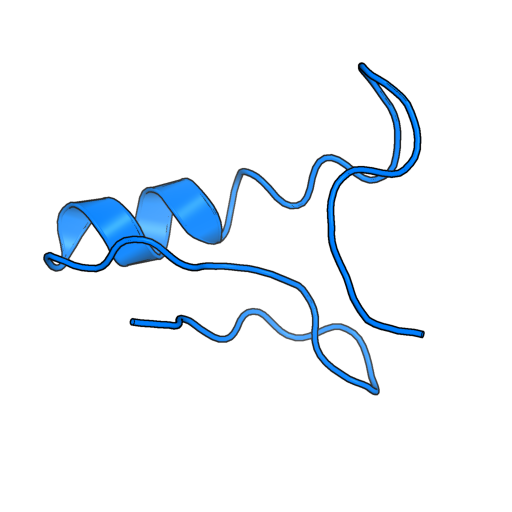O O . CYS A 1 3 ? -0.529 5.176 -0.324 1.00 0.00 3 CYS A O 10
ATOM 4969 N N . ASP A 1 4 ? -0.223 6.707 -1.890 1.00 0.00 4 ASP A N 10
ATOM 4970 C CA . ASP A 1 4 ? -0.517 5.760 -3.008 1.00 0.00 4 ASP A CA 10
ATOM 4971 C C . ASP A 1 4 ? 0.592 5.845 -4.057 1.00 0.00 4 ASP A C 10
ATOM 4972 O O . ASP A 1 4 ? 1.440 6.715 -3.985 1.00 0.00 4 ASP A O 10
ATOM 4981 N N . LEU A 1 5 ? 0.544 4.936 -4.996 1.00 0.00 5 LEU A N 10
ATOM 4982 C CA . LEU A 1 5 ? 1.565 4.903 -6.086 1.00 0.00 5 LEU A CA 10
ATOM 4983 C C . LEU A 1 5 ? 0.906 5.136 -7.443 1.00 0.00 5 LEU A C 10
ATOM 4984 O O . LEU A 1 5 ? -0.064 4.486 -7.785 1.00 0.00 5 LEU A O 10
ATOM 5000 N N . LEU A 1 6 ? 1.476 6.073 -8.158 1.00 0.00 6 LEU A N 10
ATOM 5001 C CA . LEU A 1 6 ? 0.982 6.443 -9.514 1.00 0.00 6 LEU A CA 10
ATOM 5002 C C . LEU A 1 6 ? 2.222 6.381 -10.425 1.00 0.00 6 LEU A C 10
ATOM 5003 O O . LEU A 1 6 ? 2.502 5.339 -10.982 1.00 0.00 6 LEU A O 10
ATOM 5019 N N . SER A 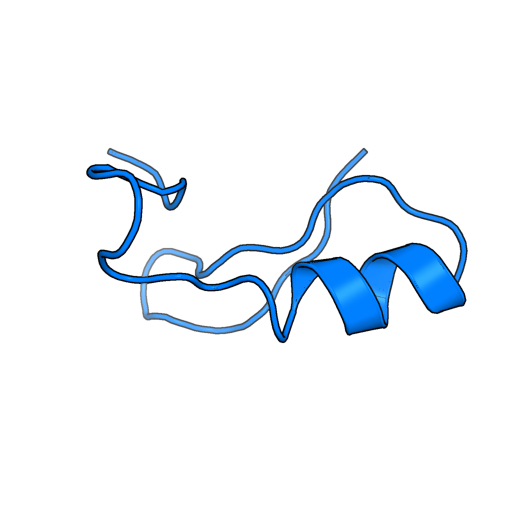1 7 ? 2.933 7.477 -10.560 1.00 0.00 7 SER A N 10
ATOM 5020 C CA . SER A 1 7 ? 4.159 7.498 -11.425 1.00 0.00 7 SER A CA 10
ATOM 5021 C C . SER A 1 7 ? 5.110 8.610 -10.949 1.00 0.00 7 SER A C 10
ATOM 5022 O O . SER A 1 7 ? 4.676 9.565 -10.335 1.00 0.00 7 SER A O 10
ATOM 5030 N N . GLY A 1 8 ? 6.376 8.448 -11.244 1.00 0.00 8 GLY A N 10
ATOM 5031 C CA . GLY A 1 8 ? 7.391 9.470 -10.840 1.00 0.00 8 GLY A CA 10
ATOM 5032 C C . GLY A 1 8 ? 8.060 9.136 -9.506 1.00 0.00 8 GLY A C 10
ATOM 5033 O O . GLY A 1 8 ? 8.794 8.173 -9.392 1.00 0.00 8 GLY A O 10
ATOM 5037 N N . THR A 1 9 ? 7.767 9.964 -8.537 1.00 0.00 9 THR A N 10
ATOM 5038 C CA . THR A 1 9 ? 8.322 9.810 -7.160 1.00 0.00 9 THR A CA 10
ATOM 5039 C C . THR A 1 9 ? 7.184 9.667 -6.139 1.00 0.00 9 THR A C 10
ATOM 5040 O O . THR A 1 9 ? 6.887 10.587 -5.400 1.00 0.00 9 THR A O 10
ATOM 5051 N N . GLY A 1 10 ? 6.574 8.509 -6.118 1.00 0.00 10 GLY A N 10
ATOM 5052 C CA . GLY A 1 10 ? 5.455 8.289 -5.152 1.00 0.00 10 GLY A CA 10
ATOM 5053 C C . GLY A 1 10 ? 6.033 7.700 -3.865 1.00 0.00 10 GLY A C 10
ATOM 5054 O O . GLY A 1 10 ? 7.132 7.180 -3.865 1.00 0.00 10 GLY A O 10
ATOM 5058 N N . ILE A 1 11 ? 5.259 7.813 -2.813 1.00 0.00 11 ILE A N 10
ATOM 5059 C CA . ILE A 1 11 ? 5.647 7.299 -1.456 1.00 0.00 11 ILE A CA 10
ATOM 5060 C C . ILE A 1 11 ? 6.380 5.953 -1.408 1.00 0.00 11 ILE A C 10
ATOM 5061 O O . ILE A 1 11 ? 7.081 5.682 -0.453 1.00 0.00 11 ILE A O 10
ATOM 5077 N N . ASN A 1 12 ? 6.185 5.175 -2.444 1.00 0.00 12 ASN A N 10
ATOM 5078 C CA . ASN A 1 12 ? 6.789 3.811 -2.615 1.00 0.00 12 ASN A CA 10
ATOM 5079 C C . ASN A 1 12 ? 7.272 3.154 -1.307 1.00 0.00 12 ASN A C 10
ATOM 5080 O O . ASN A 1 12 ? 8.438 2.872 -1.119 1.00 0.00 12 ASN A O 10
ATOM 5091 N N . HIS A 1 13 ? 6.311 2.952 -0.442 1.00 0.00 13 HIS A N 10
ATOM 5092 C CA . HIS A 1 13 ? 6.539 2.316 0.899 1.00 0.00 13 HIS A CA 10
ATOM 5093 C C . HIS A 1 13 ? 7.563 1.162 0.870 1.00 0.00 13 HIS A C 10
ATOM 5094 O O . HIS A 1 13 ? 8.343 1.013 1.789 1.00 0.00 13 HIS A O 10
ATOM 5109 N N . SER A 1 14 ? 7.510 0.386 -0.188 1.00 0.00 14 SER A N 10
ATOM 5110 C CA . SER A 1 14 ? 8.429 -0.791 -0.390 1.00 0.00 14 SER A CA 10
ATOM 5111 C C . SER A 1 14 ? 8.389 -1.830 0.748 1.00 0.00 14 SER A C 10
ATOM 5112 O O . SER A 1 14 ? 9.156 -2.774 0.757 1.00 0.00 14 SER A O 10
ATOM 5120 N N . ALA A 1 15 ? 7.482 -1.619 1.666 1.00 0.00 15 ALA A N 10
ATOM 5121 C CA . ALA A 1 15 ? 7.301 -2.528 2.835 1.00 0.00 15 ALA A CA 10
ATOM 5122 C C . ALA A 1 15 ? 5.879 -3.052 2.650 1.00 0.00 15 ALA A C 10
ATOM 5123 O O . ALA A 1 15 ? 5.678 -4.225 2.406 1.00 0.00 15 ALA A O 10
ATOM 5130 N N . CYS A 1 16 ? 4.943 -2.141 2.772 1.00 0.00 16 CYS A N 10
ATOM 5131 C CA . CYS A 1 16 ? 3.491 -2.460 2.612 1.00 0.00 16 CYS A CA 10
ATOM 5132 C C . CYS A 1 16 ? 3.307 -3.252 1.311 1.00 0.00 16 CYS A C 10
ATOM 5133 O O . CYS A 1 16 ? 2.863 -4.385 1.320 1.00 0.00 16 CYS A O 10
ATOM 5140 N N . ALA A 1 17 ? 3.666 -2.604 0.231 1.00 0.00 17 ALA A N 10
ATOM 5141 C CA . ALA A 1 17 ? 3.562 -3.220 -1.123 1.00 0.00 17 ALA A CA 10
ATOM 5142 C C . ALA A 1 17 ? 4.177 -4.618 -1.099 1.00 0.00 17 ALA A C 10
ATOM 5143 O O . ALA A 1 17 ? 3.479 -5.583 -1.330 1.00 0.00 17 ALA A O 10
ATOM 5150 N N . ALA A 1 18 ? 5.460 -4.672 -0.821 1.00 0.00 18 ALA A N 10
ATOM 5151 C CA . ALA A 1 18 ? 6.196 -5.976 -0.757 1.00 0.00 18 ALA A CA 10
ATOM 5152 C C . ALA A 1 18 ? 5.324 -7.042 -0.084 1.00 0.00 18 ALA A C 10
ATOM 5153 O O . ALA A 1 18 ? 4.995 -8.043 -0.686 1.00 0.00 18 ALA A O 10
ATOM 5160 N N . HIS A 1 19 ? 4.971 -6.778 1.149 1.00 0.00 19 HIS A N 10
ATOM 5161 C CA . HIS A 1 19 ? 4.120 -7.718 1.939 1.00 0.00 19 HIS A CA 10
ATOM 5162 C C . HIS A 1 19 ? 2.909 -8.198 1.112 1.00 0.00 19 HIS A C 10
ATOM 5163 O O . HIS A 1 19 ? 2.753 -9.380 0.876 1.00 0.00 19 HIS A O 10
ATOM 5178 N N . CYS A 1 20 ? 2.087 -7.264 0.697 1.00 0.00 20 CYS A N 10
ATOM 5179 C CA . CYS A 1 20 ? 0.875 -7.615 -0.114 1.00 0.00 20 CYS A CA 10
ATOM 5180 C C . CYS A 1 20 ? 1.240 -8.480 -1.332 1.00 0.00 20 CYS A C 10
ATOM 5181 O O . CYS A 1 20 ? 0.687 -9.544 -1.529 1.00 0.00 20 CYS A O 10
ATOM 5188 N N . LEU A 1 21 ? 2.169 -7.994 -2.113 1.00 0.00 21 LEU A N 10
ATOM 5189 C CA . LEU A 1 21 ? 2.632 -8.726 -3.335 1.00 0.00 21 LEU A CA 10
ATOM 5190 C C . LEU A 1 21 ? 2.950 -10.172 -2.953 1.00 0.00 21 LEU A C 10
ATOM 5191 O O . LEU A 1 21 ? 2.395 -11.088 -3.525 1.00 0.00 21 LEU A O 10
ATOM 5207 N N . LEU A 1 22 ? 3.833 -10.319 -1.995 1.00 0.00 22 LEU A N 10
ATOM 5208 C CA . LEU A 1 22 ? 4.246 -11.671 -1.507 1.00 0.00 22 LEU A CA 10
ATOM 5209 C C . LEU A 1 22 ? 3.005 -12.516 -1.195 1.00 0.00 22 LEU A C 10
ATOM 5210 O O . LEU A 1 22 ? 2.898 -13.619 -1.694 1.00 0.00 22 LEU A O 10
ATOM 5226 N N . ARG A 1 23 ? 2.115 -11.993 -0.382 1.00 0.00 23 ARG A N 10
ATOM 5227 C CA . ARG A 1 23 ? 0.871 -12.758 -0.032 1.00 0.00 23 ARG A CA 10
ATOM 5228 C C . ARG A 1 23 ? 0.208 -13.231 -1.342 1.00 0.00 23 ARG A C 10
ATOM 5229 O O . ARG A 1 23 ? -0.183 -14.374 -1.461 1.00 0.00 23 ARG A O 10
ATOM 5250 N N . GLY A 1 24 ? 0.109 -12.309 -2.272 1.00 0.00 24 GLY A N 10
ATOM 5251 C CA . GLY A 1 24 ? -0.499 -12.610 -3.606 1.00 0.00 24 GLY A CA 10
ATOM 5252 C C . GLY A 1 24 ? -1.474 -11.577 -4.186 1.00 0.00 24 GLY A C 10
ATOM 5253 O O . GLY A 1 24 ? -2.605 -11.915 -4.483 1.00 0.00 24 GLY A O 10
ATOM 5257 N N . ASN A 1 25 ? -1.029 -10.351 -4.333 1.00 0.00 25 ASN A N 10
ATOM 5258 C CA . ASN A 1 25 ? -1.921 -9.284 -4.908 1.00 0.00 25 ASN A CA 10
ATOM 5259 C C . ASN A 1 25 ? -1.112 -8.504 -5.957 1.00 0.00 25 ASN A C 10
ATOM 5260 O O . ASN A 1 25 ? 0.023 -8.844 -6.228 1.00 0.00 25 ASN A O 10
ATOM 5271 N N . ARG A 1 26 ? -1.711 -7.481 -6.513 1.00 0.00 26 ARG A N 10
ATOM 5272 C CA . ARG A 1 26 ? -1.015 -6.645 -7.537 1.00 0.00 26 ARG A CA 10
ATOM 5273 C C . ARG A 1 26 ? -1.280 -5.178 -7.149 1.00 0.00 26 ARG A C 10
ATOM 5274 O O . ARG A 1 26 ? -1.421 -4.303 -7.981 1.00 0.00 26 ARG A O 10
ATOM 5295 N N . GLY A 1 27 ? -1.335 -4.992 -5.855 1.00 0.00 27 GLY A N 10
ATOM 5296 C CA . GLY A 1 27 ? -1.581 -3.667 -5.217 1.00 0.00 27 GLY A CA 10
ATOM 5297 C C . GLY A 1 27 ? -0.573 -3.409 -4.099 1.00 0.00 27 GLY A C 10
ATOM 5298 O O . GLY A 1 27 ? 0.493 -3.994 -4.078 1.00 0.00 27 GLY A O 10
ATOM 5302 N N . GLY A 1 28 ? -0.955 -2.536 -3.197 1.00 0.00 28 GLY A N 10
ATOM 5303 C CA . GLY A 1 28 ? -0.070 -2.183 -2.043 1.00 0.00 28 GLY A CA 10
ATOM 5304 C C . GLY A 1 28 ? 0.053 -0.664 -1.871 1.00 0.00 28 GLY A C 10
ATOM 5305 O O . GLY A 1 28 ? 1.014 -0.079 -2.330 1.00 0.00 28 GLY A O 10
ATOM 5309 N N . TYR A 1 29 ? -0.921 -0.076 -1.218 1.00 0.00 29 TYR A N 10
ATOM 5310 C CA . TYR A 1 29 ? -0.933 1.409 -0.975 1.00 0.00 29 TYR A CA 10
ATOM 5311 C C . TYR A 1 29 ? -1.617 1.694 0.381 1.00 0.00 29 TYR A C 10
ATOM 5312 O O . TYR A 1 29 ? -1.986 0.763 1.064 1.00 0.00 29 TYR A O 10
ATOM 5330 N N . CYS A 1 30 ? -1.777 2.941 0.755 1.00 0.00 30 CYS A N 10
ATOM 5331 C CA . CYS A 1 30 ? -2.437 3.284 2.059 1.00 0.00 30 CYS A CA 10
ATOM 5332 C C . CYS A 1 30 ? -3.845 3.879 1.860 1.00 0.00 30 CYS A C 10
ATOM 5333 O O . CYS A 1 30 ? -4.150 4.471 0.842 1.00 0.00 30 CYS A O 10
ATOM 5340 N N . ASN A 1 31 ? -4.651 3.702 2.876 1.00 0.00 31 ASN A N 10
ATOM 5341 C CA . ASN A 1 31 ? -6.056 4.218 2.852 1.00 0.00 31 ASN A CA 10
ATOM 5342 C C . ASN A 1 31 ? -6.296 5.151 4.048 1.00 0.00 31 ASN A C 10
ATOM 5343 O O . ASN A 1 31 ? -5.588 5.076 5.035 1.00 0.00 31 ASN A O 10
ATOM 5354 N N . GLY A 1 32 ? -7.308 5.970 3.878 1.00 0.00 32 GLY A N 10
ATOM 5355 C CA . GLY A 1 32 ? -7.771 6.995 4.877 1.00 0.00 32 GLY A CA 10
ATOM 5356 C C . GLY A 1 32 ? -6.927 7.158 6.149 1.00 0.00 32 GLY A C 10
ATOM 5357 O O . GLY A 1 32 ? -6.028 7.974 6.166 1.00 0.00 32 GLY A O 10
ATOM 5361 N N . LYS A 1 33 ? -7.256 6.383 7.155 1.00 0.00 33 LYS A N 10
ATOM 5362 C CA . LYS A 1 33 ? -6.543 6.400 8.482 1.00 0.00 33 LYS A CA 10
ATOM 5363 C C . LYS A 1 33 ? -5.060 6.800 8.407 1.00 0.00 33 LYS A C 10
ATOM 5364 O O . LYS A 1 33 ? -4.571 7.598 9.181 1.00 0.00 33 LYS A O 10
ATOM 5383 N N . GLY A 1 34 ? -4.416 6.197 7.445 1.00 0.00 34 GLY A N 10
ATOM 5384 C CA . GLY A 1 34 ? -2.967 6.403 7.172 1.00 0.00 34 GLY A CA 10
ATOM 5385 C C . GLY A 1 34 ? -2.336 5.042 7.489 1.00 0.00 34 GLY A C 10
ATOM 5386 O O . GLY A 1 34 ? -1.289 4.958 8.101 1.00 0.00 34 GLY A O 10
ATOM 5390 N N . VAL A 1 35 ? -3.023 4.018 7.042 1.00 0.00 35 VAL A N 10
ATOM 5391 C CA . VAL A 1 35 ? -2.577 2.603 7.253 1.00 0.00 35 VAL A CA 10
ATOM 5392 C C . VAL A 1 35 ? -2.528 1.902 5.890 1.00 0.00 35 VAL A C 10
ATOM 5393 O O . VAL A 1 35 ? -3.168 2.346 4.958 1.00 0.00 35 VAL A O 10
ATOM 5406 N N . CYS A 1 36 ? -1.788 0.823 5.842 1.00 0.00 36 CYS A N 10
ATOM 5407 C CA . CYS A 1 36 ? -1.622 0.023 4.587 1.00 0.00 36 CYS A CA 10
ATOM 5408 C C . CYS A 1 36 ? -2.750 -0.976 4.275 1.00 0.00 36 CYS A C 10
ATOM 5409 O O . CYS A 1 36 ? -3.286 -1.632 5.147 1.00 0.00 36 CYS A O 10
ATOM 5416 N N . VAL A 1 37 ? -3.058 -1.031 3.002 1.00 0.00 37 VAL A N 10
ATOM 5417 C CA . VAL A 1 37 ?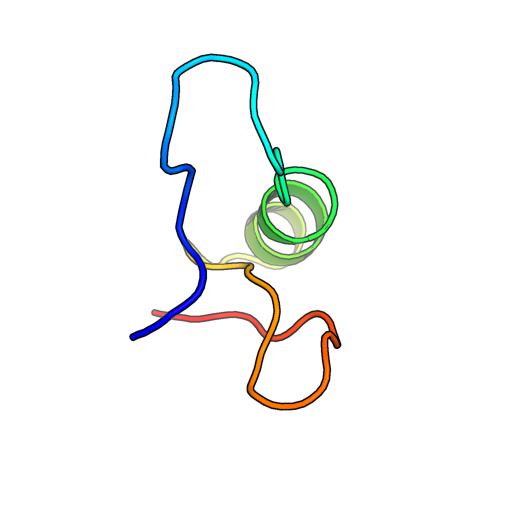 -4.113 -1.924 2.441 1.00 0.00 37 VAL A CA 10
ATOM 5418 C C . VAL A 1 37 ? -3.550 -2.517 1.130 1.00 0.00 37 VAL A C 10
ATOM 5419 O O . VAL A 1 37 ? -2.706 -1.916 0.488 1.00 0.00 37 VAL A O 10
ATOM 5432 N N . CYS A 1 38 ? -4.049 -3.671 0.766 1.00 0.00 38 CYS A N 10
ATOM 5433 C CA . CYS A 1 38 ? -3.591 -4.354 -0.486 1.00 0.00 38 CYS A CA 10
ATOM 5434 C C . CYS A 1 38 ? -4.698 -4.172 -1.533 1.00 0.00 38 CYS A C 10
ATOM 5435 O O . CYS A 1 38 ? -5.807 -3.824 -1.172 1.00 0.00 38 CYS A O 10
ATOM 5442 N N . ARG A 1 39 ? -4.403 -4.407 -2.788 1.00 0.00 39 ARG A N 10
ATOM 5443 C CA . ARG A 1 39 ? -5.471 -4.227 -3.822 1.00 0.00 39 ARG A CA 10
ATOM 5444 C C . ARG A 1 39 ? -5.311 -5.179 -5.016 1.00 0.00 39 ARG A C 10
ATOM 5445 O O . ARG A 1 39 ? -4.251 -5.721 -5.268 1.00 0.00 39 ARG A O 10
ATOM 5466 N N . ASN A 1 40 ? -6.402 -5.352 -5.720 1.00 0.00 40 ASN A N 10
ATOM 5467 C CA . ASN A 1 40 ? -6.415 -6.242 -6.918 1.00 0.00 40 ASN A CA 10
ATOM 5468 C C . ASN A 1 40 ? -7.158 -5.627 -8.122 1.00 0.00 40 ASN A C 10
ATOM 5469 O O . ASN A 1 40 ? -7.786 -4.599 -7.937 1.00 0.00 40 ASN A O 10
#

Secondary structure (DSSP, 8-state):
---S-SSTTSS-THHHHHHHHHHT-S--EE-SSS-EE---

Nearest PDB structures (foldseek):
  1ica-assembly1_A  TM=1.026E+00  e=6.026E-07  Protophormia terraenovae
  2nz3-assembly1_A  TM=5.239E-01  e=8.101E-03  Anopheles gambiae
  5udd-assembly2_F  TM=4.081E-01  e=5.632E+00  Human Respiratory syncytial virus 9320
  6eah-assembly1_A  TM=4.029E-01  e=6.464E+00  human respiratory syncytial virus
  6eam-assembly1_F  TM=4.062E-01  e=7.948E+00  human respiratory syncytial virus

Foldseek 3Di:
DQQADDDDDGNPVVPQAVVLVVVPAPAWTDDDVGDIDGHD